Protein AF-A0A7C0XRC0-F1 (afdb_monomer_lite)

pLDDT: mean 81.04, std 19.35, range [22.91, 98.19]

Sequence (603 aa):
MILRETPHDRYFGSDFFELKPLEIKERTLAEICSSLLKEFNLDFQSIKKIREGEYKITAKNKLGEKIECLIWAKSGVQISEEDVEDFYENMLQERAMVGIFITSSHFTKEARKFAKALPIRLVDGIELGQLITKPEKLEISRVFLTDKTDRDAIVFFKKRRRGKFLGLIGNEEKIEYIDRRYEPIAAFSIIRKVNESEERRRIFISLSTGEILRLERRTILRNPKLRKILDLPEETRQSFLDLLAHGGEMETSAFKRKDLDILEKEKLVKVHRSKKSGERSFMDLLMDEIHSTATVISHTTANVINPKESESTITTRRRTGRSIVVEEEGSVKVSFSPPRIDASYDIERFIETGSEINENFDEDEMKYNYADIKTVLENLYRANVRFDGVYHLPYYLCKYRSLHRTRYLKLVSPKFNLKFIPKKTAEYGIYSFIDTYPAIPYLGLAIGYVLLKWPDLSHLAHMFSSIFFFFWISIIVGLFLKWIFKTERKVPRYAGSVVKYGFPSIHSMMAVGAVFFISFVDPILTIILIPLGLLYVYSRIVIGVHSVTDVVGGAIIGAIIAIFCGFFIYNGVYLPFEIEAILSILFFISPIIVMFYELSKRY

Foldseek 3Di:
DDDDDDDDDDDDDDDQDDWAADPDDPVLVQQLVCVVCVVVQWHWDDWDDPDRQKIWTWTAHPVRDTFIEIEGRTEHQEAELVNLVVQVVVCVVVVHQAYEYHYLAYYDPNNVVVCVVGNYHYHYNVNVVVSSPPPDPWPDEWAFAFPDDPVRVVVVVVVVFDDADVNPDDFGKDWPDKAKAWFKKWKKWFWDDDPNDIDIFIWIATLQQRWTWFDALQDTDTHCLRVLLQVDDPLLSVLLLVCLVVVQKDWPVSDDPVSVVSCVVSLFKDKFFDDPDDDDDPVNVVVVVVVVVVVVCVVVLVDDDDDDDDDDDDDDDDDDDDDDPPDRGIMMGGRDDDDDGDPRRPCCVWFPMGRDDDPRHHYRDRPHDVVVVQSSVCSNVVGHMDTPTIYIFIWMWIWIDTPPDIDIDIGGGTHTDCVQRPDQDPCLVVLVCCVLQVCVVVLVVLVVVCVVCVVCLLLNLLLLLLLLVLLVVLVVVQVVVCSVPVAAWSGFHDQLDPGRGAAADSQLLSLLLVLLLCVLPDPVVSVVSVVVSVSSLVSCVNSSRHDNCNNVRSNVNSNVSSVVSSVCPSVNDDDPSVVSNVSSVCSSVVSVVSSVSSVVRND

Structure (mmCIF, N/CA/C/O backbone):
data_AF-A0A7C0XRC0-F1
#
_entry.id   AF-A0A7C0XRC0-F1
#
loop_
_atom_site.group_PDB
_atom_site.id
_atom_site.type_symbol
_atom_site.label_atom_id
_atom_site.label_alt_id
_atom_site.label_comp_id
_atom_site.label_asym_id
_atom_site.label_entity_id
_atom_site.label_seq_id
_atom_site.pdbx_PDB_ins_code
_atom_site.Cartn_x
_atom_site.Cartn_y
_atom_site.Cartn_z
_atom_site.occupancy
_atom_site.B_iso_or_equiv
_atom_site.auth_seq_id
_atom_site.auth_comp_id
_atom_site.auth_asym_id
_atom_site.auth_atom_id
_atom_site.pdbx_PDB_model_num
ATOM 1 N N . MET A 1 1 ? -33.540 6.434 16.784 1.00 31.55 1 MET A N 1
ATOM 2 C CA . MET A 1 1 ? -34.952 6.266 17.189 1.00 31.55 1 MET A CA 1
ATOM 3 C C . MET A 1 1 ? -35.311 7.503 17.995 1.00 31.55 1 MET A C 1
ATOM 5 O O . MET A 1 1 ? -34.656 7.753 18.994 1.00 31.55 1 MET A O 1
ATOM 9 N N . ILE A 1 2 ? -36.187 8.356 17.465 1.00 29.06 2 ILE A N 1
ATOM 10 C CA . ILE A 1 2 ? -36.507 9.679 18.021 1.00 29.06 2 ILE A CA 1
ATOM 11 C C . ILE A 1 2 ? -37.583 9.475 19.091 1.00 29.06 2 ILE A C 1
ATOM 13 O O . ILE A 1 2 ? -38.676 9.026 18.755 1.00 29.06 2 ILE A O 1
ATOM 17 N N . LEU A 1 3 ? -37.262 9.766 20.353 1.00 28.95 3 LEU A N 1
ATOM 18 C CA . LEU A 1 3 ? -38.247 9.877 21.430 1.00 28.95 3 LEU A CA 1
ATOM 19 C C . LEU A 1 3 ? -39.152 11.073 21.104 1.00 28.95 3 LEU A C 1
ATOM 21 O O . LEU A 1 3 ? -38.665 12.192 20.949 1.00 28.95 3 LEU A O 1
ATOM 25 N N . ARG A 1 4 ? -40.449 10.827 20.915 1.00 30.09 4 ARG A N 1
ATOM 26 C CA . ARG A 1 4 ? -41.460 11.878 20.765 1.00 30.09 4 ARG A CA 1
ATOM 27 C C . ARG A 1 4 ? -42.259 11.958 22.055 1.00 30.09 4 ARG A C 1
ATOM 29 O O . ARG A 1 4 ? -42.918 10.992 22.413 1.00 30.09 4 ARG A O 1
ATOM 36 N N . GLU A 1 5 ? -42.247 13.124 22.683 1.00 31.72 5 GLU A N 1
ATOM 37 C CA . GLU A 1 5 ? -43.293 13.528 23.619 1.00 31.72 5 GLU A CA 1
ATOM 38 C C . GLU A 1 5 ? -44.477 14.083 22.813 1.00 31.72 5 GLU A C 1
ATOM 40 O O . GLU A 1 5 ? -44.294 14.896 21.902 1.00 31.72 5 GLU A O 1
ATOM 45 N N . THR A 1 6 ? -45.693 13.631 23.112 1.00 29.95 6 THR A N 1
ATOM 46 C CA . THR A 1 6 ? -46.937 14.225 22.595 1.00 29.95 6 THR A CA 1
ATOM 47 C C . THR A 1 6 ? -47.570 15.146 23.646 1.00 29.95 6 THR A C 1
ATOM 49 O O . THR A 1 6 ? -47.554 14.793 24.824 1.00 29.95 6 THR A O 1
ATOM 52 N N . PRO A 1 7 ? -48.138 16.304 23.249 1.00 42.69 7 PRO A N 1
ATOM 53 C CA . PRO A 1 7 ? -48.755 17.271 24.158 1.00 42.69 7 PRO A CA 1
ATOM 54 C C . PRO A 1 7 ? -50.257 16.992 24.373 1.00 42.69 7 PRO A C 1
ATOM 56 O O . PRO A 1 7 ? -50.860 16.343 23.522 1.00 42.69 7 PRO A O 1
ATOM 59 N N . HIS A 1 8 ? -50.813 17.566 25.455 1.00 30.12 8 HIS A N 1
ATOM 60 C CA . HIS A 1 8 ? -52.203 17.569 25.991 1.00 30.12 8 HIS A CA 1
ATOM 61 C C . HIS A 1 8 ? -52.268 16.853 27.357 1.00 30.12 8 HIS A C 1
ATOM 63 O O . HIS A 1 8 ? -51.804 15.729 27.466 1.00 30.12 8 HIS A O 1
ATOM 69 N N . ASP A 1 9 ? -52.745 17.410 28.474 1.00 29.73 9 ASP A N 1
ATOM 70 C CA . ASP A 1 9 ? -53.516 18.623 28.767 1.00 29.73 9 ASP A CA 1
ATOM 71 C C . ASP A 1 9 ? -53.111 19.200 30.138 1.00 29.73 9 ASP A C 1
ATOM 73 O O . ASP A 1 9 ? -52.638 18.490 31.024 1.00 29.73 9 ASP A O 1
ATOM 77 N N . ARG A 1 10 ? -53.318 20.511 30.329 1.00 35.28 10 ARG A N 1
ATOM 78 C CA . ARG A 1 10 ? -53.198 21.162 31.642 1.00 35.28 10 ARG A CA 1
ATOM 79 C C . ARG A 1 10 ? -54.419 20.829 32.496 1.00 35.28 10 ARG A C 1
ATOM 81 O O . ARG A 1 10 ? -55.482 21.383 32.238 1.00 35.28 10 ARG A O 1
ATOM 88 N N . TYR A 1 11 ? -54.223 20.082 33.575 1.00 31.00 11 TYR A N 1
ATOM 89 C CA . TYR A 1 11 ? -55.036 20.196 34.785 1.00 31.00 11 TYR A CA 1
ATOM 90 C C . TYR A 1 11 ? -54.122 20.157 36.015 1.00 31.00 11 TYR A C 1
ATOM 92 O O . TYR A 1 11 ? -53.205 19.350 36.110 1.00 31.00 11 TYR A O 1
ATOM 100 N N . PHE A 1 12 ? -54.333 21.118 36.913 1.00 36.03 12 PHE A N 1
ATOM 101 C CA . PHE A 1 12 ? -53.643 21.260 38.192 1.00 36.03 12 PHE A CA 1
ATOM 102 C C . PHE A 1 12 ? -54.003 20.092 39.125 1.00 36.03 12 PHE A C 1
ATOM 104 O O . PHE A 1 12 ? -55.178 19.915 39.436 1.00 36.03 12 PHE A O 1
ATOM 111 N N . GLY A 1 13 ? -52.998 19.365 39.622 1.00 28.47 13 GLY A N 1
ATOM 112 C CA . GLY A 1 13 ? -53.138 18.383 40.703 1.00 28.47 13 GLY A CA 1
ATOM 113 C C . GLY A 1 13 ? -51.864 17.549 40.894 1.00 28.47 13 GLY A C 1
ATOM 114 O O . GLY A 1 13 ? -51.397 16.945 39.946 1.00 28.47 13 GLY A O 1
ATOM 115 N N . SER A 1 14 ? -51.269 17.609 42.090 1.00 31.62 14 SER A N 1
ATOM 116 C CA . SER A 1 14 ? -50.494 16.562 42.802 1.00 31.62 14 SER A CA 1
ATOM 117 C C . SER A 1 14 ? -49.476 15.600 42.132 1.00 31.62 14 SER A C 1
ATOM 119 O O . SER A 1 14 ? -48.955 14.762 42.855 1.00 31.62 14 SER A O 1
ATOM 121 N N . ASP A 1 15 ? -49.087 15.707 40.861 1.00 31.56 15 ASP A N 1
ATOM 122 C CA . ASP A 1 15 ? -48.346 14.614 40.178 1.00 31.56 15 ASP A CA 1
ATOM 123 C C . ASP A 1 15 ? -46.804 14.758 40.132 1.00 31.56 15 ASP A C 1
ATOM 125 O O . ASP A 1 15 ? -46.143 14.268 39.214 1.00 31.56 15 ASP A O 1
ATOM 129 N N . PHE A 1 16 ? -46.176 15.454 41.087 1.00 39.25 16 PHE A N 1
ATOM 130 C CA . PHE A 1 16 ? -44.736 15.775 41.000 1.00 39.25 16 PHE A CA 1
ATOM 131 C C . PHE A 1 16 ? -43.760 14.674 41.465 1.00 39.25 16 PHE A C 1
ATOM 133 O O . PHE A 1 16 ? -42.552 14.878 41.346 1.00 39.25 16 PHE A O 1
ATOM 140 N N . PHE A 1 17 ? -44.243 13.518 41.938 1.00 47.47 17 PHE A N 1
ATOM 141 C CA . PHE A 1 17 ? -43.389 12.450 42.491 1.00 47.47 17 PHE A CA 1
ATOM 142 C C . PHE A 1 17 ? -43.607 11.046 41.897 1.00 47.47 17 PHE A C 1
ATOM 144 O O . PHE A 1 17 ? -42.964 10.102 42.338 1.00 47.47 17 PHE A O 1
ATOM 151 N N . GLU A 1 18 ? -44.448 10.868 40.873 1.00 62.56 18 GLU A N 1
ATOM 152 C CA . GLU A 1 18 ? -44.647 9.530 40.295 1.00 62.56 18 GLU A CA 1
ATOM 153 C C . GLU A 1 18 ? -43.566 9.156 39.266 1.00 62.56 18 GLU A C 1
ATOM 155 O O . GLU A 1 18 ? -43.357 9.825 38.248 1.00 62.56 18 GLU A O 1
ATOM 160 N N . LEU A 1 19 ? -42.895 8.029 39.518 1.00 79.81 19 LEU A N 1
ATOM 161 C CA . LEU A 1 19 ? -41.968 7.398 38.583 1.00 79.81 19 LEU A CA 1
ATOM 162 C C . LEU A 1 19 ? -42.708 6.912 37.327 1.00 79.81 19 LEU A C 1
ATOM 164 O O . LEU A 1 19 ? -43.529 5.995 37.388 1.00 79.81 19 LEU A O 1
ATOM 168 N N . LYS A 1 20 ? -42.360 7.459 36.159 1.00 86.00 20 LYS A N 1
ATOM 169 C CA . LYS A 1 20 ? -42.952 7.056 34.874 1.00 86.00 20 LYS A CA 1
ATOM 170 C C . LYS A 1 20 ? -42.260 5.808 34.318 1.00 86.00 20 LYS A C 1
ATOM 172 O O . LYS A 1 20 ? -41.035 5.720 34.392 1.00 86.00 20 LYS A O 1
ATOM 177 N N . PRO A 1 21 ? -42.981 4.841 33.730 1.00 84.31 21 PRO A N 1
ATOM 178 C CA . PRO A 1 21 ? -42.353 3.667 33.131 1.00 84.31 21 PRO A CA 1
ATOM 179 C C . PRO A 1 21 ? -41.473 4.057 31.935 1.00 84.31 21 PRO A C 1
ATOM 181 O O . PRO A 1 21 ? -41.816 4.937 31.148 1.00 84.31 21 PRO A O 1
ATOM 184 N N . LEU A 1 22 ? -40.333 3.385 31.784 1.00 84.25 22 LEU A N 1
ATOM 185 C CA . LEU A 1 22 ? -39.465 3.538 30.619 1.00 84.25 22 LEU A CA 1
ATOM 186 C C . LEU A 1 22 ? -39.959 2.674 29.456 1.00 84.25 22 LEU A C 1
ATOM 188 O O . LEU A 1 22 ? -40.116 1.457 29.589 1.00 84.25 22 LEU A O 1
ATOM 192 N N . GLU A 1 23 ? -40.111 3.284 28.283 1.00 80.19 23 GLU A N 1
ATOM 193 C CA . GLU A 1 23 ? -40.398 2.570 27.038 1.00 80.19 23 GLU A CA 1
ATOM 194 C C . GLU A 1 23 ? -39.128 1.915 26.471 1.00 80.19 23 GLU A C 1
ATOM 196 O O . GLU A 1 23 ? -38.456 2.437 25.580 1.00 80.19 23 GLU A O 1
ATOM 201 N N . ILE A 1 24 ? -38.785 0.736 26.991 1.00 80.44 24 ILE A N 1
ATOM 202 C CA . ILE A 1 24 ? -37.705 -0.109 26.466 1.00 80.44 24 ILE A CA 1
ATOM 203 C C . ILE A 1 24 ? -38.328 -1.366 25.858 1.00 80.44 24 ILE A C 1
ATOM 205 O O . ILE A 1 24 ? -39.133 -2.044 26.495 1.00 80.44 24 ILE A O 1
ATOM 209 N N . LYS A 1 25 ? -37.945 -1.709 24.619 1.00 82.81 25 LYS A N 1
ATOM 210 C CA . LYS A 1 25 ? -38.387 -2.960 23.980 1.00 82.81 25 LYS A CA 1
ATOM 211 C C . LYS A 1 25 ? -37.954 -4.153 24.836 1.00 82.81 25 LYS A C 1
ATOM 213 O O . LYS A 1 25 ? -36.781 -4.260 25.184 1.00 82.81 25 LYS A O 1
ATOM 218 N N . GLU A 1 26 ? -38.867 -5.089 25.086 1.00 79.38 26 GLU A N 1
ATOM 219 C CA . GLU A 1 26 ? -38.636 -6.251 25.961 1.00 79.38 26 GLU A CA 1
ATOM 220 C C . GLU A 1 26 ? -37.392 -7.068 25.569 1.00 79.38 26 GLU A C 1
ATOM 222 O O . GLU A 1 26 ? -36.630 -7.499 26.429 1.00 79.38 26 GLU A O 1
ATOM 227 N N . ARG A 1 27 ? -37.115 -7.196 24.263 1.00 78.00 27 ARG A N 1
ATOM 228 C CA . ARG A 1 27 ? -35.898 -7.846 23.753 1.00 78.00 27 ARG A CA 1
ATOM 229 C C . ARG A 1 27 ? -34.614 -7.127 24.181 1.00 78.00 27 ARG A C 1
ATOM 231 O O . ARG A 1 27 ? -33.679 -7.771 24.640 1.00 78.00 27 ARG A O 1
ATOM 238 N N . THR A 1 28 ? -34.577 -5.804 24.042 1.00 81.88 28 THR A N 1
ATOM 239 C CA . THR A 1 28 ? -33.428 -4.978 24.443 1.00 81.88 28 THR A CA 1
ATOM 240 C C . THR A 1 28 ? -33.243 -5.023 25.958 1.00 81.88 28 THR A C 1
ATOM 242 O O . THR A 1 28 ? -32.124 -5.165 26.441 1.00 81.88 28 THR A O 1
ATOM 245 N N . LEU A 1 29 ? -34.345 -4.983 26.712 1.00 86.44 29 LEU A N 1
ATOM 246 C CA . LEU A 1 29 ? -34.320 -5.119 28.165 1.00 86.44 29 LEU A CA 1
ATOM 247 C C . LEU A 1 29 ? -33.754 -6.482 28.597 1.00 86.44 29 LEU A C 1
ATOM 249 O O . LEU A 1 29 ? -32.883 -6.534 29.460 1.00 86.44 29 LEU A O 1
ATOM 253 N N . ALA A 1 30 ? -34.171 -7.577 27.954 1.00 85.88 30 ALA A N 1
ATOM 254 C CA . ALA A 1 30 ? -33.648 -8.914 28.229 1.00 85.88 30 ALA A CA 1
ATOM 255 C C . ALA A 1 30 ? -32.130 -9.021 27.981 1.00 85.88 30 ALA A C 1
ATOM 257 O O . ALA A 1 30 ? -31.417 -9.625 28.781 1.00 85.88 30 ALA A O 1
ATOM 258 N N . GLU A 1 31 ? -31.615 -8.405 26.911 1.00 85.38 31 GLU A N 1
ATOM 259 C CA . GLU A 1 31 ? -30.178 -8.381 26.594 1.00 85.38 31 GLU A CA 1
ATOM 260 C C . GLU A 1 31 ? -29.363 -7.586 27.628 1.00 85.38 31 GLU A C 1
ATOM 262 O O . GLU A 1 31 ? -28.291 -8.030 28.058 1.00 85.38 31 GLU A O 1
ATOM 267 N N . ILE A 1 32 ? -29.885 -6.435 28.064 1.00 88.31 32 ILE A N 1
ATOM 268 C CA . ILE A 1 32 ? -29.287 -5.621 29.128 1.00 88.31 32 ILE A CA 1
ATOM 269 C C . ILE A 1 32 ? -29.237 -6.429 30.428 1.00 88.31 32 ILE A C 1
ATOM 271 O O . ILE A 1 32 ? -28.165 -6.611 31.009 1.00 88.31 32 ILE A O 1
ATOM 275 N N . CYS A 1 33 ? -30.372 -6.989 30.850 1.00 88.62 33 CYS A N 1
ATOM 276 C CA . CYS A 1 33 ? -30.471 -7.753 32.088 1.00 88.62 33 CYS A CA 1
ATOM 277 C C . CYS A 1 33 ? -29.627 -9.031 32.053 1.00 88.62 33 CYS A C 1
ATOM 279 O O . CYS A 1 33 ? -28.979 -9.350 33.044 1.00 88.62 33 CYS A O 1
ATOM 281 N N . SER A 1 34 ? -29.536 -9.723 30.914 1.00 87.94 34 SER A N 1
ATOM 282 C CA . SER A 1 34 ? -28.637 -10.874 30.757 1.00 87.94 34 SER A CA 1
ATOM 283 C C . SER A 1 34 ? -27.166 -10.505 30.971 1.00 87.94 34 SER A C 1
ATOM 285 O O . SER A 1 34 ? -26.394 -11.343 31.435 1.00 87.94 34 SER A O 1
ATOM 287 N N . SER A 1 35 ? -26.765 -9.273 30.646 1.00 87.19 35 SER A N 1
ATOM 288 C CA . SER A 1 35 ? -25.415 -8.774 30.912 1.00 87.19 35 SER A CA 1
ATOM 289 C C . SER A 1 35 ? -25.207 -8.473 32.394 1.00 87.19 35 SER A C 1
ATOM 291 O O . SER A 1 35 ? -24.199 -8.889 32.957 1.00 87.19 35 SER A O 1
ATOM 293 N N . LEU A 1 36 ? -26.160 -7.775 33.016 1.00 90.31 36 LEU A N 1
ATOM 294 C CA . LEU A 1 36 ? -26.078 -7.336 34.412 1.00 90.31 36 LEU A CA 1
ATOM 295 C C . LEU A 1 36 ? -26.167 -8.509 35.398 1.00 90.31 36 LEU A C 1
ATOM 297 O O . LEU A 1 36 ? -25.463 -8.529 36.400 1.00 90.31 36 LEU A O 1
ATOM 301 N N . LEU A 1 37 ? -26.965 -9.537 35.096 1.00 90.50 37 LEU A N 1
ATOM 302 C CA . LEU A 1 37 ? -27.103 -10.729 35.943 1.00 90.50 37 LEU A CA 1
ATOM 303 C C . LEU A 1 37 ? -25.795 -11.521 36.094 1.00 90.50 37 LEU A C 1
ATOM 305 O O . LEU A 1 37 ? -25.595 -12.190 37.110 1.00 90.50 37 LEU A O 1
ATOM 309 N N . LYS A 1 38 ? -24.856 -11.386 35.148 1.00 88.25 38 LYS A N 1
ATOM 310 C CA . LYS A 1 38 ? -23.523 -11.993 35.270 1.00 88.25 38 LYS A CA 1
ATOM 311 C C . LYS A 1 38 ? -22.730 -11.424 36.446 1.00 88.25 38 LYS A C 1
ATOM 313 O O . LYS A 1 38 ? -21.948 -12.170 37.032 1.00 88.25 38 LYS A O 1
ATOM 318 N N . GLU A 1 39 ? -22.960 -10.164 36.831 1.00 89.44 39 GLU A N 1
ATOM 319 C CA . GLU A 1 39 ? -22.352 -9.552 38.028 1.00 89.44 39 GLU A CA 1
ATOM 320 C C . GLU A 1 39 ? -22.742 -10.320 39.305 1.00 89.44 39 GLU A C 1
ATOM 322 O O . GLU A 1 39 ? -21.957 -10.408 40.247 1.00 89.44 39 GLU A O 1
ATOM 327 N N . PHE A 1 40 ? -23.911 -10.968 39.295 1.00 87.69 40 PHE A N 1
ATOM 328 C CA . PHE A 1 40 ? -24.444 -11.777 40.392 1.00 87.69 40 PHE A CA 1
ATOM 329 C C . PHE A 1 40 ? -24.191 -13.287 40.227 1.00 87.69 40 PHE A C 1
ATOM 331 O O . PHE A 1 40 ? -24.717 -14.082 41.001 1.00 87.69 40 PHE A O 1
ATOM 338 N N . ASN A 1 41 ? -23.380 -13.712 39.247 1.00 87.69 41 ASN A N 1
ATOM 339 C CA . ASN A 1 41 ? -23.192 -15.124 38.872 1.00 87.69 41 ASN A CA 1
ATOM 340 C C . ASN A 1 41 ? -24.503 -15.847 38.488 1.00 87.69 41 ASN A C 1
ATOM 342 O O . ASN A 1 41 ? -24.673 -17.030 38.801 1.00 87.69 41 ASN A O 1
ATOM 346 N N . LEU A 1 42 ? -25.412 -15.137 37.813 1.00 90.00 42 LEU A N 1
ATOM 347 C CA . LEU A 1 42 ? -26.704 -15.651 37.365 1.00 90.00 42 LEU A CA 1
ATOM 348 C C . LEU A 1 42 ? -26.807 -15.713 35.838 1.00 90.00 42 LEU A C 1
ATOM 350 O O . LEU A 1 42 ? -26.472 -14.758 35.137 1.00 90.00 42 LEU A O 1
ATOM 354 N N . ASP A 1 43 ? -27.352 -16.821 35.342 1.00 88.44 43 ASP A N 1
ATOM 355 C CA . ASP A 1 43 ? -27.649 -17.057 33.934 1.00 88.44 43 ASP A CA 1
ATOM 356 C C . ASP A 1 43 ? -29.138 -16.825 33.652 1.00 88.44 43 ASP A C 1
ATOM 358 O O . ASP A 1 43 ? -30.015 -17.483 34.217 1.00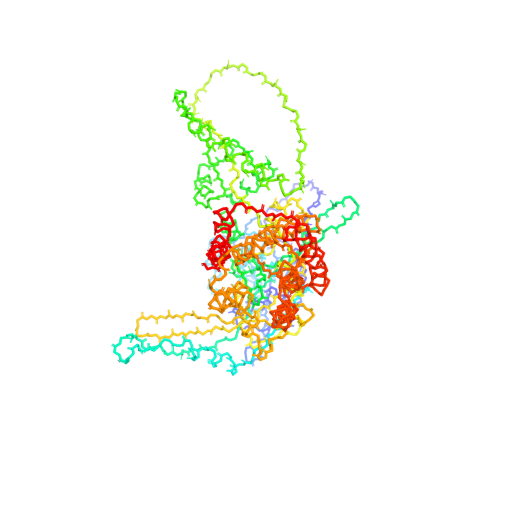 88.44 43 ASP A O 1
ATOM 362 N N . PHE A 1 44 ? -29.435 -15.891 32.750 1.00 90.31 44 PHE A N 1
ATOM 363 C CA . PHE A 1 44 ? -30.798 -15.542 32.339 1.00 90.31 44 PHE A CA 1
ATOM 364 C C . PHE A 1 44 ? -31.558 -16.752 31.755 1.00 90.31 44 PHE A C 1
ATOM 366 O O . PHE A 1 44 ? -30.989 -17.527 30.985 1.00 90.31 44 PHE A O 1
ATOM 373 N N . GLN A 1 45 ? -32.847 -16.910 32.084 1.00 91.00 45 GLN A N 1
ATOM 374 C CA . GLN A 1 45 ? -33.732 -17.907 31.454 1.00 91.00 45 GLN A CA 1
ATOM 375 C C . GLN A 1 45 ? -34.907 -17.247 30.732 1.00 91.00 45 GLN A C 1
ATOM 377 O O . GLN A 1 45 ? -35.108 -17.474 29.541 1.00 91.00 45 GLN A O 1
ATOM 382 N N . SER A 1 46 ? -35.691 -16.439 31.445 1.00 91.06 46 SER A N 1
ATOM 383 C CA . SER A 1 46 ? -36.896 -15.809 30.902 1.00 91.06 46 SER A CA 1
ATOM 384 C C . SER A 1 46 ? -37.227 -14.517 31.632 1.00 91.06 46 SER A C 1
ATOM 386 O O . SER A 1 46 ? -36.946 -14.391 32.822 1.00 91.06 46 SER A O 1
ATOM 388 N N . ILE A 1 47 ? -37.887 -13.598 30.929 1.00 91.50 47 ILE A N 1
ATOM 389 C CA . ILE A 1 47 ? -38.446 -12.358 31.471 1.00 91.50 47 ILE A CA 1
ATOM 390 C C . ILE A 1 47 ? -39.970 -12.380 31.317 1.00 91.50 47 ILE A C 1
ATOM 392 O O . ILE A 1 47 ? -40.489 -12.927 30.345 1.00 91.50 47 ILE A O 1
ATOM 396 N N . LYS A 1 48 ? -40.686 -11.817 32.289 1.00 90.50 48 LYS A N 1
ATOM 397 C CA . LYS A 1 48 ? -42.139 -11.653 32.273 1.00 90.50 48 LYS A CA 1
ATOM 398 C C . LYS A 1 48 ? -42.491 -10.255 32.771 1.00 90.50 48 LYS A C 1
ATOM 400 O O . LYS A 1 48 ? -42.120 -9.888 33.884 1.00 90.50 48 LYS A O 1
ATOM 405 N N . LYS A 1 49 ? -43.239 -9.486 31.979 1.00 89.88 49 LYS A N 1
ATOM 406 C CA . LYS A 1 49 ? -43.795 -8.194 32.409 1.00 89.88 49 LYS A CA 1
ATOM 407 C C . LYS A 1 49 ? -44.864 -8.423 33.488 1.00 89.88 49 LYS A C 1
ATOM 409 O O . LYS A 1 49 ? -45.785 -9.212 33.273 1.00 89.88 49 LYS A O 1
ATOM 414 N N . ILE A 1 50 ? -44.728 -7.760 34.638 1.00 86.00 50 ILE A N 1
ATOM 415 C CA . ILE A 1 50 ? -45.748 -7.752 35.702 1.00 86.00 50 ILE A CA 1
ATOM 416 C C . ILE A 1 50 ? -46.668 -6.547 35.484 1.00 86.00 50 ILE A C 1
ATOM 418 O O . ILE A 1 50 ? -47.882 -6.703 35.365 1.00 86.00 50 ILE A O 1
ATOM 422 N N . ARG A 1 51 ? -46.073 -5.351 35.394 1.00 85.94 51 ARG A N 1
ATOM 423 C CA . ARG A 1 51 ? -46.738 -4.057 35.173 1.00 85.94 51 ARG A CA 1
ATOM 424 C C . ARG A 1 51 ? -45.902 -3.204 34.223 1.00 85.94 51 ARG A C 1
ATOM 426 O O . ARG A 1 51 ? -44.825 -3.605 33.782 1.00 85.94 51 ARG A O 1
ATOM 433 N N . GLU A 1 52 ? -46.397 -2.033 33.846 1.00 81.19 52 GLU A N 1
ATOM 434 C CA . GLU A 1 52 ? -45.598 -1.097 33.054 1.00 81.19 52 GLU A CA 1
ATOM 435 C C . GLU A 1 52 ? -44.367 -0.638 33.837 1.00 81.19 52 GLU A C 1
ATOM 437 O O . GLU A 1 52 ? -44.479 -0.155 34.958 1.00 81.19 52 GLU A O 1
ATOM 442 N N . GLY A 1 53 ? -43.180 -0.847 33.258 1.00 83.75 53 GLY A N 1
ATOM 443 C CA . GLY A 1 53 ? -41.912 -0.572 33.930 1.00 83.75 53 GLY A CA 1
ATOM 444 C C . GLY A 1 53 ? -41.506 -1.596 34.998 1.00 83.75 53 GLY A C 1
ATOM 445 O O . GLY A 1 53 ? -40.469 -1.400 35.616 1.00 83.75 53 GLY A O 1
ATOM 446 N N . GLU A 1 54 ? -42.249 -2.690 35.212 1.00 91.19 54 GLU A N 1
ATOM 447 C CA . GLU A 1 54 ? -41.922 -3.717 36.217 1.00 91.19 54 GLU A CA 1
ATOM 448 C C . GLU A 1 54 ? -41.887 -5.119 35.606 1.00 91.19 54 GLU A C 1
ATOM 450 O O . GLU A 1 54 ? -42.866 -5.594 35.018 1.00 91.19 54 GLU A O 1
ATOM 455 N N . TYR A 1 55 ? -40.762 -5.811 35.773 1.00 91.88 55 TYR A N 1
ATOM 456 C CA . TYR A 1 55 ? -40.518 -7.108 35.149 1.00 91.88 55 TYR A CA 1
ATOM 457 C C . TYR A 1 55 ? -39.954 -8.104 36.155 1.00 91.88 55 TYR A C 1
ATOM 459 O O . TYR A 1 55 ? -39.152 -7.755 37.018 1.00 91.88 55 TYR A O 1
ATOM 467 N N . LYS A 1 56 ? -40.336 -9.369 35.997 1.00 93.38 56 LYS A N 1
ATOM 468 C CA . LYS A 1 56 ? -39.779 -10.501 36.733 1.00 93.38 56 LYS A CA 1
ATOM 469 C C . LYS A 1 56 ? -38.878 -11.308 35.815 1.00 93.38 56 LYS A C 1
ATOM 471 O O . LYS A 1 56 ? -39.279 -11.630 34.696 1.00 93.38 56 LYS A O 1
ATOM 476 N N . ILE A 1 57 ? -37.678 -11.639 36.274 1.00 92.44 57 ILE A N 1
ATOM 477 C CA . ILE A 1 57 ? -36.779 -12.561 35.584 1.00 92.44 57 ILE A CA 1
ATOM 478 C C . ILE A 1 57 ? -36.627 -13.828 36.403 1.00 92.44 57 ILE A C 1
ATOM 480 O O . ILE A 1 57 ? -36.331 -13.774 37.591 1.00 92.44 57 ILE A O 1
ATOM 484 N N . THR A 1 58 ? -36.706 -14.963 35.722 1.00 91.88 58 THR A N 1
ATOM 485 C CA . THR A 1 58 ? -36.190 -16.223 36.247 1.00 91.88 58 THR A CA 1
ATOM 486 C C . THR A 1 58 ? -34.774 -16.419 35.706 1.00 91.88 58 THR A C 1
ATOM 488 O O . THR A 1 58 ? -34.547 -16.388 34.492 1.00 91.88 58 THR A O 1
ATOM 491 N N . ALA A 1 59 ? -33.814 -16.625 36.601 1.00 91.94 59 ALA A N 1
ATOM 492 C CA . ALA A 1 59 ? -32.418 -16.919 36.299 1.00 91.94 59 ALA A CA 1
ATOM 493 C C . ALA A 1 59 ? -31.985 -18.238 36.961 1.00 91.94 59 ALA A C 1
ATOM 495 O O . ALA A 1 59 ? -32.705 -18.798 37.789 1.00 91.94 59 ALA A O 1
ATOM 496 N N . LYS A 1 60 ? -30.817 -18.760 36.587 1.00 92.06 60 LYS A N 1
ATOM 497 C CA . LYS A 1 60 ? -30.182 -19.907 37.244 1.00 92.06 60 LYS A CA 1
ATOM 498 C C . LYS A 1 60 ? -28.838 -19.516 37.830 1.00 92.06 60 LYS A C 1
ATOM 500 O O . LYS A 1 60 ? -28.084 -18.791 37.191 1.00 92.06 60 LYS A O 1
ATOM 505 N N . ASN A 1 61 ? -28.521 -20.015 39.017 1.00 89.25 61 ASN A N 1
ATOM 506 C CA . ASN A 1 61 ? -27.159 -19.923 39.539 1.00 89.25 61 ASN A CA 1
ATOM 507 C C . ASN A 1 61 ? -26.270 -21.044 38.965 1.00 89.25 61 ASN A C 1
ATOM 509 O O . ASN A 1 61 ? -26.744 -21.960 38.288 1.00 89.25 61 ASN A O 1
ATOM 513 N N . LYS A 1 62 ? -24.970 -21.008 39.277 1.00 84.88 62 LYS A N 1
ATOM 514 C CA . LYS A 1 62 ? -23.993 -22.024 38.833 1.00 84.88 62 LYS A CA 1
ATOM 515 C C . LYS A 1 62 ? -24.285 -23.450 39.323 1.00 84.88 62 LYS A C 1
ATOM 517 O O . LYS A 1 62 ? -23.734 -24.395 38.769 1.00 84.88 62 LYS A O 1
ATOM 522 N N . LEU A 1 63 ? -25.129 -23.610 40.343 1.00 81.38 63 LEU A N 1
ATOM 523 C CA . LEU A 1 63 ? -25.575 -24.906 40.866 1.00 81.38 63 LEU A CA 1
ATOM 524 C C . LEU A 1 63 ? -26.867 -25.399 40.186 1.00 81.38 63 LEU A C 1
ATOM 526 O O . LEU A 1 63 ? -27.342 -26.491 40.482 1.00 81.38 63 LEU A O 1
ATOM 530 N N . GLY A 1 64 ? -27.424 -24.622 39.251 1.00 81.12 64 GLY A N 1
ATOM 531 C CA . GLY A 1 64 ? -28.641 -24.951 38.512 1.00 81.12 64 GLY A CA 1
ATOM 532 C C . GLY A 1 64 ? -29.944 -24.601 39.237 1.00 81.12 64 GLY A C 1
ATOM 533 O O . GLY A 1 64 ? -31.019 -24.888 38.703 1.00 81.12 64 GLY A O 1
ATOM 534 N N . GLU A 1 65 ? -29.876 -23.969 40.410 1.00 87.19 65 GLU A N 1
ATOM 535 C CA . GLU A 1 65 ? -31.051 -23.544 41.173 1.00 87.19 65 GLU A CA 1
ATOM 536 C C . GLU A 1 65 ? -31.709 -22.331 40.517 1.00 87.19 65 GLU A C 1
ATOM 538 O O . GLU A 1 65 ? -31.030 -21.430 40.017 1.00 87.19 65 GLU A O 1
ATOM 543 N N . LYS A 1 66 ? -33.045 -22.306 40.524 1.00 89.75 66 LYS A N 1
ATOM 544 C CA . LYS A 1 66 ? -33.821 -21.189 39.979 1.00 89.75 66 LYS A CA 1
ATOM 545 C C . LYS A 1 66 ? -33.851 -20.035 40.972 1.00 89.75 66 LYS A C 1
ATOM 547 O O . LYS A 1 66 ? -34.228 -20.225 42.125 1.00 89.75 66 LYS A O 1
ATOM 552 N N . ILE A 1 67 ? -33.505 -18.850 40.490 1.00 92.00 67 ILE A N 1
ATOM 553 C CA . ILE A 1 67 ? -33.490 -17.606 41.251 1.00 92.00 67 ILE A CA 1
ATOM 554 C C . ILE A 1 67 ? -34.421 -16.609 40.564 1.00 92.00 67 ILE A C 1
ATOM 556 O O . ILE A 1 67 ? -34.319 -16.389 39.359 1.00 92.00 67 ILE A O 1
ATOM 560 N N . GLU A 1 68 ? -35.331 -16.016 41.332 1.00 94.06 68 GLU A N 1
ATOM 561 C CA . GLU A 1 68 ? -36.218 -14.956 40.854 1.00 94.06 68 GLU A CA 1
ATOM 562 C C . GLU A 1 68 ? -35.556 -13.589 41.067 1.00 94.06 68 GLU A C 1
ATOM 564 O O . GLU A 1 68 ? -34.954 -13.326 42.113 1.00 94.06 68 GLU A O 1
ATOM 569 N N . CYS A 1 69 ? -35.659 -12.716 40.072 1.00 93.81 69 CYS A N 1
ATOM 570 C CA . CYS A 1 69 ? -35.108 -11.367 40.083 1.00 93.81 69 CYS A CA 1
ATOM 571 C C . CYS A 1 69 ? -36.197 -10.355 39.715 1.00 93.81 69 CYS A C 1
ATOM 573 O O . CYS A 1 69 ? -37.038 -10.632 38.856 1.00 93.81 69 CYS A O 1
ATOM 575 N N . LEU A 1 70 ? -36.162 -9.175 40.332 1.00 95.12 70 LEU A N 1
ATOM 576 C CA . LEU A 1 70 ? -37.097 -8.085 40.059 1.00 95.12 70 LEU A CA 1
ATOM 577 C C . LEU A 1 70 ? -36.393 -6.964 39.295 1.00 95.12 70 LEU A C 1
ATOM 579 O O . LEU A 1 70 ? -35.253 -6.616 39.600 1.00 95.12 70 LEU A O 1
ATOM 583 N N . ILE A 1 71 ? -37.077 -6.383 38.313 1.00 94.94 71 ILE A N 1
ATOM 584 C CA . ILE A 1 71 ? -36.594 -5.222 37.569 1.00 94.94 71 ILE A CA 1
ATOM 585 C C . ILE A 1 71 ? -37.605 -4.097 37.637 1.00 94.94 71 ILE A C 1
ATOM 587 O O . ILE A 1 71 ? -38.764 -4.290 37.261 1.00 94.94 71 ILE A O 1
ATOM 591 N N . TRP A 1 72 ? -37.126 -2.909 37.985 1.00 93.75 72 TRP A N 1
ATOM 592 C CA . TRP A 1 72 ? -37.811 -1.654 37.707 1.00 93.75 72 TRP A CA 1
ATOM 593 C C . TRP A 1 72 ? -37.097 -0.915 36.580 1.00 93.75 72 TRP A C 1
ATOM 595 O O . TRP A 1 72 ? -35.918 -0.605 36.675 1.00 93.75 72 TRP A O 1
ATOM 605 N N . ALA A 1 73 ? -37.818 -0.637 35.502 1.00 91.56 73 ALA A N 1
ATOM 606 C CA . ALA A 1 73 ? -37.420 0.256 34.426 1.00 91.56 73 ALA A CA 1
ATOM 607 C C . ALA A 1 73 ? -38.359 1.464 34.466 1.00 91.56 73 ALA A C 1
ATOM 609 O O . ALA A 1 73 ? -39.363 1.516 33.751 1.00 91.56 73 ALA A O 1
ATOM 610 N N . LYS A 1 74 ? -38.050 2.411 35.352 1.00 91.25 74 LYS A N 1
ATOM 611 C CA . LYS A 1 74 ? -38.843 3.620 35.579 1.00 91.25 74 LYS A CA 1
ATOM 612 C C . LYS A 1 74 ? -37.933 4.843 35.633 1.00 91.25 74 LYS A C 1
ATOM 614 O O . LYS A 1 74 ? -36.770 4.742 36.005 1.00 91.25 74 LYS A O 1
ATOM 619 N N . SER A 1 75 ? -38.460 5.998 35.258 1.00 87.88 75 SER A N 1
ATOM 620 C CA . SER A 1 75 ? -37.730 7.254 35.199 1.00 87.88 75 SER A CA 1
ATOM 621 C C . SER A 1 75 ? -38.515 8.374 35.869 1.00 87.88 75 SER A C 1
ATOM 623 O O . SER A 1 75 ? -39.695 8.580 35.598 1.00 87.88 75 SER A O 1
ATOM 625 N N . GLY A 1 76 ? -37.813 9.137 36.697 1.00 83.00 76 GLY A N 1
ATOM 626 C CA . GLY A 1 76 ? -38.242 10.425 37.243 1.00 83.00 76 GLY A CA 1
ATOM 627 C C . GLY A 1 76 ? -37.173 11.489 36.987 1.00 83.00 76 GLY A C 1
ATOM 628 O O . GLY A 1 76 ? -36.148 11.198 36.364 1.00 83.00 76 GLY A O 1
ATOM 629 N N . VAL A 1 77 ? -37.377 12.713 37.481 1.00 77.56 77 VAL A N 1
ATOM 630 C CA . VAL A 1 77 ? -36.389 13.810 37.368 1.00 77.56 77 VAL A CA 1
ATOM 631 C C . VAL A 1 77 ? -35.063 13.425 38.039 1.00 77.56 77 VAL A C 1
ATOM 633 O O . VAL A 1 77 ? -33.984 13.621 37.479 1.00 77.56 77 VAL A O 1
ATOM 636 N N . GLN A 1 78 ? -35.158 12.815 39.217 1.00 84.44 78 GLN A N 1
ATOM 637 C CA . GLN A 1 78 ? -34.057 12.280 40.004 1.00 84.44 78 GLN A CA 1
ATOM 638 C C . GLN A 1 78 ? -34.604 11.126 40.847 1.00 84.44 78 GLN A C 1
ATOM 640 O O . GLN A 1 78 ? -35.748 11.201 41.280 1.00 84.44 78 GLN A O 1
ATOM 645 N N . ILE A 1 79 ? -33.810 10.074 41.051 1.00 89.75 79 ILE A N 1
ATOM 646 C CA . ILE A 1 79 ? -34.212 8.923 41.868 1.00 89.75 79 ILE A CA 1
ATOM 647 C C . ILE A 1 79 ? -33.592 9.062 43.260 1.00 89.75 79 ILE A C 1
ATOM 649 O O . ILE A 1 79 ? -32.362 9.110 43.391 1.00 89.75 79 ILE A O 1
ATOM 653 N N . SER A 1 80 ? -34.447 9.182 44.269 1.00 91.19 80 SER A N 1
ATOM 654 C CA . SER A 1 80 ? -34.114 9.401 45.677 1.00 91.19 80 SER A CA 1
ATOM 655 C C . SER A 1 80 ? -33.856 8.089 46.433 1.00 91.19 80 SER A C 1
ATOM 657 O O . SER A 1 80 ? -33.893 7.007 45.851 1.00 91.19 80 SER A O 1
ATOM 659 N N . GLU A 1 81 ? -33.505 8.181 47.721 1.00 91.19 81 GLU A N 1
ATOM 660 C CA . GLU A 1 81 ? -33.345 7.000 48.586 1.00 91.19 81 GLU A CA 1
ATOM 661 C C . GLU A 1 81 ? -34.689 6.295 48.817 1.00 91.19 81 GLU A C 1
ATOM 663 O O . GLU A 1 81 ? -34.742 5.080 48.663 1.00 91.19 81 GLU A O 1
ATOM 668 N N . GLU A 1 82 ? -35.764 7.061 49.041 1.00 88.88 82 GLU A N 1
ATOM 669 C CA . GLU A 1 82 ? -37.144 6.574 49.211 1.00 88.88 82 GLU A CA 1
ATOM 670 C C . GLU A 1 82 ? -37.594 5.722 48.010 1.00 88.88 82 GLU A C 1
ATOM 672 O O . GLU A 1 82 ? -38.080 4.610 48.175 1.00 88.88 82 GLU A O 1
ATOM 677 N N . ASP A 1 83 ? -37.283 6.153 46.781 1.00 90.31 83 ASP A N 1
ATOM 678 C CA . ASP A 1 83 ? -37.594 5.379 45.568 1.00 90.31 83 ASP A CA 1
ATOM 679 C C . ASP A 1 83 ? -36.874 4.013 45.512 1.00 90.31 83 ASP A C 1
ATOM 681 O O . ASP A 1 83 ? -37.366 3.049 44.915 1.00 90.31 83 ASP A O 1
ATOM 685 N N . VAL A 1 84 ? -35.659 3.926 46.068 1.00 90.62 84 VAL A N 1
ATOM 686 C CA . VAL A 1 84 ? -34.878 2.677 46.113 1.00 90.62 84 VAL A CA 1
ATOM 687 C C . VAL A 1 84 ? -35.311 1.803 47.292 1.00 90.62 84 VAL A C 1
ATOM 689 O O . VAL A 1 84 ? -35.255 0.576 47.177 1.00 90.62 84 VAL A O 1
ATOM 692 N N . GLU A 1 85 ? -35.768 2.405 48.390 1.00 91.44 85 GLU A N 1
ATOM 693 C CA . GLU A 1 85 ? -36.431 1.709 49.495 1.00 91.44 85 GLU A CA 1
ATOM 694 C C . GLU A 1 85 ? -37.717 1.034 49.008 1.00 91.44 85 GLU A C 1
ATOM 696 O O . GLU A 1 85 ? -37.838 -0.184 49.144 1.00 91.44 85 GLU A O 1
ATOM 701 N N . ASP A 1 86 ? -38.590 1.763 48.308 1.00 91.50 86 ASP A N 1
ATOM 702 C CA . ASP A 1 86 ? -39.816 1.226 47.703 1.00 91.50 86 ASP A CA 1
ATOM 703 C C . ASP A 1 86 ? -39.526 0.060 46.746 1.00 91.50 86 ASP A C 1
ATOM 705 O O . ASP A 1 86 ? -40.216 -0.969 46.731 1.00 91.50 86 ASP A O 1
ATOM 709 N N . PHE A 1 87 ? -38.465 0.191 45.943 1.00 92.88 87 PHE A N 1
ATOM 710 C CA . PHE A 1 87 ? -38.019 -0.885 45.063 1.00 92.88 87 PHE A CA 1
ATOM 711 C C . PHE A 1 87 ? -37.595 -2.130 45.848 1.00 92.88 87 PHE A C 1
ATOM 713 O O . PHE A 1 87 ? -37.930 -3.259 45.470 1.00 92.88 87 PHE A O 1
ATOM 720 N N . TYR A 1 88 ? -36.852 -1.940 46.937 1.00 92.44 88 TYR A N 1
ATOM 721 C CA . TYR A 1 88 ? -36.395 -3.030 47.786 1.00 92.44 88 TYR A CA 1
ATOM 722 C C . TYR A 1 88 ? -37.555 -3.706 48.529 1.00 92.44 88 TYR A C 1
ATOM 724 O O . TYR A 1 88 ? -37.600 -4.935 48.602 1.00 92.44 88 TYR A O 1
ATOM 732 N N . GLU A 1 89 ? -38.536 -2.945 49.011 1.00 91.06 89 GLU A N 1
ATOM 733 C CA . GLU A 1 89 ? -39.750 -3.506 49.608 1.00 91.06 89 GLU A CA 1
ATOM 734 C C . GLU A 1 89 ? -40.514 -4.382 48.609 1.00 91.06 89 GLU A C 1
ATOM 736 O O . GLU A 1 89 ? -40.895 -5.511 48.932 1.00 91.06 89 GLU A O 1
ATOM 741 N N . ASN A 1 90 ? -40.667 -3.916 47.367 1.00 90.69 90 ASN A N 1
ATOM 742 C CA . ASN A 1 90 ? -41.295 -4.696 46.300 1.00 90.69 90 ASN A CA 1
ATOM 743 C C . ASN A 1 90 ? -40.497 -5.978 45.994 1.00 90.69 90 ASN A C 1
ATOM 745 O O . ASN A 1 90 ? -41.066 -7.065 45.882 1.00 90.69 90 ASN A O 1
ATOM 749 N N . MET A 1 91 ? -39.166 -5.886 45.955 1.00 93.25 91 MET A N 1
ATOM 750 C CA . MET A 1 91 ? -38.282 -7.040 45.781 1.00 93.25 91 MET A CA 1
ATOM 751 C C . MET A 1 91 ? -38.516 -8.115 46.857 1.00 93.25 91 MET A C 1
ATOM 753 O O . MET A 1 91 ? -38.590 -9.305 46.529 1.00 93.25 91 MET A O 1
ATOM 757 N N . LEU A 1 92 ? -38.693 -7.711 48.118 1.00 90.31 92 LEU A N 1
ATOM 758 C CA . LEU A 1 92 ? -39.012 -8.621 49.222 1.00 90.31 92 LEU A CA 1
ATOM 759 C C . LEU A 1 92 ? -40.416 -9.228 49.086 1.00 90.31 92 LEU A C 1
ATOM 761 O O . LEU A 1 92 ? -40.579 -10.437 49.275 1.00 90.31 92 LEU A O 1
ATOM 765 N N . GLN A 1 93 ? -41.417 -8.423 48.718 1.00 89.81 93 GLN A N 1
ATOM 766 C CA . GLN A 1 93 ? -42.793 -8.888 48.496 1.00 89.81 93 GLN A CA 1
ATOM 767 C C . GLN A 1 93 ? -42.868 -9.935 47.376 1.00 89.81 93 GLN A C 1
ATOM 769 O O . GLN A 1 93 ? -43.519 -10.972 47.525 1.00 89.81 93 GLN A O 1
ATOM 774 N N . GLU A 1 94 ? -42.136 -9.715 46.285 1.00 87.06 94 GLU A N 1
ATOM 775 C CA . GLU A 1 94 ? -42.077 -10.607 45.125 1.00 87.06 94 GLU A CA 1
ATOM 776 C C . GLU A 1 94 ? -41.161 -11.827 45.318 1.00 87.06 94 GLU A C 1
ATOM 778 O O . GLU A 1 94 ? -41.057 -12.671 44.414 1.00 87.06 94 GLU A O 1
ATOM 783 N N . ARG A 1 95 ? -40.521 -11.946 46.494 1.00 88.75 95 ARG A N 1
ATOM 784 C CA . ARG A 1 95 ? -39.523 -12.975 46.840 1.00 88.75 95 ARG A CA 1
ATOM 785 C C . ARG A 1 95 ? -38.376 -13.046 45.828 1.00 88.75 95 ARG A C 1
ATOM 787 O O . ARG A 1 95 ? -37.872 -14.128 45.524 1.00 88.75 95 ARG A O 1
ATOM 794 N N . ALA A 1 96 ? -37.989 -11.898 45.280 1.00 90.50 96 ALA A N 1
ATOM 795 C CA . ALA A 1 96 ? -36.852 -11.792 44.385 1.00 90.50 96 ALA A CA 1
ATOM 796 C C . ALA A 1 96 ? -35.554 -11.700 45.198 1.00 90.50 96 ALA A C 1
ATOM 798 O O . ALA A 1 96 ? -35.475 -10.994 46.197 1.00 90.50 96 ALA A O 1
ATOM 799 N N . MET A 1 97 ? -34.522 -12.419 44.759 1.00 88.62 97 MET A N 1
ATOM 800 C CA . MET A 1 97 ? -33.211 -12.470 45.421 1.00 88.62 97 MET A CA 1
ATOM 801 C C . MET A 1 97 ? -32.233 -11.423 44.883 1.00 88.62 97 MET A C 1
ATOM 803 O O . MET A 1 97 ? -31.264 -11.092 45.560 1.00 88.62 97 MET A O 1
ATOM 807 N N . VAL A 1 98 ? -32.476 -10.911 43.671 1.00 93.44 98 VAL A N 1
ATOM 808 C CA . VAL A 1 98 ? -31.697 -9.834 43.042 1.00 93.44 98 VAL A CA 1
ATOM 809 C C . VAL A 1 98 ? -32.644 -8.795 42.447 1.00 93.44 98 VAL A C 1
ATOM 811 O O . VAL A 1 98 ? -33.619 -9.155 41.784 1.00 93.44 98 VAL A O 1
ATOM 814 N N . GLY A 1 99 ? -32.340 -7.517 42.662 1.00 94.00 99 GLY A N 1
ATOM 815 C CA . GLY A 1 99 ? -33.060 -6.383 42.090 1.00 94.00 99 GLY A CA 1
ATOM 816 C C . GLY A 1 99 ? -32.212 -5.629 41.064 1.00 94.00 99 GLY A C 1
ATOM 817 O O . GLY A 1 99 ? -31.024 -5.409 41.282 1.00 94.00 99 GLY A O 1
ATOM 818 N N . ILE A 1 100 ? -32.801 -5.195 39.951 1.00 95.81 100 ILE A N 1
ATOM 819 C CA . ILE A 1 100 ? -32.171 -4.265 39.005 1.00 95.81 100 ILE A CA 1
ATOM 820 C C . ILE A 1 100 ? -33.087 -3.053 38.814 1.00 95.81 100 ILE A C 1
ATOM 822 O O . ILE A 1 100 ? -34.203 -3.196 38.324 1.00 95.81 100 ILE A O 1
ATOM 826 N N . PHE A 1 101 ? -32.612 -1.857 39.152 1.00 95.19 101 PHE A N 1
ATOM 827 C CA . PHE A 1 101 ? -33.348 -0.612 38.938 1.00 95.19 101 PHE A CA 1
ATOM 828 C C . PHE A 1 101 ? -32.659 0.213 37.847 1.00 95.19 101 PHE A C 1
ATOM 830 O O . PHE A 1 101 ? -31.542 0.697 38.017 1.00 95.19 101 PHE A O 1
ATOM 837 N N . ILE A 1 102 ? -33.336 0.349 36.711 1.00 94.38 102 ILE A N 1
ATOM 838 C CA . ILE A 1 102 ? -32.930 1.088 35.521 1.00 94.38 102 ILE A CA 1
ATOM 839 C C . ILE A 1 102 ? -33.723 2.395 35.440 1.00 94.38 102 ILE A C 1
ATOM 841 O O . ILE A 1 102 ? -34.954 2.373 35.448 1.00 94.38 102 ILE A O 1
ATOM 845 N N . THR A 1 103 ? -33.017 3.515 35.286 1.00 92.25 103 THR A N 1
ATOM 846 C CA . THR A 1 103 ? -33.597 4.845 35.041 1.00 92.25 103 THR A CA 1
ATOM 847 C C . THR A 1 103 ? -32.915 5.535 33.856 1.00 92.25 103 THR A C 1
ATOM 849 O O . THR A 1 103 ? -31.763 5.240 33.542 1.00 92.25 103 THR A O 1
ATOM 852 N N . SER A 1 104 ? -33.603 6.476 33.195 1.00 87.81 104 SER A N 1
ATOM 853 C CA . SER A 1 104 ? -32.969 7.364 32.203 1.00 87.81 104 SER A CA 1
ATOM 854 C C . SER A 1 104 ? -32.367 8.630 32.823 1.00 87.81 104 SER A C 1
ATOM 856 O O . SER A 1 104 ? -31.660 9.372 32.144 1.00 87.81 104 SER A O 1
ATOM 858 N N . SER A 1 105 ? -32.616 8.863 34.115 1.00 88.81 105 SER A N 1
ATOM 859 C CA . SER A 1 105 ? -32.049 9.964 34.893 1.00 88.81 105 SER A CA 1
ATOM 860 C C . SER A 1 105 ? -30.888 9.483 35.772 1.00 88.81 105 SER A C 1
ATOM 862 O O . SER A 1 105 ? -30.085 8.653 35.349 1.00 88.81 105 SER A O 1
ATOM 864 N N . HIS A 1 106 ? -30.740 10.024 36.980 1.00 88.88 106 HIS A N 1
ATOM 865 C CA . HIS A 1 106 ? -29.629 9.726 37.877 1.00 88.88 106 HIS A CA 1
ATOM 866 C C . HIS A 1 106 ? -30.126 9.437 39.298 1.00 88.88 106 HIS A C 1
ATOM 868 O O . HIS A 1 106 ? -31.121 10.003 39.747 1.00 88.88 106 HIS A O 1
ATOM 874 N N . PHE A 1 107 ? -29.395 8.578 40.011 1.00 91.88 107 PHE A N 1
ATOM 875 C CA . PHE A 1 107 ? -29.620 8.290 41.432 1.00 91.88 107 PHE A CA 1
ATOM 876 C C . PHE A 1 107 ? -28.875 9.288 42.325 1.00 91.88 107 PHE A C 1
ATOM 878 O O . PHE A 1 107 ? -27.716 9.624 42.034 1.00 91.88 107 PHE A O 1
ATOM 885 N N . THR A 1 108 ? -29.503 9.711 43.428 1.00 90.56 108 THR A N 1
ATOM 886 C CA . THR A 1 108 ? -28.867 10.511 44.490 1.00 90.56 108 THR A CA 1
ATOM 887 C C . THR A 1 108 ? -27.694 9.762 45.137 1.00 90.56 108 THR A C 1
ATOM 889 O O . THR A 1 108 ? -27.497 8.554 44.955 1.00 90.56 108 THR A O 1
ATOM 892 N N . LYS A 1 109 ? -26.855 10.479 45.897 1.00 89.44 109 LYS A N 1
ATOM 893 C CA . LYS A 1 109 ? -25.722 9.855 46.603 1.00 89.44 109 LYS A CA 1
ATOM 894 C C . LYS A 1 109 ? -26.213 8.927 47.712 1.00 89.44 109 LYS A C 1
ATOM 896 O O . LYS A 1 109 ? -25.605 7.885 47.946 1.00 89.44 109 LYS A O 1
ATOM 901 N N . GLU A 1 110 ? -27.303 9.320 48.348 1.00 89.25 110 GLU A N 1
ATOM 902 C CA . GLU A 1 110 ? -28.016 8.632 49.413 1.00 89.25 110 GLU A CA 1
ATOM 903 C C . GLU A 1 110 ? -28.575 7.300 48.890 1.00 89.25 110 GLU A C 1
ATOM 905 O O . GLU A 1 110 ? -28.165 6.245 49.373 1.00 89.25 110 GLU A O 1
ATOM 910 N N . ALA A 1 111 ? -29.311 7.320 47.772 1.00 90.19 111 ALA A N 1
ATOM 911 C CA . ALA A 1 111 ? -29.817 6.125 47.088 1.00 90.19 111 ALA A CA 1
ATOM 912 C C . ALA A 1 111 ? -28.708 5.118 46.732 1.00 90.19 111 ALA A C 1
ATOM 914 O O . ALA A 1 111 ? -28.817 3.914 46.970 1.00 90.19 111 ALA A O 1
ATOM 915 N N . ARG A 1 112 ? -27.579 5.608 46.195 1.00 91.62 112 ARG A N 1
ATOM 916 C CA . ARG A 1 112 ? -26.420 4.752 45.885 1.00 91.62 112 ARG A CA 1
ATOM 917 C C . ARG A 1 112 ? -25.767 4.180 47.139 1.00 91.62 112 ARG A C 1
ATOM 919 O O . ARG A 1 112 ? -25.211 3.085 47.083 1.00 91.62 112 ARG A O 1
ATOM 926 N N . LYS A 1 113 ? -25.759 4.924 48.246 1.00 90.50 113 LYS A N 1
ATOM 927 C CA . LYS A 1 113 ? -25.198 4.466 49.520 1.00 90.50 113 LYS A CA 1
ATOM 928 C C . LYS A 1 113 ? -26.077 3.376 50.130 1.00 90.50 113 LYS A C 1
ATOM 930 O O . LYS A 1 113 ? -25.519 2.382 50.587 1.00 90.50 113 LYS A O 1
ATOM 935 N N . PHE A 1 114 ? -27.396 3.538 50.068 1.00 90.06 114 PHE A N 1
ATOM 936 C CA . PHE A 1 114 ? -28.377 2.551 50.508 1.00 90.06 114 PHE A CA 1
ATOM 937 C C . PHE A 1 114 ? -28.250 1.236 49.720 1.00 90.06 114 PHE A C 1
ATOM 939 O O . PHE A 1 114 ? -28.021 0.175 50.301 1.00 90.06 114 PHE A O 1
ATOM 946 N N . ALA A 1 115 ? -28.237 1.310 48.384 1.00 91.38 115 ALA A N 1
ATOM 947 C CA . ALA A 1 115 ? -28.157 0.122 47.529 1.00 91.38 115 ALA A CA 1
ATOM 948 C C . ALA A 1 115 ? -26.862 -0.699 47.691 1.00 91.38 115 ALA A C 1
ATOM 950 O O . ALA A 1 115 ? -26.872 -1.900 47.440 1.00 91.38 115 ALA A O 1
ATOM 951 N N . LYS A 1 116 ? -25.742 -0.102 48.135 1.00 88.00 116 LYS A N 1
ATOM 952 C CA . LYS A 1 116 ? -24.450 -0.810 48.289 1.00 88.00 116 LYS A CA 1
ATOM 953 C C . LYS A 1 116 ? -24.491 -1.998 49.249 1.00 88.00 116 LYS A C 1
ATOM 955 O O . LYS A 1 116 ? -23.655 -2.889 49.120 1.00 88.00 116 LYS A O 1
ATOM 960 N N . ALA A 1 117 ? -25.388 -1.980 50.232 1.00 84.31 117 ALA A N 1
ATOM 961 C CA . ALA A 1 117 ? -25.526 -3.052 51.216 1.00 84.31 117 ALA A CA 1
ATOM 962 C C . ALA A 1 117 ? -26.562 -4.114 50.806 1.00 84.31 117 ALA A C 1
ATOM 964 O O . ALA A 1 117 ? -26.754 -5.087 51.532 1.00 84.31 117 ALA A O 1
ATOM 965 N N . LEU A 1 118 ? -27.223 -3.934 49.660 1.00 91.62 118 LEU A N 1
ATOM 966 C CA . LEU A 1 118 ? -28.351 -4.741 49.212 1.00 91.62 118 LEU A CA 1
ATOM 967 C C . LEU A 1 118 ? -28.014 -5.470 47.903 1.00 91.62 118 LEU A C 1
ATOM 969 O O . LEU A 1 118 ? -27.163 -5.014 47.138 1.00 91.62 118 LEU A O 1
ATOM 973 N N . PRO A 1 119 ? -28.688 -6.591 47.592 1.00 90.38 119 PRO A N 1
ATOM 974 C CA . PRO A 1 119 ? -28.563 -7.286 46.308 1.00 90.38 119 PRO A CA 1
ATOM 975 C C . PRO A 1 119 ? -29.283 -6.533 45.167 1.00 90.38 119 PRO A C 1
ATOM 977 O O . PRO A 1 119 ? -30.046 -7.120 44.399 1.00 90.38 119 PRO A O 1
ATOM 980 N N . ILE A 1 120 ? -29.054 -5.220 45.067 1.00 93.88 120 ILE A N 1
ATOM 981 C CA . ILE A 1 120 ? -29.665 -4.321 44.088 1.00 93.88 120 ILE A CA 1
ATOM 982 C C . ILE A 1 120 ? -28.591 -3.714 43.186 1.00 93.88 120 ILE A C 1
ATOM 984 O O . ILE A 1 120 ? -27.603 -3.145 43.652 1.00 93.88 120 ILE A O 1
ATOM 988 N N . ARG A 1 121 ? -28.828 -3.760 41.873 1.00 94.56 121 ARG A N 1
ATOM 989 C CA . ARG A 1 121 ? -28.038 -3.048 40.870 1.00 94.56 121 ARG A CA 1
ATOM 990 C C . ARG A 1 121 ? -28.782 -1.826 40.348 1.00 94.56 121 ARG A C 1
ATOM 992 O O . ARG A 1 121 ? -29.830 -1.959 39.727 1.00 94.56 121 ARG A O 1
ATOM 999 N N . LEU A 1 122 ? -28.201 -0.647 40.553 1.00 94.62 122 LEU A N 1
ATOM 1000 C CA . LEU A 1 122 ? -28.712 0.622 40.024 1.00 94.62 122 LEU A CA 1
ATOM 1001 C C . LEU A 1 122 ? -28.043 0.949 38.685 1.00 94.62 122 LEU A C 1
ATOM 1003 O O . LEU A 1 122 ? -26.817 0.940 38.636 1.00 94.62 122 LEU A O 1
ATOM 1007 N N . VAL A 1 123 ? -28.812 1.261 37.642 1.00 92.69 123 VAL A N 1
ATOM 1008 C CA . VAL A 1 123 ? -28.333 1.621 36.293 1.00 92.69 123 VAL A CA 1
ATOM 1009 C C . VAL A 1 123 ? -28.901 2.986 35.912 1.00 92.69 123 VAL A C 1
ATOM 1011 O O . VAL A 1 123 ? -30.114 3.136 35.764 1.00 92.69 123 VAL A O 1
ATOM 1014 N N . ASP A 1 124 ? -28.033 3.990 35.805 1.00 92.06 124 ASP A N 1
ATOM 1015 C CA . ASP A 1 124 ? -28.426 5.364 35.464 1.00 92.06 124 ASP A CA 1
ATOM 1016 C C . ASP A 1 124 ? -28.471 5.607 33.947 1.00 92.06 124 ASP A C 1
ATOM 1018 O O . ASP A 1 124 ? -28.103 4.742 33.157 1.00 92.06 124 ASP A O 1
ATOM 1022 N N . GLY A 1 125 ? -28.916 6.794 33.525 1.00 85.12 125 GLY A N 1
ATOM 1023 C CA . GLY A 1 125 ? -29.088 7.129 32.111 1.00 85.12 125 GLY A CA 1
ATOM 1024 C C . GLY A 1 125 ? -27.799 7.094 31.284 1.00 85.12 125 GLY A C 1
ATOM 1025 O O . GLY A 1 125 ? -27.844 6.770 30.097 1.00 85.12 125 GLY A O 1
ATOM 1026 N N . ILE A 1 126 ? -26.645 7.383 31.897 1.00 82.00 126 ILE A N 1
ATOM 1027 C CA . ILE A 1 126 ? -25.345 7.335 31.212 1.00 82.00 126 ILE A CA 1
ATOM 1028 C C . ILE A 1 126 ? -24.975 5.875 30.950 1.00 82.00 126 ILE A C 1
ATOM 1030 O O . ILE A 1 126 ? -24.653 5.506 29.819 1.00 82.00 126 ILE A O 1
ATOM 1034 N N . GLU A 1 127 ? -25.064 5.038 31.982 1.00 87.44 127 GLU A N 1
ATOM 1035 C CA . GLU A 1 127 ? -24.784 3.610 31.875 1.00 87.44 127 GLU A CA 1
ATOM 1036 C C . GLU A 1 127 ? -25.793 2.898 30.960 1.00 87.44 127 GLU A C 1
ATOM 1038 O O . GLU A 1 127 ? -25.411 2.092 30.111 1.00 87.44 127 GLU A O 1
ATOM 1043 N N . LEU A 1 128 ? -27.077 3.246 31.056 1.00 86.94 128 LEU A N 1
ATOM 1044 C CA . LEU A 1 128 ? -28.130 2.745 30.177 1.00 86.94 128 LEU A CA 1
ATOM 1045 C C . LEU A 1 128 ? -27.833 3.082 28.712 1.00 86.94 128 LEU A C 1
ATOM 1047 O O . LEU A 1 128 ? -27.957 2.215 27.846 1.00 86.94 128 LEU A O 1
ATOM 1051 N N . GLY A 1 129 ? -27.388 4.312 28.434 1.00 78.25 129 GLY A N 1
ATOM 1052 C CA . GLY A 1 129 ? -26.957 4.729 27.103 1.00 78.25 129 GLY A CA 1
ATOM 1053 C C . GLY A 1 129 ? -25.852 3.831 26.549 1.00 78.25 129 GLY A C 1
ATOM 1054 O O . GLY A 1 129 ? -25.967 3.365 25.415 1.00 78.25 129 GLY A O 1
ATOM 1055 N N . GLN A 1 130 ? -24.837 3.515 27.358 1.00 80.38 130 GLN A N 1
ATOM 1056 C CA . GLN A 1 130 ? -23.732 2.614 26.994 1.00 80.38 130 GLN A CA 1
ATOM 1057 C C . GLN A 1 130 ? -24.197 1.168 26.770 1.00 80.38 130 GLN A C 1
ATOM 1059 O O . GLN A 1 130 ? -23.762 0.510 25.826 1.00 80.38 130 GLN A O 1
ATOM 1064 N N . LEU A 1 131 ? -25.105 0.669 27.612 1.00 80.50 131 LEU A N 1
ATOM 1065 C CA . LEU A 1 131 ? -25.632 -0.694 27.516 1.00 80.50 131 LEU A CA 1
ATOM 1066 C C . LEU A 1 131 ? -26.543 -0.885 26.295 1.00 80.50 131 LEU A C 1
ATOM 1068 O O . LEU A 1 131 ? -26.509 -1.951 25.679 1.00 80.50 131 LEU A O 1
ATOM 1072 N N . ILE A 1 132 ? -27.312 0.142 25.915 1.00 76.44 132 ILE A N 1
ATOM 1073 C CA . ILE A 1 132 ? -28.132 0.159 24.693 1.00 76.44 132 ILE A CA 1
ATOM 1074 C C . ILE A 1 132 ? -27.258 0.323 23.444 1.00 76.44 132 ILE A C 1
ATOM 1076 O O . ILE A 1 132 ? -27.552 -0.271 22.411 1.00 76.44 132 ILE A O 1
ATOM 1080 N N . THR A 1 133 ? -26.164 1.086 23.533 1.00 61.66 133 THR A N 1
ATOM 1081 C CA . THR A 1 133 ? -25.165 1.216 22.455 1.00 61.66 133 THR A CA 1
ATOM 1082 C C . THR A 1 133 ? -24.142 0.081 22.431 1.00 61.66 133 THR A C 1
ATOM 1084 O O . THR A 1 133 ? -23.093 0.219 21.798 1.00 61.66 133 THR A O 1
ATOM 1087 N N . LYS A 1 134 ? -24.453 -1.091 23.015 1.00 48.03 134 LYS A N 1
ATOM 1088 C CA . LYS A 1 134 ? -23.806 -2.328 22.559 1.00 48.03 134 LYS A CA 1
ATOM 1089 C C . LYS A 1 134 ? -23.977 -2.375 21.041 1.00 48.03 134 LYS A C 1
ATOM 1091 O O . LYS A 1 134 ? -25.119 -2.310 20.582 1.00 48.03 134 LYS A O 1
ATOM 1096 N N . PRO A 1 135 ? -22.879 -2.417 20.265 1.00 44.56 135 PRO A N 1
ATOM 1097 C CA . PRO A 1 135 ? -22.974 -2.322 18.823 1.00 44.56 135 PRO A CA 1
ATOM 1098 C C . PRO A 1 135 ? -23.920 -3.418 18.351 1.00 44.56 135 PRO A C 1
ATOM 1100 O O . PRO A 1 135 ? -23.738 -4.587 18.710 1.00 44.56 135 PRO A O 1
ATOM 1103 N N . GLU A 1 136 ? -24.945 -3.019 17.591 1.00 40.03 136 GLU A N 1
ATOM 1104 C CA . GLU A 1 136 ? -25.693 -3.921 16.723 1.00 40.03 136 GLU A CA 1
ATOM 1105 C C . GLU A 1 136 ? -24.704 -4.943 16.183 1.00 40.03 136 GLU A C 1
ATOM 1107 O O . GLU A 1 136 ? -23.665 -4.568 15.631 1.00 40.03 136 GLU A O 1
ATOM 1112 N N . LYS A 1 137 ? -24.987 -6.223 16.436 1.00 42.72 137 LYS A N 1
ATOM 1113 C CA . LYS A 1 137 ? -24.221 -7.355 15.922 1.00 42.72 137 LYS A CA 1
ATOM 1114 C C . LYS A 1 137 ? -23.903 -7.038 14.459 1.00 42.72 137 LYS A C 1
ATOM 1116 O O . LYS A 1 137 ? -24.824 -7.012 13.650 1.00 42.72 137 LYS A O 1
ATOM 1121 N N . LEU A 1 138 ? -22.641 -6.687 14.188 1.00 50.28 138 LEU A N 1
ATOM 1122 C CA . LEU A 1 138 ? -22.180 -6.065 12.945 1.00 50.28 138 LEU A CA 1
ATOM 1123 C C . LEU A 1 138 ? -22.853 -6.743 11.749 1.00 50.28 138 LEU A C 1
ATOM 1125 O O . LEU A 1 138 ? -22.534 -7.895 11.463 1.00 50.28 138 LEU A O 1
ATOM 1129 N N . GLU A 1 139 ? -23.793 -6.061 11.077 1.00 50.00 139 GLU A N 1
ATOM 1130 C CA . GLU A 1 139 ? -24.637 -6.691 10.041 1.00 50.00 139 GLU A CA 1
ATOM 1131 C C . GLU A 1 139 ? -23.806 -7.311 8.904 1.00 50.00 139 GLU A C 1
ATOM 1133 O O . GLU A 1 139 ? -24.268 -8.207 8.198 1.00 50.00 139 GLU A O 1
ATOM 1138 N N . ILE A 1 140 ? -22.547 -6.881 8.750 1.00 60.47 140 ILE A N 1
ATOM 1139 C CA . ILE A 1 140 ? -21.563 -7.490 7.860 1.00 60.47 140 ILE A CA 1
ATOM 1140 C C . ILE A 1 140 ? -20.220 -7.564 8.596 1.00 60.47 140 ILE A C 1
ATOM 1142 O O . ILE A 1 140 ? -19.474 -6.581 8.650 1.00 60.47 140 ILE A O 1
ATOM 1146 N N . SER A 1 141 ? -19.907 -8.743 9.136 1.00 79.38 141 SER A N 1
ATOM 1147 C CA . SER A 1 141 ? -18.551 -9.095 9.558 1.00 79.38 141 SER A CA 1
ATOM 1148 C C . SER A 1 141 ? -17.905 -10.050 8.550 1.00 79.38 141 SER A C 1
ATOM 1150 O O . SER A 1 141 ? -18.520 -11.023 8.109 1.00 79.38 141 SER A O 1
ATOM 1152 N N . ARG A 1 142 ? -16.673 -9.747 8.138 1.00 90.50 142 ARG A N 1
ATOM 1153 C CA . ARG A 1 142 ? -15.862 -10.572 7.227 1.00 90.50 142 ARG A CA 1
ATOM 1154 C C . ARG A 1 142 ? -14.481 -10.804 7.814 1.00 90.50 142 ARG A C 1
ATOM 1156 O O . ARG A 1 142 ? -14.040 -10.083 8.699 1.00 90.50 142 ARG A O 1
ATOM 1163 N N . VAL A 1 143 ? -13.751 -11.771 7.277 1.00 92.69 143 VAL A N 1
ATOM 1164 C CA . VAL A 1 143 ? -12.361 -12.030 7.662 1.00 92.69 143 VAL A CA 1
ATOM 1165 C C . VAL A 1 143 ? -11.447 -11.903 6.451 1.00 92.69 143 VAL A C 1
ATOM 1167 O O . VAL A 1 143 ? -11.775 -12.379 5.366 1.00 92.69 143 VAL A O 1
ATOM 1170 N N . PHE A 1 144 ? -10.285 -11.274 6.612 1.00 94.69 144 PHE A N 1
ATOM 1171 C CA . PHE A 1 144 ? -9.213 -11.407 5.627 1.00 94.69 144 PHE A CA 1
ATOM 1172 C C . PHE A 1 144 ? -8.535 -12.762 5.816 1.00 94.69 144 PHE A C 1
ATOM 1174 O O . PHE A 1 144 ? -8.164 -13.127 6.926 1.00 94.69 144 PHE A O 1
ATOM 1181 N N . LEU A 1 145 ? -8.340 -13.521 4.744 1.00 93.31 145 LEU A N 1
ATOM 1182 C CA . LEU A 1 145 ? -7.695 -14.828 4.839 1.00 93.31 145 LEU A CA 1
ATOM 1183 C C . LEU A 1 145 ? -6.182 -14.677 5.029 1.00 93.31 145 LEU A C 1
ATOM 1185 O O . LEU A 1 145 ? -5.582 -13.692 4.597 1.00 93.31 145 LEU A O 1
ATOM 1189 N N . THR A 1 146 ? -5.546 -15.677 5.643 1.00 90.75 146 THR A N 1
ATOM 1190 C CA . THR A 1 146 ? -4.084 -15.761 5.789 1.00 90.75 146 THR A CA 1
ATOM 1191 C C . THR A 1 146 ? -3.508 -16.913 4.967 1.00 90.75 146 THR A C 1
ATOM 1193 O O . THR A 1 146 ? -4.155 -17.940 4.778 1.00 90.75 146 THR A O 1
ATOM 1196 N N . ASP A 1 147 ? -2.292 -16.733 4.445 1.00 88.06 147 ASP A N 1
ATOM 1197 C CA . ASP A 1 147 ? -1.526 -17.768 3.739 1.00 88.06 147 ASP A CA 1
ATOM 1198 C C . ASP A 1 147 ? -0.485 -18.462 4.638 1.00 88.06 147 ASP A C 1
ATOM 1200 O O . ASP A 1 147 ? 0.353 -19.216 4.137 1.00 88.06 147 ASP A O 1
ATOM 1204 N N . LYS A 1 148 ? -0.492 -18.182 5.950 1.00 88.81 148 LYS A N 1
ATOM 1205 C CA . LYS A 1 148 ? 0.459 -18.743 6.918 1.00 88.81 148 LYS A CA 1
ATOM 1206 C C . LYS A 1 148 ? -0.211 -19.687 7.888 1.00 88.81 148 LYS A C 1
ATOM 1208 O O . LYS A 1 148 ? -1.239 -19.374 8.480 1.00 88.81 148 LYS A O 1
ATOM 1213 N N . THR A 1 149 ? 0.464 -20.805 8.110 1.00 91.62 149 THR A N 1
ATOM 1214 C CA . THR A 1 149 ? 0.153 -21.727 9.198 1.00 91.62 149 THR A CA 1
ATOM 1215 C C . THR A 1 149 ? 0.846 -21.292 10.490 1.00 91.62 149 THR A C 1
ATOM 1217 O O . THR A 1 149 ? 1.815 -20.524 10.470 1.00 91.62 149 THR A O 1
ATOM 1220 N N . ASP A 1 150 ? 0.418 -21.855 11.619 1.00 91.06 150 ASP A N 1
ATOM 1221 C CA . ASP A 1 150 ? 1.084 -21.657 12.913 1.00 91.06 150 ASP A CA 1
ATOM 1222 C C . ASP A 1 150 ? 2.568 -22.025 12.857 1.00 91.06 150 ASP A C 1
ATOM 1224 O O . ASP A 1 150 ? 3.429 -21.332 13.404 1.00 91.06 150 ASP A O 1
ATOM 1228 N N . ARG A 1 151 ? 2.891 -23.108 12.140 1.00 93.38 151 ARG A N 1
ATOM 1229 C CA . ARG A 1 151 ? 4.268 -23.569 11.958 1.00 93.38 151 ARG A CA 1
ATOM 1230 C C . ARG A 1 151 ? 5.112 -22.508 11.254 1.00 93.38 151 ARG A C 1
ATOM 1232 O O . ARG A 1 151 ? 6.243 -22.256 11.676 1.00 93.38 151 ARG A O 1
ATOM 1239 N N . ASP A 1 152 ? 4.567 -21.859 10.227 1.00 92.75 152 ASP A N 1
ATOM 1240 C CA . ASP A 1 152 ? 5.256 -20.782 9.514 1.00 92.75 152 ASP A CA 1
ATOM 1241 C C . ASP A 1 152 ? 5.503 -19.572 10.418 1.00 92.75 152 ASP A C 1
ATOM 1243 O O . ASP A 1 152 ? 6.598 -19.002 10.397 1.00 92.75 152 ASP A O 1
ATOM 1247 N N . ALA A 1 153 ? 4.514 -19.199 11.238 1.00 91.94 153 ALA A N 1
ATOM 1248 C CA . ALA A 1 153 ? 4.635 -18.109 12.202 1.00 91.94 153 ALA A CA 1
ATOM 1249 C C . ALA A 1 153 ? 5.724 -18.406 13.247 1.00 91.94 153 ALA A C 1
ATOM 1251 O O . ALA A 1 153 ? 6.613 -17.580 13.476 1.00 91.94 153 ALA A O 1
ATOM 1252 N N . ILE A 1 154 ? 5.742 -19.618 13.810 1.00 92.94 154 ILE A N 1
ATOM 1253 C CA . ILE A 1 154 ? 6.775 -20.055 14.761 1.00 92.94 154 ILE A CA 1
ATOM 1254 C C . ILE A 1 154 ? 8.171 -19.965 14.129 1.00 92.94 154 ILE A C 1
ATOM 1256 O O . ILE A 1 154 ? 9.096 -19.414 14.733 1.00 92.94 154 ILE A O 1
ATOM 1260 N N . VAL A 1 155 ? 8.343 -20.465 12.900 1.00 93.88 155 VAL A N 1
ATOM 1261 C CA . VAL A 1 155 ? 9.624 -20.385 12.176 1.00 93.88 155 VAL A CA 1
ATOM 1262 C C . VAL A 1 155 ? 10.021 -18.927 11.921 1.00 93.88 155 VAL A C 1
ATOM 1264 O O . VAL A 1 155 ? 11.183 -18.560 12.120 1.00 93.88 155 VAL A O 1
ATOM 1267 N N . PHE A 1 156 ? 9.070 -18.080 11.520 1.00 93.56 156 PHE A N 1
ATOM 1268 C CA . PHE A 1 156 ? 9.289 -16.653 11.284 1.00 93.56 156 PHE A CA 1
ATOM 1269 C C . PHE A 1 156 ? 9.823 -15.940 12.533 1.00 93.56 156 PHE A C 1
ATOM 1271 O O . PHE A 1 156 ? 10.790 -15.174 12.427 1.00 93.56 156 PHE A O 1
ATOM 1278 N N . PHE A 1 157 ? 9.225 -16.193 13.701 1.00 93.44 157 PHE A N 1
ATOM 1279 C CA . PHE A 1 157 ? 9.614 -15.546 14.954 1.00 93.44 157 PHE A CA 1
ATOM 1280 C C . PHE A 1 157 ? 10.924 -16.097 15.520 1.00 93.44 157 PHE A C 1
ATOM 1282 O O . PHE A 1 157 ? 11.748 -15.312 15.995 1.00 93.44 157 PHE A O 1
ATOM 1289 N N . LYS A 1 158 ? 11.184 -17.406 15.394 1.00 90.56 158 LYS A N 1
ATOM 1290 C CA . LYS A 1 158 ? 12.476 -18.001 15.781 1.00 90.56 158 LYS A CA 1
ATOM 1291 C C . LYS A 1 158 ? 13.643 -17.395 14.998 1.00 90.56 158 LYS A C 1
ATOM 1293 O O . LYS A 1 158 ? 14.655 -17.049 15.599 1.00 90.56 158 LYS A O 1
ATOM 1298 N N . LYS A 1 159 ? 13.487 -17.184 13.684 1.00 90.44 159 LYS A N 1
ATOM 1299 C CA . LYS A 1 159 ? 14.521 -16.562 12.831 1.00 90.44 159 LYS A CA 1
ATOM 1300 C C . LYS A 1 159 ? 14.814 -15.094 13.169 1.00 90.44 159 LYS A C 1
ATOM 1302 O O . LYS A 1 159 ? 15.890 -14.608 12.851 1.00 90.44 159 LYS A O 1
ATOM 1307 N N . ARG A 1 160 ? 13.868 -14.375 13.786 1.00 88.25 160 ARG A N 1
ATOM 1308 C CA . ARG A 1 160 ? 13.989 -12.944 14.147 1.00 88.25 160 ARG A CA 1
ATOM 1309 C C . ARG A 1 160 ? 14.339 -12.696 15.612 1.00 88.25 160 ARG A C 1
ATOM 1311 O O . ARG A 1 160 ? 14.287 -11.555 16.077 1.00 88.25 160 ARG A O 1
ATOM 1318 N N . ARG A 1 161 ? 14.660 -13.761 16.340 1.00 84.62 161 ARG A N 1
ATOM 1319 C CA . ARG A 1 161 ? 15.157 -13.701 17.709 1.00 84.62 161 ARG A CA 1
ATOM 1320 C C . ARG A 1 161 ? 16.547 -13.072 17.701 1.00 84.62 161 ARG A C 1
ATOM 1322 O O . ARG A 1 161 ? 17.412 -13.520 16.951 1.00 84.62 161 ARG A O 1
ATOM 1329 N N . ARG A 1 162 ? 16.771 -12.041 18.515 1.00 80.94 162 ARG A N 1
ATOM 1330 C CA . ARG A 1 162 ? 18.111 -11.467 18.667 1.00 80.94 162 ARG A CA 1
ATOM 1331 C C . ARG A 1 162 ? 18.962 -12.415 19.511 1.00 80.94 162 ARG A C 1
ATOM 1333 O O . ARG A 1 162 ? 18.568 -12.810 20.608 1.00 80.94 162 ARG A O 1
ATOM 1340 N N . GLY A 1 163 ? 20.100 -12.813 18.951 1.00 70.25 163 GLY A N 1
ATOM 1341 C CA . GLY A 1 163 ? 21.137 -13.582 19.633 1.00 70.25 163 GLY A CA 1
ATOM 1342 C C . GLY A 1 163 ? 22.349 -12.712 19.954 1.00 70.25 163 GLY A C 1
ATOM 1343 O O . GLY A 1 163 ? 22.409 -11.545 19.563 1.00 70.25 163 GLY A O 1
ATOM 1344 N N . LYS A 1 164 ? 23.330 -13.293 20.645 1.00 62.59 164 LYS A N 1
ATOM 1345 C CA . LYS A 1 164 ? 24.631 -12.656 20.863 1.00 62.59 164 LYS A CA 1
ATOM 1346 C C . LYS A 1 164 ? 25.375 -12.508 19.533 1.00 62.59 164 LYS A C 1
ATOM 1348 O O . LYS A 1 164 ? 25.486 -13.477 18.785 1.00 62.59 164 LYS A O 1
ATOM 1353 N N . PHE A 1 165 ? 25.926 -11.330 19.259 1.00 47.34 165 PHE A N 1
ATOM 1354 C CA . PHE A 1 165 ? 26.890 -11.140 18.179 1.00 47.34 165 PHE A CA 1
ATOM 1355 C C . PHE A 1 165 ? 28.218 -11.790 18.594 1.00 47.34 165 PHE A C 1
ATOM 1357 O O . PHE A 1 165 ? 28.773 -11.436 19.637 1.00 47.34 165 PHE A O 1
ATOM 1364 N N . LEU A 1 166 ? 28.673 -12.796 17.834 1.00 53.38 166 LEU A N 1
ATOM 1365 C CA . LEU A 1 166 ? 29.876 -13.596 18.128 1.00 53.38 166 LEU A CA 1
ATOM 1366 C C . LEU A 1 166 ? 29.950 -14.151 19.571 1.00 53.38 166 LEU A C 1
ATOM 1368 O O . LEU A 1 166 ? 31.025 -14.304 20.134 1.00 53.38 166 LEU A O 1
ATOM 1372 N N . GLY A 1 167 ? 28.808 -14.433 20.210 1.00 58.03 167 GLY A N 1
ATOM 1373 C CA . GLY A 1 167 ? 28.781 -14.980 21.577 1.00 58.03 167 GLY A CA 1
ATOM 1374 C C . GLY A 1 167 ? 29.214 -14.011 22.691 1.00 58.03 167 GLY A C 1
ATOM 1375 O O . GLY A 1 167 ? 29.093 -14.364 23.864 1.00 58.03 167 GLY A O 1
ATOM 1376 N N . LEU A 1 168 ? 29.640 -12.791 22.349 1.00 49.88 168 LEU A N 1
ATOM 1377 C CA . LEU A 1 168 ? 30.280 -11.847 23.272 1.00 49.88 168 LEU A CA 1
ATOM 1378 C C . LEU A 1 168 ? 29.396 -10.637 23.609 1.00 49.88 168 LEU A C 1
ATOM 1380 O O . LEU A 1 168 ? 29.445 -10.152 24.734 1.00 49.88 168 LEU A O 1
ATOM 1384 N N . ILE A 1 169 ? 28.562 -10.160 22.675 1.00 54.62 169 ILE A N 1
ATOM 1385 C CA . ILE A 1 169 ? 27.809 -8.903 22.849 1.00 54.62 169 ILE A CA 1
ATOM 1386 C C . ILE A 1 169 ? 26.322 -9.102 22.523 1.00 54.62 169 ILE A C 1
ATOM 1388 O O . ILE A 1 169 ? 25.966 -9.558 21.438 1.00 54.62 169 ILE A O 1
ATOM 1392 N N . GLY A 1 170 ? 25.445 -8.729 23.461 1.00 59.03 170 GLY A N 1
ATOM 1393 C CA . GLY A 1 170 ? 23.983 -8.757 23.319 1.00 59.03 170 GLY A CA 1
ATOM 1394 C C . GLY A 1 170 ? 23.285 -9.664 24.340 1.00 59.03 170 GLY A C 1
ATOM 1395 O O . GLY A 1 170 ? 23.853 -10.643 24.817 1.00 59.03 170 GLY A O 1
ATOM 1396 N N . ASN A 1 171 ? 22.033 -9.349 24.675 1.00 68.00 171 ASN A N 1
ATOM 1397 C CA . ASN A 1 171 ? 21.221 -10.201 25.546 1.00 68.00 171 ASN A CA 1
ATOM 1398 C C . ASN A 1 171 ? 20.398 -11.174 24.700 1.00 68.00 171 ASN A C 1
ATOM 1400 O O . ASN A 1 171 ? 19.710 -10.751 23.770 1.00 68.00 171 ASN A O 1
ATOM 1404 N N . GLU A 1 172 ? 20.440 -12.464 25.037 1.00 78.62 172 GLU A N 1
ATOM 1405 C CA . GLU A 1 172 ? 19.632 -13.470 24.348 1.00 78.62 172 GLU A CA 1
ATOM 1406 C C . GLU A 1 172 ? 18.139 -13.206 24.595 1.00 78.62 172 GLU A C 1
ATOM 1408 O O . GLU A 1 172 ? 17.699 -12.993 25.728 1.00 78.62 172 GLU A O 1
ATOM 1413 N N . GLU A 1 173 ? 17.356 -13.182 23.518 1.00 84.12 173 GLU A N 1
ATOM 1414 C CA . GLU A 1 173 ? 15.900 -13.116 23.602 1.00 84.12 173 GLU A CA 1
ATOM 1415 C C . GLU A 1 173 ? 15.318 -14.533 23.698 1.00 84.12 173 GLU A C 1
ATOM 1417 O O . GLU A 1 173 ? 15.667 -15.417 22.914 1.00 84.12 173 GLU A O 1
ATOM 1422 N N . LYS A 1 174 ? 14.370 -14.747 24.612 1.00 88.25 174 LYS A N 1
ATOM 1423 C CA . LYS A 1 174 ? 13.496 -15.928 24.639 1.00 88.25 174 LYS A CA 1
ATOM 1424 C C . LYS A 1 174 ? 12.110 -15.545 24.129 1.00 88.25 174 LYS A C 1
ATOM 1426 O O . LYS A 1 174 ? 11.659 -14.424 24.346 1.00 88.25 174 LYS A O 1
ATOM 1431 N N . ILE A 1 175 ? 11.449 -16.461 23.426 1.00 90.50 175 ILE A N 1
ATOM 1432 C CA . ILE A 1 175 ? 10.039 -16.298 23.054 1.00 90.50 175 ILE A CA 1
ATOM 1433 C C . ILE A 1 175 ? 9.216 -16.716 24.270 1.00 90.50 175 ILE A C 1
ATOM 1435 O O . ILE A 1 175 ? 9.390 -17.830 24.754 1.00 90.50 175 ILE A O 1
ATOM 1439 N N . GLU A 1 176 ? 8.383 -15.811 24.772 1.00 91.44 176 GLU A N 1
ATOM 1440 C CA . GLU A 1 176 ? 7.496 -16.068 25.910 1.00 91.44 176 GLU A CA 1
ATOM 1441 C C . GLU A 1 176 ? 6.196 -16.720 25.435 1.00 91.44 176 GLU A C 1
ATOM 1443 O O . GLU A 1 176 ? 5.831 -17.783 25.923 1.00 91.44 176 GLU A O 1
ATOM 1448 N N . TYR A 1 177 ? 5.557 -16.128 24.424 1.00 90.75 177 TYR A N 1
ATOM 1449 C CA . TYR A 1 177 ? 4.382 -16.681 23.753 1.00 90.75 177 TYR A CA 1
ATOM 1450 C C . TYR A 1 177 ? 4.273 -16.166 22.312 1.00 90.75 177 TYR A C 1
ATOM 1452 O O . TYR A 1 177 ? 4.924 -15.184 21.925 1.00 90.75 177 TYR A O 1
ATOM 1460 N N . ILE A 1 178 ? 3.437 -16.847 21.527 1.00 92.69 178 ILE A N 1
ATOM 1461 C CA . ILE A 1 178 ? 2.986 -16.426 20.201 1.00 92.69 178 ILE A CA 1
ATOM 1462 C C . ILE A 1 178 ? 1.464 -16.577 20.179 1.00 92.69 178 ILE A C 1
ATOM 1464 O O . ILE A 1 178 ? 0.977 -17.703 20.234 1.00 92.69 178 ILE A O 1
ATOM 1468 N N . ASP A 1 179 ? 0.751 -15.462 20.050 1.00 91.81 179 ASP A N 1
ATOM 1469 C CA . ASP A 1 179 ? -0.712 -15.425 20.079 1.00 91.81 179 ASP A CA 1
ATOM 1470 C C . ASP A 1 179 ? -1.288 -15.200 18.685 1.00 91.81 179 ASP A C 1
ATOM 1472 O O . ASP A 1 179 ? -0.685 -14.518 17.846 1.00 91.81 179 ASP A O 1
ATOM 1476 N N . ARG A 1 180 ? -2.481 -15.754 18.458 1.00 92.12 180 ARG A N 1
ATOM 1477 C CA . ARG A 1 180 ? -3.294 -15.517 17.264 1.00 92.12 180 ARG A CA 1
ATOM 1478 C C . ARG A 1 180 ? -4.289 -14.413 17.565 1.00 92.12 180 ARG A C 1
ATOM 1480 O O . ARG A 1 180 ? -5.001 -14.499 18.560 1.00 92.12 180 ARG A O 1
ATOM 1487 N N . ARG A 1 181 ? -4.329 -13.385 16.720 1.00 93.56 181 ARG A N 1
ATOM 1488 C CA . ARG A 1 181 ? -5.173 -12.218 16.959 1.00 93.56 181 ARG A CA 1
ATOM 1489 C C . ARG A 1 181 ? -5.860 -11.702 15.712 1.00 93.56 181 ARG A C 1
ATOM 1491 O O . ARG A 1 181 ? -5.324 -11.820 14.608 1.00 93.56 181 ARG A O 1
ATOM 1498 N N . TYR A 1 182 ? -7.013 -11.083 15.912 1.00 94.50 182 TYR A N 1
ATOM 1499 C CA . TYR A 1 182 ? -7.699 -10.284 14.912 1.00 94.50 182 TYR A CA 1
ATOM 1500 C C . TYR A 1 182 ? -7.589 -8.805 15.239 1.00 94.50 182 TYR A C 1
ATOM 1502 O O . TYR A 1 182 ? -7.844 -8.375 16.357 1.00 94.50 182 TYR A O 1
ATOM 1510 N N . GLU A 1 183 ? -7.228 -8.016 14.235 1.00 95.06 183 GLU A N 1
ATOM 1511 C CA . GLU A 1 183 ? -7.384 -6.571 14.298 1.00 95.06 183 GLU A CA 1
ATOM 1512 C C . GLU A 1 183 ? -8.687 -6.173 13.585 1.00 95.06 183 GLU A C 1
ATOM 1514 O O . GLU A 1 183 ? -8.840 -6.509 12.404 1.00 95.06 183 GLU A O 1
ATOM 1519 N N . PRO A 1 184 ? -9.614 -5.469 14.256 1.00 94.62 184 PRO A N 1
ATOM 1520 C CA . PRO A 1 184 ? -10.857 -5.012 13.651 1.00 94.62 184 PRO A CA 1
ATOM 1521 C C . PRO A 1 184 ? -10.622 -3.836 12.703 1.00 94.62 184 PRO A C 1
ATOM 1523 O O . PRO A 1 184 ? -10.112 -2.779 13.088 1.00 94.62 184 PRO A O 1
ATOM 1526 N N . ILE A 1 185 ? -11.016 -4.007 11.444 1.00 96.19 185 ILE A N 1
ATOM 1527 C CA . ILE A 1 185 ? -10.848 -3.028 10.371 1.00 96.19 185 ILE A CA 1
ATOM 1528 C C . ILE A 1 185 ? -12.219 -2.591 9.856 1.00 96.19 185 ILE A C 1
ATOM 1530 O O . ILE A 1 185 ? -12.944 -3.383 9.263 1.00 96.19 185 ILE A O 1
ATOM 1534 N N . ALA A 1 186 ? -12.567 -1.319 10.009 1.00 95.12 186 ALA A N 1
ATOM 1535 C CA . ALA A 1 186 ? -13.782 -0.763 9.426 1.00 95.12 186 ALA A CA 1
ATOM 1536 C C . ALA A 1 186 ? -13.588 -0.438 7.939 1.00 95.12 186 ALA A C 1
ATOM 1538 O O . ALA A 1 186 ? -12.598 0.191 7.550 1.00 95.12 186 ALA A O 1
ATOM 1539 N N . ALA A 1 187 ? -14.554 -0.844 7.117 1.00 95.50 187 ALA A N 1
ATOM 1540 C CA . ALA A 1 187 ? -14.615 -0.518 5.700 1.00 95.50 187 ALA A CA 1
ATOM 1541 C C . ALA A 1 187 ? -15.603 0.627 5.452 1.00 95.50 187 ALA A C 1
ATOM 1543 O O . ALA A 1 187 ? -16.751 0.584 5.898 1.00 95.50 187 ALA A O 1
ATOM 1544 N N . PHE A 1 188 ? -15.173 1.628 4.685 1.00 94.56 188 PHE A N 1
ATOM 1545 C CA . PHE A 1 188 ? -16.014 2.749 4.275 1.00 94.56 188 PHE A CA 1
ATOM 1546 C C . PHE A 1 188 ? -15.967 2.955 2.766 1.00 94.56 188 PHE A C 1
ATOM 1548 O O . PHE A 1 188 ? -14.931 2.773 2.126 1.00 94.56 188 PHE A O 1
ATOM 1555 N N . SER A 1 189 ? -17.085 3.405 2.210 1.00 92.94 189 SER A N 1
ATOM 1556 C CA . SER A 1 189 ? -17.236 3.830 0.825 1.00 92.94 189 SER A CA 1
ATOM 1557 C C . SER A 1 189 ? -17.480 5.325 0.754 1.00 92.94 189 SER A C 1
ATOM 1559 O O . SER A 1 189 ? -18.522 5.796 1.192 1.00 92.94 189 SER A O 1
ATOM 1561 N N . ILE A 1 190 ? -16.546 6.057 0.160 1.00 91.56 190 ILE A N 1
ATOM 1562 C CA . ILE A 1 190 ? -16.708 7.467 -0.184 1.00 91.56 190 ILE A CA 1
ATOM 1563 C C . ILE A 1 190 ? -17.398 7.529 -1.547 1.00 91.56 190 ILE A C 1
ATOM 1565 O O . ILE A 1 190 ? -16.875 6.995 -2.529 1.00 91.56 190 ILE A O 1
ATOM 1569 N N . ILE A 1 191 ? -18.569 8.155 -1.595 1.00 89.62 191 ILE A N 1
ATOM 1570 C CA . ILE A 1 191 ? -19.435 8.243 -2.770 1.00 89.62 191 ILE A CA 1
ATOM 1571 C C . ILE A 1 191 ? -19.473 9.700 -3.227 1.00 89.62 191 ILE A C 1
ATOM 1573 O O . ILE A 1 191 ? -19.903 10.593 -2.490 1.00 89.62 191 ILE A O 1
ATOM 1577 N N . ARG A 1 192 ? -19.028 9.941 -4.463 1.00 83.38 192 ARG A N 1
ATOM 1578 C CA . ARG A 1 192 ? -19.041 11.261 -5.094 1.00 83.38 192 ARG A CA 1
ATOM 1579 C C . ARG A 1 192 ? -19.854 11.218 -6.382 1.00 83.38 192 ARG A C 1
ATOM 1581 O O . ARG A 1 192 ? -19.609 10.378 -7.240 1.00 83.38 192 ARG A O 1
ATOM 1588 N N . LYS A 1 193 ? -20.789 12.155 -6.539 1.00 78.00 193 LYS A N 1
ATOM 1589 C CA . LYS A 1 193 ? -21.543 12.334 -7.786 1.00 78.00 193 LYS A CA 1
ATOM 1590 C C . LYS A 1 193 ? -20.748 13.228 -8.738 1.00 78.00 193 LYS A C 1
ATOM 1592 O O . LYS A 1 193 ? -20.426 14.359 -8.377 1.00 78.00 193 LYS A O 1
ATOM 1597 N N . VAL A 1 194 ? -20.418 12.725 -9.926 1.00 74.44 194 VAL A N 1
ATOM 1598 C CA . VAL A 1 194 ? -19.719 13.464 -10.989 1.00 74.44 194 VAL A CA 1
ATOM 1599 C C . VAL A 1 194 ? -20.453 13.228 -12.308 1.00 74.44 194 VAL A C 1
ATOM 1601 O O . VAL A 1 194 ? -20.461 12.105 -12.800 1.00 74.44 194 VAL A O 1
ATOM 1604 N N . ASN A 1 195 ? -21.050 14.281 -12.882 1.00 59.88 195 ASN A N 1
ATOM 1605 C CA . ASN A 1 195 ? -21.710 14.269 -14.199 1.00 59.88 195 ASN A CA 1
ATOM 1606 C C . ASN A 1 195 ? -22.581 13.015 -14.427 1.00 59.88 195 ASN A C 1
ATOM 1608 O O . ASN A 1 195 ? -22.297 12.223 -15.318 1.00 59.88 195 ASN A O 1
ATOM 1612 N N . GLU A 1 196 ? -23.578 12.804 -13.558 1.00 64.06 196 GLU A N 1
ATOM 1613 C CA . GLU A 1 196 ? -24.516 11.656 -13.551 1.00 64.06 196 GLU A CA 1
ATOM 1614 C C . GLU A 1 196 ? -23.922 10.274 -13.212 1.00 64.06 196 GLU A C 1
ATOM 1616 O O . GLU A 1 196 ? -24.670 9.343 -12.926 1.00 64.06 196 GLU A O 1
ATOM 1621 N N . SER A 1 197 ? -22.596 10.141 -13.137 1.00 63.03 197 SER A N 1
ATOM 1622 C CA . SER A 1 197 ? -21.919 8.925 -12.673 1.00 63.03 197 SER A CA 1
ATOM 1623 C C . SER A 1 197 ? -21.559 8.998 -11.184 1.00 63.03 197 SER A C 1
ATOM 1625 O O . SER A 1 197 ? -21.129 10.037 -10.671 1.00 63.03 197 SER A O 1
ATOM 1627 N N . GLU A 1 198 ? -21.736 7.889 -10.463 1.00 76.69 198 GLU A N 1
ATOM 1628 C CA . GLU A 1 198 ? -21.289 7.767 -9.074 1.00 76.69 198 GLU A CA 1
ATOM 1629 C C . GLU A 1 198 ? -19.890 7.157 -9.024 1.00 76.69 198 GLU A C 1
ATOM 1631 O O . GLU A 1 198 ? -19.673 5.994 -9.366 1.00 76.69 198 GLU A O 1
ATOM 1636 N N . GLU A 1 199 ? -18.926 7.943 -8.554 1.00 80.94 199 GLU A N 1
ATOM 1637 C CA . GLU A 1 199 ? -17.604 7.440 -8.233 1.00 80.94 199 GLU A CA 1
ATOM 1638 C C . GLU A 1 199 ? -17.594 6.940 -6.786 1.00 80.94 199 GLU A C 1
ATOM 1640 O O . GLU A 1 199 ? -17.764 7.711 -5.838 1.00 80.94 199 GLU A O 1
ATOM 1645 N N . ARG A 1 200 ? -17.362 5.636 -6.613 1.00 86.06 200 ARG A N 1
ATOM 1646 C CA . ARG A 1 200 ? -17.242 4.990 -5.304 1.00 86.06 200 ARG A CA 1
ATOM 1647 C C . ARG A 1 200 ? -15.792 4.602 -5.039 1.00 86.06 200 ARG A C 1
ATOM 1649 O O . ARG A 1 200 ? -15.218 3.805 -5.776 1.00 86.06 200 ARG A O 1
ATOM 1656 N N . ARG A 1 201 ? -15.210 5.113 -3.952 1.00 89.25 201 ARG A N 1
ATOM 1657 C CA . ARG A 1 201 ? -13.859 4.749 -3.495 1.00 89.25 201 ARG A CA 1
ATOM 1658 C C . ARG A 1 201 ? -13.906 4.145 -2.102 1.00 89.25 201 ARG A C 1
ATOM 1660 O O . ARG A 1 201 ? -14.485 4.737 -1.197 1.00 89.25 201 ARG A O 1
ATOM 1667 N N . ARG A 1 202 ? -13.284 2.981 -1.927 1.00 92.25 202 ARG A N 1
ATOM 1668 C CA . ARG A 1 202 ? -13.265 2.274 -0.643 1.00 92.25 202 ARG A CA 1
ATOM 1669 C C . ARG A 1 202 ? -11.987 2.540 0.132 1.00 92.25 202 ARG A C 1
ATOM 1671 O O . ARG A 1 202 ? -10.913 2.679 -0.453 1.00 92.25 202 ARG A O 1
ATOM 1678 N N . ILE A 1 203 ? -12.129 2.611 1.448 1.00 94.50 203 ILE A N 1
ATOM 1679 C CA . ILE A 1 203 ? -11.038 2.790 2.401 1.00 94.50 203 ILE A CA 1
ATOM 1680 C C . ILE A 1 203 ? -11.236 1.866 3.595 1.00 94.50 203 ILE A C 1
ATOM 1682 O O . ILE A 1 203 ? -12.363 1.575 3.993 1.00 94.50 203 ILE A O 1
ATOM 1686 N N . PHE A 1 204 ? -10.122 1.428 4.168 1.00 96.12 204 PHE A N 1
ATOM 1687 C CA . PHE A 1 204 ? -10.093 0.516 5.304 1.00 96.12 204 PHE A CA 1
ATOM 1688 C C . PHE A 1 204 ? -9.299 1.158 6.437 1.00 96.12 204 PHE A C 1
ATOM 1690 O O . PHE A 1 204 ? -8.186 1.644 6.218 1.00 96.12 204 PHE A O 1
ATOM 1697 N N . ILE A 1 205 ? -9.876 1.197 7.635 1.00 96.62 205 ILE A N 1
ATOM 1698 C CA . ILE A 1 205 ? -9.324 1.899 8.798 1.00 96.62 205 ILE A CA 1
ATOM 1699 C C . ILE A 1 205 ? -9.300 0.943 9.983 1.00 96.62 205 ILE A C 1
ATOM 1701 O O . ILE A 1 205 ? -10.299 0.293 10.273 1.00 96.62 205 ILE A O 1
ATOM 1705 N N . SER A 1 206 ? -8.168 0.864 10.679 1.00 96.69 206 SER A N 1
ATOM 1706 C CA . SER A 1 206 ? -8.084 0.098 11.925 1.00 96.69 206 SER A CA 1
ATOM 1707 C C . SER A 1 206 ? -8.916 0.758 13.022 1.00 96.69 206 SER A C 1
ATOM 1709 O O . SER A 1 206 ? -8.685 1.923 13.348 1.00 96.69 206 SER A O 1
ATOM 1711 N N . LEU A 1 207 ? -9.838 0.010 13.631 1.00 94.88 207 LEU A N 1
ATOM 1712 C CA . LEU A 1 207 ? -10.600 0.459 14.800 1.00 94.88 207 LEU A CA 1
ATOM 1713 C C . LEU A 1 207 ? -9.773 0.412 16.090 1.00 94.88 207 LEU A C 1
ATOM 1715 O O . LEU A 1 207 ? -10.136 1.054 17.071 1.00 94.88 207 LEU A O 1
ATOM 1719 N N . SER A 1 208 ? -8.639 -0.291 16.097 1.00 93.56 208 SER A N 1
ATOM 1720 C CA . SER A 1 208 ? -7.723 -0.332 17.244 1.00 93.56 208 SER A CA 1
ATOM 1721 C C . SER A 1 208 ? -6.668 0.774 17.208 1.00 93.56 208 SER A C 1
ATOM 1723 O O . SER A 1 208 ? -6.169 1.174 18.260 1.00 93.56 208 SER A O 1
ATOM 1725 N N . THR A 1 209 ? -6.289 1.263 16.017 1.00 94.00 209 THR A N 1
ATOM 1726 C CA . THR A 1 209 ? -5.228 2.279 15.870 1.00 94.00 209 THR A CA 1
ATOM 1727 C C . THR A 1 209 ? -5.647 3.568 15.170 1.00 94.00 209 THR A C 1
ATOM 1729 O O . THR A 1 209 ? -4.860 4.506 15.190 1.00 94.00 209 THR A O 1
ATOM 1732 N N . GLY A 1 210 ? -6.819 3.658 14.537 1.00 93.12 210 GLY A N 1
ATOM 1733 C CA . GLY A 1 210 ? -7.261 4.866 13.820 1.00 93.12 210 GLY A CA 1
ATOM 1734 C C . GLY A 1 210 ? -6.454 5.161 12.546 1.00 93.12 210 GLY A C 1
ATOM 1735 O O . GLY A 1 210 ? -6.523 6.253 11.978 1.00 93.12 210 GLY A O 1
ATOM 1736 N N . GLU A 1 211 ? -5.638 4.204 12.097 1.00 95.31 211 GLU A N 1
ATOM 1737 C CA . GLU A 1 211 ? -4.767 4.348 10.933 1.00 95.31 211 GLU A CA 1
ATOM 1738 C C . GLU A 1 211 ? -5.450 3.827 9.669 1.00 95.31 211 GLU A C 1
ATOM 1740 O O . GLU A 1 211 ? -6.071 2.762 9.666 1.00 95.31 211 GLU A O 1
ATOM 1745 N N . ILE A 1 212 ? -5.277 4.559 8.567 1.00 94.31 212 ILE A N 1
ATOM 1746 C CA . ILE A 1 212 ? -5.783 4.141 7.259 1.00 94.31 212 ILE A CA 1
ATOM 1747 C C . ILE A 1 212 ? -4.828 3.095 6.679 1.00 94.31 212 ILE A C 1
ATOM 1749 O O . ILE A 1 212 ? -3.618 3.333 6.583 1.00 94.31 212 ILE A O 1
ATOM 1753 N N . LEU A 1 213 ? -5.374 1.959 6.257 1.00 94.25 213 LEU A N 1
ATOM 1754 C CA . LEU A 1 213 ? -4.628 0.895 5.603 1.00 94.25 213 LEU A CA 1
ATOM 1755 C C . LEU A 1 213 ? -4.462 1.183 4.112 1.00 94.25 213 LEU A C 1
ATOM 1757 O O . LEU A 1 213 ? -5.384 1.621 3.423 1.00 94.25 213 LEU A O 1
ATOM 1761 N N . ARG A 1 214 ? -3.263 0.904 3.606 1.00 91.31 214 ARG A N 1
ATOM 1762 C CA . ARG A 1 214 ? -2.940 0.990 2.184 1.00 91.31 214 ARG A CA 1
ATOM 1763 C C . ARG A 1 214 ? -2.061 -0.176 1.783 1.00 91.31 214 ARG A C 1
ATOM 1765 O O . ARG A 1 214 ? -1.086 -0.474 2.466 1.00 91.31 214 ARG A O 1
ATOM 1772 N N . LEU A 1 215 ? -2.337 -0.794 0.646 1.00 88.56 215 LEU A N 1
ATOM 1773 C CA . LEU A 1 215 ? -1.470 -1.825 0.108 1.00 88.56 215 LEU A CA 1
ATOM 1774 C C . LEU A 1 215 ? -0.322 -1.235 -0.712 1.00 88.56 215 LEU A C 1
ATOM 1776 O O . LEU A 1 215 ? -0.514 -0.403 -1.596 1.00 88.56 215 LEU A O 1
ATOM 1780 N N . GLU A 1 216 ? 0.883 -1.729 -0.464 1.00 84.00 216 GLU A N 1
ATOM 1781 C CA . GLU A 1 216 ? 2.050 -1.465 -1.291 1.00 84.00 216 GLU A CA 1
ATOM 1782 C C . GLU A 1 216 ? 2.782 -2.772 -1.583 1.00 84.00 216 GLU A C 1
ATOM 1784 O O . GLU A 1 216 ? 3.316 -3.427 -0.685 1.00 84.00 216 GLU A O 1
ATOM 1789 N N . ARG A 1 217 ? 2.830 -3.156 -2.864 1.00 80.81 217 ARG A N 1
ATOM 1790 C CA . ARG A 1 217 ? 3.354 -4.453 -3.319 1.00 80.81 217 ARG A CA 1
ATOM 1791 C C . ARG A 1 217 ? 2.637 -5.629 -2.636 1.00 80.81 217 ARG A C 1
ATOM 1793 O O . ARG A 1 217 ? 1.608 -6.085 -3.111 1.00 80.81 217 ARG A O 1
ATOM 1800 N N . ARG A 1 218 ? 3.205 -6.133 -1.541 1.00 83.56 218 ARG A N 1
ATOM 1801 C CA . ARG A 1 218 ? 2.730 -7.271 -0.735 1.00 83.56 218 ARG A CA 1
ATOM 1802 C C . ARG A 1 218 ? 2.736 -6.938 0.760 1.00 83.56 218 ARG A C 1
ATOM 1804 O O . ARG A 1 218 ? 2.830 -7.831 1.596 1.00 83.56 218 ARG A O 1
ATOM 1811 N N . THR A 1 219 ? 2.683 -5.653 1.089 1.00 86.12 219 THR A N 1
ATOM 1812 C CA . THR A 1 219 ? 2.760 -5.156 2.459 1.00 86.12 219 THR A CA 1
ATOM 1813 C C . THR A 1 219 ? 1.614 -4.190 2.700 1.00 86.12 219 THR A C 1
ATOM 1815 O O . THR A 1 219 ? 1.372 -3.295 1.892 1.00 86.12 219 THR A O 1
ATOM 1818 N N . ILE A 1 220 ? 0.923 -4.360 3.825 1.00 91.19 220 ILE A N 1
ATOM 1819 C CA . ILE A 1 220 ? -0.062 -3.393 4.303 1.00 91.19 220 ILE A CA 1
ATOM 1820 C C . ILE A 1 220 ? 0.701 -2.294 5.045 1.00 91.19 220 ILE A C 1
ATOM 1822 O O . ILE A 1 220 ? 1.328 -2.542 6.074 1.00 91.19 220 ILE A O 1
ATOM 1826 N N . LEU A 1 221 ? 0.677 -1.088 4.493 1.00 90.50 221 LEU A N 1
ATOM 1827 C CA . LEU A 1 221 ? 1.191 0.124 5.113 1.00 90.50 221 LEU A CA 1
ATOM 1828 C C . LEU A 1 221 ? 0.081 0.825 5.893 1.00 90.50 221 LEU A C 1
ATOM 1830 O O . LEU A 1 221 ? -1.099 0.715 5.560 1.00 90.50 221 LEU A O 1
ATOM 1834 N N . ARG A 1 222 ? 0.483 1.574 6.919 1.00 91.31 222 ARG A N 1
ATOM 1835 C CA . ARG A 1 222 ? -0.418 2.283 7.829 1.00 91.31 222 ARG A CA 1
ATOM 1836 C C . ARG A 1 222 ? -0.156 3.772 7.746 1.00 91.31 222 ARG A C 1
ATOM 1838 O O . ARG A 1 222 ? 0.989 4.208 7.852 1.00 91.31 222 ARG A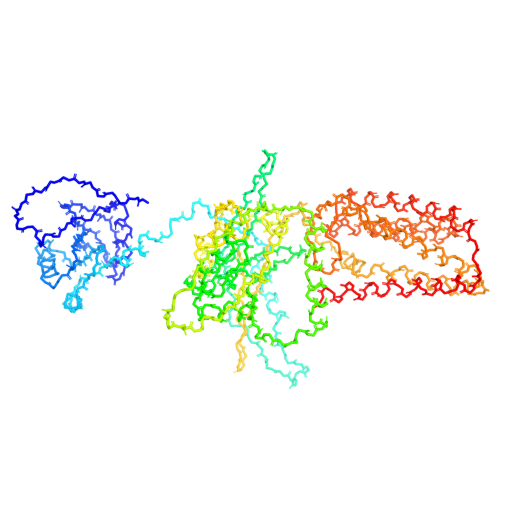 O 1
ATOM 1845 N N . ASN A 1 223 ? -1.211 4.545 7.529 1.00 89.62 223 ASN A N 1
ATOM 1846 C CA . ASN A 1 223 ? -1.138 5.994 7.462 1.00 89.62 223 ASN A CA 1
ATOM 1847 C C . ASN A 1 223 ? -1.780 6.615 8.717 1.00 89.62 223 ASN A C 1
ATOM 1849 O O . ASN A 1 223 ? -2.999 6.512 8.880 1.00 89.62 223 ASN A O 1
ATOM 1853 N N . PRO A 1 224 ? -0.997 7.296 9.576 1.00 90.31 224 PRO A N 1
ATOM 1854 C CA . PRO A 1 224 ? -1.483 7.851 10.838 1.00 90.31 224 PRO A CA 1
ATOM 1855 C C . PRO A 1 224 ? -2.171 9.214 10.702 1.00 90.31 224 PRO A C 1
ATOM 1857 O O . PRO A 1 224 ? -2.562 9.792 11.710 1.00 90.31 224 PRO A O 1
ATOM 1860 N N . LYS A 1 225 ? -2.315 9.766 9.487 1.00 87.94 225 LYS A N 1
ATOM 1861 C CA . LYS A 1 225 ? -2.908 11.099 9.282 1.00 87.94 225 LYS A CA 1
ATOM 1862 C C . LYS A 1 225 ? -4.309 11.235 9.881 1.00 87.94 225 LYS A C 1
ATOM 1864 O O . LYS A 1 225 ? -4.601 12.280 10.442 1.00 87.94 225 LYS A O 1
ATOM 1869 N N . LEU A 1 226 ? -5.149 10.206 9.754 1.00 90.94 226 LEU A N 1
ATOM 1870 C CA . LEU A 1 226 ? -6.510 10.233 10.296 1.00 90.94 226 LEU A CA 1
ATOM 1871 C C . LEU A 1 226 ? -6.513 10.144 11.824 1.00 90.94 226 LEU A C 1
ATOM 1873 O O . LEU A 1 226 ? -7.214 10.922 12.463 1.00 90.94 226 LEU A O 1
ATOM 1877 N N . ARG A 1 227 ? -5.673 9.273 12.403 1.00 92.56 227 ARG A N 1
ATOM 1878 C CA . ARG A 1 227 ? -5.498 9.151 13.857 1.00 92.56 227 ARG A CA 1
ATOM 1879 C C . ARG A 1 227 ? -5.265 10.506 14.525 1.00 92.56 227 ARG A C 1
ATOM 1881 O O . ARG A 1 227 ? -5.883 10.781 15.540 1.00 92.56 227 ARG A O 1
ATOM 1888 N N . LYS A 1 228 ? -4.452 11.382 13.923 1.00 90.94 228 LYS A N 1
ATOM 1889 C CA . LYS A 1 228 ? -4.204 12.733 14.460 1.00 90.94 228 LYS A CA 1
ATOM 1890 C C . LYS A 1 228 ? -5.468 13.562 14.689 1.00 90.94 228 LYS A C 1
ATOM 1892 O O . LYS A 1 228 ? -5.465 14.408 15.566 1.00 90.94 228 LYS A O 1
ATOM 1897 N N . ILE A 1 229 ? -6.504 13.356 13.875 1.00 91.50 229 ILE A N 1
ATOM 1898 C CA . ILE A 1 229 ? -7.791 14.049 13.997 1.00 91.50 229 ILE A CA 1
ATOM 1899 C C . ILE A 1 229 ? -8.683 13.316 15.006 1.00 91.50 229 ILE A C 1
ATOM 1901 O O . ILE A 1 229 ? -9.361 13.954 15.803 1.00 91.50 229 ILE A O 1
ATOM 1905 N N . LEU A 1 230 ? -8.670 11.979 14.985 1.00 90.75 230 LEU A N 1
ATOM 1906 C CA . LEU A 1 230 ? -9.468 11.150 15.893 1.00 90.75 230 LEU A CA 1
ATOM 1907 C C . LEU A 1 230 ? -9.031 11.287 17.360 1.00 90.75 230 LEU A C 1
ATOM 1909 O O . LEU A 1 230 ? -9.881 11.270 18.242 1.00 90.75 230 LEU A O 1
ATOM 1913 N N . ASP A 1 231 ? -7.733 11.471 17.607 1.00 93.12 231 ASP A N 1
ATOM 1914 C CA . ASP A 1 231 ? -7.157 11.638 18.948 1.00 93.12 231 ASP A CA 1
ATOM 1915 C C . ASP A 1 231 ? -7.384 13.051 19.529 1.00 93.12 231 ASP A C 1
ATOM 1917 O O . ASP A 1 231 ? -7.020 13.311 20.678 1.00 93.12 231 ASP A O 1
ATOM 1921 N N . LEU A 1 232 ? -7.970 13.982 18.759 1.00 91.62 232 LEU A N 1
ATOM 1922 C CA . LEU A 1 232 ? -8.292 15.319 19.258 1.00 91.62 232 LEU A CA 1
ATOM 1923 C C . LEU A 1 232 ? -9.432 15.266 20.292 1.00 91.62 232 LEU A C 1
ATOM 1925 O O . LEU A 1 232 ? -10.410 14.525 20.092 1.00 91.62 232 LEU A O 1
ATOM 1929 N N . PRO A 1 233 ? -9.378 16.124 21.333 1.00 90.94 233 PRO A N 1
ATOM 1930 C CA . PRO A 1 233 ? -10.526 16.378 22.200 1.00 90.94 233 PRO A CA 1
ATOM 1931 C C . PRO A 1 233 ? -11.763 16.746 21.375 1.00 90.94 233 PRO A C 1
ATOM 1933 O O . PRO A 1 233 ? -11.630 17.408 20.348 1.00 90.94 233 PRO A O 1
ATOM 1936 N N . GLU A 1 234 ? -12.957 16.342 21.813 1.00 87.31 234 GLU A N 1
ATOM 1937 C CA . GLU A 1 234 ? -14.194 16.522 21.034 1.00 87.31 234 GLU A CA 1
ATOM 1938 C C . GLU A 1 234 ? -14.441 17.980 20.621 1.00 87.31 234 GLU A C 1
ATOM 1940 O O . GLU A 1 234 ? -14.679 18.240 19.444 1.00 87.31 234 GLU A O 1
ATOM 1945 N N . GLU A 1 235 ? -14.282 18.937 21.543 1.00 87.75 235 GLU A N 1
ATOM 1946 C CA . GLU A 1 235 ? -14.431 20.374 21.252 1.00 87.75 235 GLU A CA 1
ATOM 1947 C C . GLU A 1 235 ? -13.433 20.867 20.186 1.00 87.75 235 GLU A C 1
ATOM 1949 O O . GLU A 1 235 ? -13.802 21.550 19.225 1.00 87.75 235 GLU A O 1
ATOM 1954 N N . THR A 1 236 ? -12.162 20.476 20.321 1.00 89.88 236 THR A N 1
ATOM 1955 C CA . THR A 1 236 ? -11.092 20.847 19.386 1.00 89.88 236 THR A CA 1
ATOM 1956 C C . THR A 1 236 ? -11.310 20.204 18.015 1.00 89.88 236 THR A C 1
ATOM 1958 O O . THR A 1 236 ? -11.073 20.827 16.979 1.00 89.88 236 THR A O 1
ATOM 1961 N N . ARG A 1 237 ? -11.782 18.951 17.995 1.00 91.31 237 ARG A N 1
ATOM 1962 C CA . ARG A 1 237 ? -12.115 18.211 16.776 1.00 91.31 237 ARG A CA 1
ATOM 1963 C C . ARG A 1 237 ? -13.255 18.895 16.038 1.00 91.31 237 ARG A C 1
ATOM 1965 O O . ARG A 1 237 ? -13.117 19.124 14.843 1.00 91.31 237 ARG A O 1
ATOM 1972 N N . GLN A 1 238 ? -14.326 19.263 16.740 1.00 88.56 238 GLN A N 1
ATOM 1973 C CA . GLN A 1 238 ? -15.459 19.967 16.143 1.00 88.56 238 GLN A CA 1
ATOM 1974 C C . GLN A 1 238 ? -15.020 21.295 15.521 1.00 88.56 238 GLN A C 1
ATOM 1976 O O . GLN A 1 238 ? -15.278 21.524 14.345 1.00 88.56 238 GLN A O 1
ATOM 1981 N N . SER A 1 239 ? -14.233 22.088 16.251 1.00 87.19 239 SER A N 1
ATOM 1982 C CA . SER A 1 239 ? -13.671 23.349 15.745 1.00 87.19 239 SER A CA 1
ATOM 1983 C C . SER A 1 239 ? -12.859 23.151 14.456 1.00 87.19 239 SER A C 1
ATOM 1985 O O . SER A 1 239 ? -12.933 23.945 13.519 1.00 87.19 239 SER A O 1
ATOM 1987 N N . PHE A 1 240 ? -12.088 22.062 14.370 1.00 88.62 240 PHE A N 1
ATOM 1988 C CA . PHE A 1 240 ? -11.340 21.723 13.160 1.00 88.62 240 PHE A CA 1
ATOM 1989 C C . PHE A 1 240 ? -12.236 21.269 11.998 1.00 88.62 240 PHE A C 1
ATOM 1991 O O . PHE A 1 240 ? -11.962 21.604 10.845 1.00 88.62 240 PHE A O 1
ATOM 1998 N N . LEU A 1 241 ? -13.302 20.516 12.274 1.00 86.38 241 LEU A N 1
ATOM 1999 C CA . LEU A 1 241 ? -14.281 20.132 11.256 1.00 86.38 241 LEU A CA 1
ATOM 2000 C C . LEU A 1 241 ? -15.042 21.357 10.730 1.00 86.38 241 LEU A C 1
ATOM 2002 O O . LEU A 1 241 ? -15.224 21.479 9.519 1.00 86.38 241 LEU A O 1
ATOM 2006 N N . ASP A 1 242 ? -15.387 22.299 11.606 1.00 85.88 242 ASP A N 1
ATOM 2007 C CA . ASP A 1 242 ? -16.025 23.561 11.231 1.00 85.88 242 ASP A CA 1
ATOM 2008 C C . ASP A 1 242 ? -15.097 24.389 10.329 1.00 85.88 242 ASP A C 1
ATOM 2010 O O . ASP A 1 242 ? -15.528 24.873 9.282 1.00 85.88 242 ASP A O 1
ATOM 2014 N N . LEU A 1 243 ? -13.798 24.461 10.641 1.00 85.00 243 LEU A N 1
ATOM 2015 C CA . LEU A 1 243 ? -12.795 25.083 9.767 1.00 85.00 243 LEU A CA 1
ATOM 2016 C C . LEU A 1 243 ? -12.766 24.455 8.364 1.00 85.00 243 LEU A C 1
ATOM 2018 O O . LEU A 1 243 ? -12.703 25.164 7.357 1.00 85.00 243 LEU A O 1
ATOM 2022 N N . LEU A 1 244 ? -12.821 23.122 8.277 1.00 83.19 244 LEU A N 1
ATOM 2023 C CA . LEU A 1 244 ? -12.871 22.409 6.997 1.00 83.19 244 LEU A CA 1
ATOM 2024 C C . LEU A 1 244 ? -14.162 22.701 6.222 1.00 83.19 244 LEU A C 1
ATOM 2026 O O . LEU A 1 244 ? -14.119 22.788 4.989 1.00 83.19 244 LEU A O 1
ATOM 2030 N N . ALA A 1 245 ? -15.289 22.865 6.917 1.00 79.56 245 ALA A N 1
ATOM 2031 C CA . ALA A 1 245 ? -16.565 23.235 6.313 1.00 79.56 245 ALA A CA 1
ATOM 2032 C C . ALA A 1 245 ? -16.531 24.665 5.738 1.00 79.56 245 ALA A C 1
ATOM 2034 O O . ALA A 1 245 ? -16.989 24.877 4.615 1.00 79.56 245 ALA A O 1
ATOM 2035 N N . HIS A 1 246 ? -15.881 25.611 6.425 1.00 80.50 246 HIS A N 1
ATOM 2036 C CA . HIS A 1 246 ? -15.746 27.023 6.025 1.00 80.50 246 HIS A CA 1
ATOM 2037 C C . HIS A 1 246 ? -14.648 27.286 4.979 1.00 80.50 246 HIS A C 1
ATOM 2039 O O . HIS A 1 246 ? -14.070 28.364 4.912 1.00 80.50 246 HIS A O 1
ATOM 2045 N N . GLY A 1 247 ? -14.321 26.309 4.133 1.00 71.69 247 GLY A N 1
ATOM 2046 C CA . GLY A 1 247 ? -13.337 26.526 3.065 1.00 71.69 247 GLY A CA 1
ATOM 2047 C C . GLY A 1 247 ? -11.874 26.345 3.482 1.00 71.69 247 GLY A C 1
ATOM 2048 O O . GLY A 1 247 ? -11.021 26.325 2.600 1.00 71.69 247 GLY A O 1
ATOM 2049 N N . GLY A 1 248 ? -11.583 26.113 4.766 1.00 77.38 248 GLY A N 1
ATOM 2050 C CA . GLY A 1 248 ? -10.225 25.894 5.272 1.00 77.38 248 GLY A CA 1
ATOM 2051 C C . GLY A 1 248 ? -9.486 27.163 5.712 1.00 77.38 248 GLY A C 1
ATOM 2052 O O . GLY A 1 248 ? -8.280 27.092 5.965 1.00 77.38 248 GLY A O 1
ATOM 2053 N N . GLU A 1 249 ? -10.189 28.292 5.824 1.00 83.31 249 GLU A N 1
ATOM 2054 C CA . GLU A 1 249 ? -9.672 29.557 6.350 1.00 83.31 249 GLU A CA 1
ATOM 2055 C C . GLU A 1 249 ? -10.732 30.241 7.225 1.00 83.31 249 GLU A C 1
ATOM 2057 O O . GLU A 1 249 ? -11.874 30.396 6.804 1.00 83.31 249 GLU A O 1
ATOM 2062 N N . MET A 1 250 ? -10.361 30.629 8.447 1.00 82.94 250 MET A N 1
ATOM 2063 C CA . MET A 1 250 ? -11.226 31.360 9.384 1.00 82.94 250 MET A CA 1
ATOM 2064 C C . MET A 1 250 ? -10.396 32.339 10.222 1.00 82.94 250 MET A C 1
ATOM 2066 O O . MET A 1 250 ? -9.173 32.210 10.320 1.00 82.94 250 MET A O 1
ATOM 2070 N N . GLU A 1 251 ? -11.051 33.317 10.843 1.00 81.75 251 GLU A N 1
ATOM 2071 C CA . GLU A 1 251 ? -10.401 34.244 11.773 1.00 81.75 251 GLU A CA 1
ATOM 2072 C C . GLU A 1 251 ? -9.974 33.541 13.071 1.00 81.75 251 GLU A C 1
ATOM 2074 O O . GLU A 1 251 ? -10.624 32.607 13.540 1.00 81.75 251 GLU A O 1
ATOM 2079 N N . THR A 1 252 ? -8.882 34.006 13.681 1.00 77.94 252 THR A N 1
ATOM 2080 C CA . THR A 1 252 ? -8.393 33.518 14.985 1.00 77.94 252 THR A CA 1
ATOM 2081 C C . THR A 1 252 ? -9.410 33.696 16.112 1.00 77.94 252 THR A C 1
ATOM 2083 O O . THR A 1 252 ? -9.431 32.879 17.030 1.00 77.94 252 THR A O 1
ATOM 2086 N N . SER A 1 253 ? -10.268 34.717 16.027 1.00 74.94 253 SER A N 1
ATOM 2087 C CA . SER A 1 253 ? -11.365 35.008 16.964 1.00 74.94 253 SER A CA 1
ATOM 2088 C C . SER A 1 253 ? -12.403 33.882 17.047 1.00 74.94 253 SER A C 1
ATOM 2090 O O . SER A 1 253 ? -13.032 33.698 18.088 1.00 74.94 253 SER A O 1
ATOM 2092 N N . ALA A 1 254 ? -12.550 33.079 15.987 1.00 78.94 254 ALA A N 1
ATOM 2093 C CA . ALA A 1 254 ? -13.506 31.975 15.934 1.00 78.94 254 ALA A CA 1
ATOM 2094 C C . ALA A 1 254 ? -13.101 30.763 16.793 1.00 78.94 254 ALA A C 1
ATOM 2096 O O . ALA A 1 254 ? -13.902 29.847 16.975 1.00 78.94 254 ALA A O 1
ATOM 2097 N N . PHE A 1 255 ? -11.874 30.735 17.325 1.00 82.50 255 PHE A N 1
ATOM 2098 C CA . PHE A 1 255 ? -11.343 29.591 18.061 1.00 82.50 255 PHE A CA 1
ATOM 2099 C C . PHE A 1 255 ? -10.956 29.958 19.490 1.00 82.50 255 PHE A C 1
ATOM 2101 O O . PHE A 1 255 ? -10.382 31.013 19.764 1.00 82.50 255 PHE A O 1
ATOM 2108 N N . LYS A 1 256 ? -11.152 29.017 20.419 1.00 86.00 256 LYS A N 1
ATOM 2109 C CA . LYS A 1 256 ? -10.532 29.124 21.742 1.00 86.00 256 LYS A CA 1
ATOM 2110 C C . LYS A 1 256 ? -9.015 28.987 21.582 1.00 86.00 256 LYS A C 1
ATOM 2112 O O . LYS A 1 256 ? -8.529 28.096 20.887 1.00 86.00 256 LYS A O 1
ATOM 2117 N N . ARG A 1 257 ? -8.248 29.802 22.312 1.00 80.88 257 ARG A N 1
ATOM 2118 C CA . ARG A 1 257 ? -6.771 29.770 22.289 1.00 80.88 257 ARG A CA 1
ATOM 2119 C C . ARG A 1 257 ? -6.194 28.365 22.520 1.00 80.88 257 ARG A C 1
ATOM 2121 O O . ARG A 1 257 ? -5.305 27.942 21.794 1.00 80.88 257 ARG A O 1
ATOM 2128 N N . LYS A 1 258 ? -6.761 27.623 23.479 1.00 86.81 258 LYS A N 1
ATOM 2129 C CA . LYS A 1 258 ? -6.373 26.236 23.783 1.00 86.81 258 LYS A CA 1
ATOM 2130 C C . LYS A 1 258 ? -6.545 25.301 22.578 1.00 86.81 258 LYS A C 1
ATOM 2132 O O . LYS A 1 258 ? -5.698 24.440 22.368 1.00 86.81 258 LYS A O 1
ATOM 2137 N N . ASP A 1 259 ? -7.613 25.469 21.800 1.00 86.50 259 ASP A N 1
ATOM 2138 C CA . ASP A 1 259 ? -7.880 24.639 20.622 1.00 86.50 259 ASP A CA 1
ATOM 2139 C C . ASP A 1 259 ? -6.889 24.953 19.499 1.00 86.50 259 ASP A C 1
ATOM 2141 O O . ASP A 1 259 ? -6.328 24.033 18.907 1.00 86.50 259 ASP A O 1
ATOM 2145 N N . LEU A 1 260 ? -6.586 26.236 19.266 1.00 84.81 260 LEU A N 1
ATOM 2146 C CA . LEU A 1 260 ? -5.561 26.646 18.297 1.00 84.81 260 LEU A CA 1
ATOM 2147 C C . LEU A 1 260 ? -4.183 26.079 18.632 1.00 84.81 260 LEU A C 1
ATOM 2149 O O . LEU A 1 260 ? -3.526 25.536 17.745 1.00 84.81 260 LEU A O 1
ATOM 2153 N N . ASP A 1 261 ? -3.775 26.146 19.900 1.00 85.12 261 ASP A N 1
ATOM 2154 C CA . ASP A 1 261 ? -2.480 25.625 20.345 1.00 85.12 261 ASP A CA 1
ATOM 2155 C C . ASP A 1 261 ? -2.367 24.108 20.082 1.00 85.12 261 ASP A C 1
ATOM 2157 O O . ASP A 1 261 ? -1.318 23.615 19.656 1.00 85.12 261 ASP A O 1
ATOM 2161 N N . ILE A 1 262 ? -3.455 23.353 20.287 1.00 87.56 262 ILE A N 1
ATOM 2162 C CA . ILE A 1 262 ? -3.508 21.910 20.000 1.00 87.56 262 ILE A CA 1
ATOM 2163 C C . ILE A 1 262 ? -3.435 21.654 18.486 1.00 87.56 262 ILE A C 1
ATOM 2165 O O . ILE A 1 262 ? -2.635 20.827 18.041 1.00 87.56 262 ILE A O 1
ATOM 2169 N N . LEU A 1 263 ? -4.234 22.366 17.685 1.00 87.38 263 LEU A N 1
ATOM 2170 C CA . LEU A 1 263 ? -4.283 22.189 16.229 1.00 87.38 263 LEU A CA 1
ATOM 2171 C C . LEU A 1 263 ? -2.959 22.564 15.545 1.00 87.38 263 LEU A C 1
ATOM 2173 O O . LEU A 1 263 ? -2.539 21.899 14.591 1.00 87.38 263 LEU A O 1
ATOM 2177 N N . GLU A 1 264 ? -2.284 23.607 16.028 1.00 87.12 264 GLU A N 1
ATOM 2178 C CA . GLU A 1 264 ? -0.971 24.028 15.541 1.00 87.12 264 GLU A CA 1
ATOM 2179 C C . GLU A 1 264 ? 0.111 23.005 15.922 1.00 87.12 264 GLU A C 1
ATOM 2181 O O . GLU A 1 264 ? 0.895 22.583 15.065 1.00 87.12 264 GLU A O 1
ATOM 2186 N N . LYS A 1 265 ? 0.099 22.506 17.169 1.00 88.12 265 LYS A N 1
ATOM 2187 C CA . LYS A 1 265 ? 1.020 21.458 17.641 1.00 88.12 265 LYS A CA 1
ATOM 2188 C C . LYS A 1 265 ? 0.907 20.168 16.825 1.00 88.12 265 LYS A C 1
ATOM 2190 O O . LYS A 1 265 ? 1.929 19.579 16.462 1.00 88.12 265 LYS A O 1
ATOM 2195 N N . GLU A 1 266 ? -0.311 19.751 16.484 1.00 85.56 266 GLU A N 1
ATOM 2196 C CA . GLU A 1 266 ? -0.553 18.562 15.653 1.00 85.56 266 GLU A CA 1
ATOM 2197 C C . GLU A 1 266 ? -0.254 18.779 14.156 1.00 85.56 266 GLU A C 1
ATOM 2199 O O . GLU A 1 266 ? -0.247 17.817 13.366 1.00 85.56 266 GLU A O 1
ATOM 2204 N N . LYS A 1 267 ? 0.098 20.019 13.775 1.00 85.06 267 LYS A N 1
ATOM 2205 C CA . LYS A 1 267 ? 0.360 20.478 12.402 1.00 85.06 267 LYS A CA 1
ATOM 2206 C C . LYS A 1 267 ? -0.857 20.299 11.492 1.00 85.06 267 LYS A C 1
ATOM 2208 O O . LYS A 1 267 ? -0.722 19.829 10.360 1.00 85.06 267 LYS A O 1
ATOM 2213 N N . LEU A 1 268 ? -2.042 20.611 12.014 1.00 84.50 268 LEU A N 1
ATOM 2214 C CA . LEU A 1 268 ? -3.305 20.577 11.272 1.00 84.50 268 LEU A CA 1
ATOM 2215 C C . LEU A 1 268 ? -3.668 21.946 10.687 1.00 84.50 268 LEU A C 1
ATOM 2217 O O . LEU A 1 268 ? -4.292 22.017 9.626 1.00 84.50 268 LEU A O 1
ATOM 2221 N N . VAL A 1 269 ? -3.227 23.020 11.346 1.00 86.44 269 VAL A N 1
ATOM 2222 C CA . VAL A 1 269 ? -3.422 24.412 10.920 1.00 86.44 269 VAL A CA 1
ATOM 2223 C C . VAL A 1 269 ? -2.099 25.186 10.920 1.00 86.44 269 VAL A C 1
ATOM 2225 O O . VAL A 1 269 ? -1.097 24.723 11.463 1.00 86.44 269 VAL A O 1
ATOM 2228 N N . LYS A 1 270 ? -2.083 26.343 10.261 1.00 86.31 270 LYS A N 1
ATOM 2229 C CA . LYS A 1 270 ? -1.067 27.396 10.362 1.00 86.31 270 LYS A CA 1
ATOM 2230 C C . LYS A 1 270 ? -1.776 28.673 10.804 1.00 86.31 270 LYS A C 1
ATOM 2232 O O . LYS A 1 270 ? -2.745 29.080 10.160 1.00 86.31 270 LYS A O 1
ATOM 2237 N N . VAL A 1 271 ? -1.289 29.298 11.870 1.00 82.25 271 VAL A N 1
ATOM 2238 C CA . VAL A 1 271 ? -1.850 30.548 12.393 1.00 82.25 271 VAL A CA 1
ATOM 2239 C C . VAL A 1 271 ? -0.996 31.719 11.913 1.00 82.25 271 VAL A C 1
ATOM 2241 O O . VAL A 1 271 ? 0.192 31.802 12.216 1.00 82.25 271 VAL A O 1
ATOM 2244 N N . HIS A 1 272 ? -1.595 32.641 11.166 1.00 80.75 272 HIS A N 1
ATOM 2245 C CA . HIS A 1 272 ? -0.963 33.887 10.748 1.00 80.75 272 HIS A CA 1
ATOM 2246 C C . HIS A 1 272 ? -1.418 34.990 11.697 1.00 80.75 272 HIS A C 1
ATOM 2248 O O . HIS A 1 272 ? -2.534 35.492 11.590 1.00 80.75 272 HIS A O 1
ATOM 2254 N N . ARG A 1 273 ? -0.555 35.374 12.639 1.00 73.81 273 ARG A N 1
ATOM 2255 C CA . ARG A 1 273 ? -0.807 36.538 13.497 1.00 73.81 273 ARG A CA 1
ATOM 2256 C C . ARG A 1 273 ? -0.411 37.799 12.736 1.00 73.81 273 ARG A C 1
ATOM 2258 O O . ARG A 1 273 ? 0.716 37.875 12.237 1.00 73.81 273 ARG A O 1
ATOM 2265 N N . SER A 1 274 ? -1.306 38.781 12.636 1.00 52.75 274 SER A N 1
ATOM 2266 C CA . SER A 1 274 ? -0.954 40.075 12.054 1.00 52.75 274 SER A CA 1
ATOM 2267 C C . SER A 1 274 ? 0.120 40.730 12.928 1.00 52.75 274 SER A C 1
ATOM 2269 O O . SER A 1 274 ? -0.135 41.143 14.060 1.00 52.75 274 SER A O 1
ATOM 2271 N N . LYS A 1 275 ? 1.366 40.788 12.442 1.00 39.31 275 LYS A N 1
ATOM 2272 C CA . LYS A 1 275 ? 2.388 41.634 13.066 1.00 39.31 275 LYS A CA 1
ATOM 2273 C C . LYS A 1 275 ? 1.985 43.091 12.840 1.00 39.31 275 LYS A C 1
ATOM 2275 O O . LYS A 1 275 ? 1.674 43.475 11.713 1.00 39.31 275 LYS A O 1
ATOM 2280 N N . LYS A 1 276 ? 2.037 43.906 13.901 1.00 40.06 276 LYS A N 1
ATOM 2281 C CA . LYS A 1 276 ? 1.949 45.369 13.793 1.00 40.06 276 LYS A CA 1
ATOM 2282 C C . LYS A 1 276 ? 2.911 45.854 12.702 1.00 40.06 276 LYS A C 1
ATOM 2284 O O . LYS A 1 276 ? 4.093 45.540 12.758 1.00 40.06 276 LYS A O 1
ATOM 2289 N N . SER A 1 277 ? 2.354 46.596 11.743 1.00 43.06 277 SER A N 1
ATOM 2290 C CA . SER A 1 277 ? 3.007 47.494 10.782 1.00 43.06 277 SER A CA 1
ATOM 2291 C C . SER A 1 277 ? 4.509 47.718 11.023 1.00 43.06 277 SER A C 1
ATOM 2293 O O . SER A 1 277 ? 4.878 48.446 11.944 1.00 43.06 277 SER A O 1
ATOM 2295 N N . GLY A 1 278 ? 5.342 47.161 10.140 1.00 44.06 278 GLY A N 1
ATOM 2296 C CA . GLY A 1 278 ? 6.774 47.449 10.046 1.00 44.06 278 GLY A CA 1
ATOM 2297 C C . GLY A 1 278 ? 7.579 46.214 9.650 1.00 44.06 278 GLY A C 1
ATOM 2298 O O . GLY A 1 278 ? 7.829 45.362 10.490 1.00 44.06 278 GLY A O 1
ATOM 2299 N N . GLU A 1 279 ? 7.969 46.142 8.375 1.00 42.47 279 GLU A N 1
ATOM 2300 C CA . GLU A 1 279 ? 8.906 45.169 7.780 1.00 42.47 279 GLU A CA 1
ATOM 2301 C C . GLU A 1 279 ? 8.411 43.714 7.645 1.00 42.47 279 GLU A C 1
ATOM 2303 O O . GLU A 1 279 ? 8.763 42.813 8.404 1.00 42.47 279 GLU A O 1
ATOM 2308 N N . ARG A 1 280 ? 7.648 43.450 6.573 1.00 48.00 280 ARG A N 1
ATOM 2309 C CA . ARG A 1 280 ? 7.732 42.141 5.902 1.00 48.00 280 ARG A CA 1
ATOM 2310 C C . ARG A 1 280 ? 8.979 42.167 5.020 1.00 48.00 280 ARG A C 1
ATOM 2312 O O . ARG A 1 280 ? 9.088 43.047 4.167 1.00 48.00 280 ARG A O 1
ATOM 2319 N N . SER A 1 281 ? 9.916 41.243 5.228 1.00 56.31 281 SER A N 1
ATOM 2320 C CA . SER A 1 281 ? 11.086 41.119 4.355 1.00 56.31 281 SER A CA 1
ATOM 2321 C C . SER A 1 281 ? 10.631 40.685 2.962 1.00 56.31 281 SER A C 1
ATOM 2323 O O . SER A 1 281 ? 9.746 39.841 2.828 1.00 56.31 281 SER A O 1
ATOM 2325 N N . PHE A 1 282 ? 11.247 41.230 1.911 1.00 45.06 282 PHE A N 1
ATOM 2326 C CA . PHE A 1 282 ? 11.003 40.823 0.521 1.00 45.06 282 PHE A CA 1
ATOM 2327 C C . PHE A 1 282 ? 11.130 39.300 0.336 1.00 45.06 282 PHE A C 1
ATOM 2329 O O . PHE A 1 282 ? 10.371 38.705 -0.420 1.00 45.06 282 PHE A O 1
ATOM 2336 N N . MET A 1 283 ? 12.019 38.657 1.101 1.00 46.66 283 MET A N 1
ATOM 2337 C CA . MET A 1 283 ? 12.191 37.200 1.114 1.00 46.66 283 MET A CA 1
ATOM 2338 C C . MET A 1 283 ? 10.975 36.446 1.674 1.00 46.66 283 MET A C 1
ATOM 2340 O O . MET A 1 283 ? 10.684 35.353 1.197 1.00 46.66 283 MET A O 1
ATOM 2344 N N . ASP A 1 284 ? 10.248 37.020 2.638 1.00 51.84 284 ASP A N 1
ATOM 2345 C CA . ASP A 1 284 ? 9.039 36.406 3.207 1.00 51.84 284 ASP A CA 1
ATOM 2346 C C . ASP A 1 284 ? 7.891 36.445 2.193 1.00 51.84 284 ASP A C 1
ATOM 2348 O O . ASP A 1 284 ? 7.201 35.449 1.991 1.00 51.84 284 ASP A O 1
ATOM 2352 N N . LEU A 1 285 ? 7.745 37.572 1.488 1.00 51.25 285 LEU A N 1
ATOM 2353 C CA . LEU A 1 285 ? 6.770 37.717 0.404 1.00 51.25 285 LEU A CA 1
ATOM 2354 C C . LEU A 1 285 ? 7.072 36.751 -0.748 1.00 51.25 285 LEU A C 1
ATOM 2356 O O . LEU A 1 285 ? 6.173 36.084 -1.248 1.00 51.25 285 LEU A O 1
ATOM 2360 N N . LEU A 1 286 ? 8.345 36.619 -1.125 1.00 46.66 286 LEU A N 1
ATOM 2361 C CA . LEU A 1 286 ? 8.773 35.739 -2.212 1.00 46.66 286 LEU A CA 1
ATOM 2362 C C . LEU A 1 286 ? 8.605 34.256 -1.846 1.00 46.66 286 LEU A C 1
ATOM 2364 O O . LEU A 1 286 ? 8.206 33.452 -2.686 1.00 46.66 286 LEU A O 1
ATOM 2368 N N . MET A 1 287 ? 8.846 33.885 -0.585 1.00 50.41 287 MET A N 1
ATOM 2369 C CA . MET A 1 287 ? 8.594 32.527 -0.099 1.00 50.41 287 MET A CA 1
ATOM 2370 C C . MET A 1 287 ? 7.103 32.195 -0.017 1.00 50.41 287 MET A C 1
ATOM 2372 O O . MET A 1 287 ? 6.729 31.072 -0.356 1.00 50.41 287 MET A O 1
ATOM 2376 N N . ASP A 1 288 ? 6.248 33.144 0.362 1.00 50.94 288 ASP A N 1
ATOM 2377 C CA . ASP A 1 288 ? 4.794 32.961 0.346 1.00 50.94 288 ASP A CA 1
ATOM 2378 C C . ASP A 1 288 ? 4.247 32.850 -1.085 1.00 50.94 288 ASP A C 1
ATOM 2380 O O . AS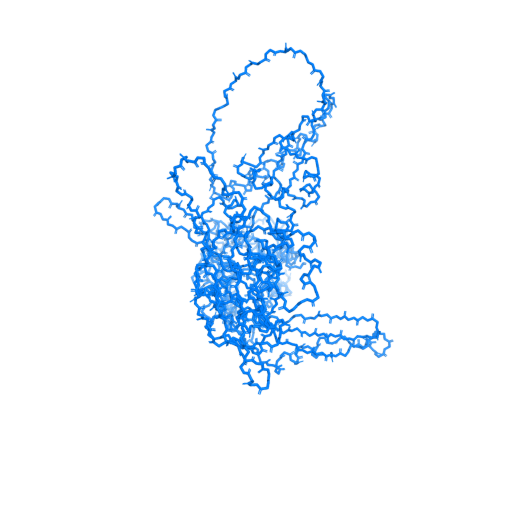P A 1 288 ? 3.388 32.007 -1.355 1.00 50.94 288 ASP A O 1
ATOM 2384 N N . GLU A 1 289 ? 4.787 33.618 -2.034 1.00 45.56 289 GLU A N 1
ATOM 2385 C CA . GLU A 1 289 ? 4.452 33.525 -3.460 1.00 45.56 289 GLU A CA 1
ATOM 2386 C C . GLU A 1 289 ? 4.903 32.176 -4.048 1.00 45.56 289 GLU A C 1
ATOM 2388 O O . GLU A 1 289 ? 4.131 31.486 -4.711 1.00 45.56 289 GLU A O 1
ATOM 2393 N N . ILE A 1 290 ? 6.128 31.725 -3.749 1.00 48.00 290 ILE A N 1
ATOM 2394 C CA . ILE A 1 290 ? 6.633 30.415 -4.191 1.00 48.00 290 ILE A CA 1
ATOM 2395 C C . ILE A 1 290 ? 5.830 29.285 -3.549 1.00 48.00 290 ILE A C 1
ATOM 2397 O O . ILE A 1 290 ? 5.507 28.303 -4.220 1.00 48.00 290 ILE A O 1
ATOM 2401 N N . HIS A 1 291 ? 5.491 29.389 -2.263 1.00 41.75 291 HIS A N 1
ATOM 2402 C CA . HIS A 1 291 ? 4.758 28.342 -1.565 1.00 41.75 291 HIS A CA 1
ATOM 2403 C C . HIS A 1 291 ? 3.301 28.281 -2.026 1.00 41.75 291 HIS A C 1
ATOM 2405 O O . HIS A 1 291 ? 2.798 27.187 -2.289 1.00 41.75 291 HIS A O 1
ATOM 2411 N N . SER A 1 292 ? 2.641 29.425 -2.208 1.00 37.00 292 SER A N 1
ATOM 2412 C CA . SER A 1 292 ? 1.294 29.497 -2.782 1.00 37.00 292 SER A CA 1
ATOM 2413 C C . SER A 1 292 ? 1.284 29.007 -4.227 1.00 37.00 292 SER A C 1
ATOM 2415 O O . SER A 1 292 ? 0.456 28.164 -4.552 1.00 37.00 292 SER A O 1
ATOM 2417 N N . THR A 1 293 ? 2.264 29.379 -5.053 1.00 36.91 293 THR A N 1
ATOM 2418 C CA . THR A 1 293 ? 2.402 28.885 -6.432 1.00 36.91 293 THR A CA 1
ATOM 2419 C C . THR A 1 293 ? 2.715 27.389 -6.471 1.00 36.91 293 THR A C 1
ATOM 2421 O O . THR A 1 293 ? 2.144 26.671 -7.281 1.00 36.91 293 THR A O 1
ATOM 2424 N N . ALA A 1 294 ? 3.538 26.856 -5.565 1.00 34.88 294 ALA A N 1
ATOM 2425 C CA . ALA A 1 294 ? 3.787 25.416 -5.451 1.00 34.88 294 ALA A CA 1
ATOM 2426 C C . ALA A 1 294 ? 2.537 24.646 -4.993 1.00 34.88 294 ALA A C 1
ATOM 2428 O O . ALA A 1 294 ? 2.297 23.520 -5.438 1.00 34.88 294 ALA A O 1
ATOM 2429 N N . THR A 1 295 ? 1.721 25.259 -4.134 1.00 37.34 295 THR A N 1
ATOM 2430 C CA . THR A 1 295 ? 0.433 24.714 -3.689 1.00 37.34 295 THR A CA 1
ATOM 2431 C C . THR A 1 295 ? -0.562 24.743 -4.850 1.00 37.34 295 THR A C 1
ATOM 2433 O O . THR A 1 295 ? -1.145 23.712 -5.175 1.00 37.34 295 THR A O 1
ATOM 2436 N N . VAL A 1 296 ? -0.663 25.863 -5.568 1.00 33.91 296 VAL A N 1
ATOM 2437 C CA . VAL A 1 296 ? -1.500 26.027 -6.761 1.00 33.91 296 VAL A CA 1
ATOM 2438 C C . VAL A 1 296 ? -1.068 25.063 -7.859 1.00 33.91 296 VAL A C 1
ATOM 2440 O O . VAL A 1 296 ? -1.908 24.292 -8.280 1.00 33.91 296 VAL A O 1
ATOM 2443 N N . ILE A 1 297 ? 0.211 24.977 -8.243 1.00 34.81 297 ILE A N 1
ATOM 2444 C CA . ILE A 1 297 ? 0.728 24.009 -9.232 1.00 34.81 297 ILE A CA 1
ATOM 2445 C C . ILE A 1 297 ? 0.461 22.564 -8.789 1.00 34.81 297 ILE A C 1
ATOM 2447 O O . ILE A 1 297 ? 0.120 21.725 -9.626 1.00 34.81 297 ILE A O 1
ATOM 2451 N N . SER A 1 298 ? 0.542 22.257 -7.489 1.00 34.66 298 SER A N 1
ATOM 2452 C CA . SER A 1 298 ? 0.140 20.945 -6.951 1.00 34.66 298 SER A CA 1
ATOM 2453 C C . SER A 1 298 ? -1.366 20.686 -7.096 1.00 34.66 298 SER A C 1
ATOM 2455 O O . SER A 1 298 ? -1.768 19.538 -7.283 1.00 34.66 298 SER A O 1
ATOM 2457 N N . HIS A 1 299 ? -2.197 21.731 -7.059 1.00 33.69 299 HIS A N 1
ATOM 2458 C CA . HIS A 1 299 ? -3.637 21.671 -7.317 1.00 33.69 299 HIS A CA 1
ATOM 2459 C C . HIS A 1 299 ? -3.986 21.660 -8.823 1.00 33.69 299 HIS A C 1
ATOM 2461 O O . HIS A 1 299 ? -4.869 20.901 -9.222 1.00 33.69 299 HIS A O 1
ATOM 2467 N N . THR A 1 300 ? -3.288 22.411 -9.686 1.00 28.94 300 THR A N 1
ATOM 2468 C CA . THR A 1 300 ? -3.546 22.483 -11.139 1.00 28.94 300 THR A CA 1
ATOM 2469 C C . THR A 1 300 ? -2.976 21.294 -11.904 1.00 28.94 300 THR A C 1
ATOM 2471 O O . THR A 1 300 ? -3.641 20.790 -12.800 1.00 28.94 300 THR A O 1
ATOM 2474 N N . THR A 1 301 ? -1.815 20.742 -11.532 1.00 30.97 301 THR A N 1
ATOM 2475 C CA . THR A 1 301 ? -1.319 19.477 -12.131 1.00 30.97 301 THR A CA 1
ATOM 2476 C C . THR A 1 301 ? -2.087 18.241 -11.638 1.00 30.97 301 THR A C 1
ATOM 2478 O O . THR A 1 301 ? -1.981 17.151 -12.213 1.00 30.97 301 THR A O 1
ATOM 2481 N N . ALA A 1 302 ? -2.935 18.417 -10.621 1.00 34.44 302 ALA A N 1
ATOM 2482 C CA . ALA A 1 302 ? -3.880 17.435 -10.107 1.00 34.44 302 ALA A CA 1
ATOM 2483 C C . ALA A 1 302 ? -5.331 17.721 -10.554 1.00 34.44 302 ALA A C 1
ATOM 2485 O O . ALA A 1 302 ? -6.248 17.495 -9.779 1.00 34.44 302 ALA A O 1
ATOM 2486 N N . ASN A 1 303 ? -5.529 18.201 -11.789 1.00 31.62 303 ASN A N 1
ATOM 2487 C CA . ASN A 1 303 ? -6.800 18.517 -12.462 1.00 31.62 303 ASN A CA 1
ATOM 2488 C C . ASN A 1 303 ? -8.108 18.416 -11.638 1.00 31.62 303 ASN A C 1
ATOM 2490 O O . ASN A 1 303 ? -8.731 17.357 -11.557 1.00 31.62 303 ASN A O 1
ATOM 2494 N N . VAL A 1 304 ? -8.532 19.619 -11.227 1.00 29.47 304 VAL A N 1
ATOM 2495 C CA . VAL A 1 304 ? -9.897 20.172 -11.130 1.00 29.47 304 VAL A CA 1
ATOM 2496 C C . VAL A 1 304 ? -10.743 19.738 -9.925 1.00 29.47 304 VAL A C 1
ATOM 2498 O O . VAL A 1 304 ? -11.128 18.580 -9.792 1.00 29.47 304 VAL A O 1
ATOM 2501 N N . ILE A 1 305 ? -11.077 20.717 -9.070 1.00 29.08 305 ILE A N 1
ATOM 2502 C CA . ILE A 1 305 ? -12.448 21.231 -8.844 1.00 29.08 305 ILE A CA 1
ATOM 2503 C C . ILE A 1 305 ? -12.359 22.520 -7.997 1.00 29.08 305 ILE A C 1
ATOM 2505 O O . ILE A 1 305 ? -11.913 22.486 -6.851 1.00 29.08 305 ILE A O 1
ATOM 2509 N N . ASN A 1 306 ? -12.783 23.642 -8.591 1.00 28.19 306 ASN A N 1
ATOM 2510 C CA . ASN A 1 306 ? -13.053 24.926 -7.926 1.00 28.19 306 ASN A CA 1
ATOM 2511 C C . ASN A 1 306 ? -14.260 24.811 -6.979 1.00 28.19 306 ASN A C 1
ATOM 2513 O O . ASN A 1 306 ? -15.234 24.142 -7.338 1.00 28.19 306 ASN A O 1
ATOM 2517 N N . PRO A 1 307 ? -14.308 25.571 -5.875 1.00 31.83 307 PRO A N 1
ATOM 2518 C CA . PRO A 1 307 ? -15.548 26.124 -5.362 1.00 31.83 307 PRO A CA 1
ATOM 2519 C C . PRO A 1 307 ? -15.726 27.572 -5.839 1.00 31.83 307 PRO A C 1
ATOM 2521 O O . PRO A 1 307 ? -14.784 28.356 -5.890 1.00 31.83 307 PRO A O 1
ATOM 2524 N N . LYS A 1 308 ? -16.967 27.868 -6.221 1.00 25.95 308 LYS A N 1
ATOM 2525 C CA . LYS A 1 308 ? -17.497 29.166 -6.640 1.00 25.95 308 LYS A CA 1
ATOM 2526 C C . LYS A 1 308 ? -17.111 30.293 -5.675 1.00 25.95 308 LYS A C 1
ATOM 2528 O O . LYS A 1 308 ? -17.234 30.127 -4.463 1.00 25.95 308 LYS A O 1
ATOM 2533 N N . GLU A 1 309 ? -16.737 31.434 -6.243 1.00 26.64 309 GLU A N 1
ATOM 2534 C CA . GLU A 1 309 ? -16.716 32.724 -5.557 1.00 26.64 309 GLU A CA 1
ATOM 2535 C C . GLU A 1 309 ? -18.134 33.081 -5.089 1.00 26.64 309 GLU A C 1
ATOM 2537 O O . GLU A 1 309 ? -19.104 32.958 -5.839 1.00 26.64 309 GLU A O 1
ATOM 2542 N N . SER A 1 310 ? -18.239 33.492 -3.829 1.00 26.88 310 SER A N 1
ATOM 2543 C CA . SER A 1 310 ? -19.419 34.120 -3.242 1.00 26.88 310 SER A CA 1
ATOM 2544 C C . SER A 1 310 ? -19.020 35.545 -2.890 1.00 26.88 310 SER A C 1
ATOM 2546 O O . SER A 1 310 ? -18.115 35.748 -2.082 1.00 26.88 310 SER A O 1
ATOM 2548 N N . GLU A 1 311 ? -19.688 36.501 -3.527 1.00 24.59 311 GLU A N 1
ATOM 2549 C CA . GLU A 1 311 ? -19.524 37.946 -3.376 1.00 24.59 311 GLU A CA 1
ATOM 2550 C C . GLU A 1 311 ? -19.584 38.377 -1.903 1.00 24.59 311 GLU A C 1
ATOM 2552 O O . GLU A 1 311 ? -20.497 38.004 -1.162 1.00 24.59 311 GLU A O 1
ATOM 2557 N N . SER A 1 312 ? -18.604 39.174 -1.471 1.00 24.84 312 SER A N 1
ATOM 2558 C CA . SER A 1 312 ? -18.585 39.790 -0.149 1.00 24.84 312 SER A CA 1
ATOM 2559 C C . SER A 1 312 ? -19.296 41.144 -0.184 1.00 24.84 312 SER A C 1
ATOM 2561 O O . SER A 1 312 ? -18.841 42.123 -0.775 1.00 24.84 312 SER A O 1
ATOM 2563 N N . THR A 1 313 ? -20.441 41.202 0.488 1.00 22.91 313 THR A N 1
ATOM 2564 C CA . THR A 1 313 ? -21.186 42.431 0.757 1.00 22.91 313 THR A CA 1
ATOM 2565 C C . THR A 1 313 ? -20.380 43.320 1.708 1.00 22.91 313 THR A C 1
ATOM 2567 O O . THR A 1 313 ? -20.155 42.973 2.866 1.00 22.91 313 THR A O 1
ATOM 2570 N N . ILE A 1 314 ? -19.948 44.488 1.232 1.00 24.06 314 ILE A N 1
ATOM 2571 C CA . ILE A 1 314 ? -19.256 45.496 2.043 1.00 24.06 314 ILE A CA 1
ATOM 2572 C C . ILE A 1 314 ? -20.285 46.192 2.945 1.00 24.06 314 ILE A C 1
ATOM 2574 O O . ILE A 1 314 ? -20.992 47.101 2.513 1.00 24.06 314 ILE A O 1
ATOM 2578 N N . THR A 1 315 ? -20.363 45.800 4.217 1.00 24.25 315 THR A N 1
ATOM 2579 C CA . THR A 1 315 ? -21.050 46.584 5.257 1.00 24.25 315 THR A CA 1
ATOM 2580 C C . THR A 1 315 ? -20.048 47.419 6.045 1.00 24.25 315 THR A C 1
ATOM 2582 O O . THR A 1 315 ? -19.257 46.905 6.831 1.00 24.25 315 THR A O 1
ATOM 2585 N N . THR A 1 316 ? -20.114 48.735 5.864 1.00 26.44 316 THR A N 1
ATOM 2586 C CA . THR A 1 316 ? -19.434 49.742 6.684 1.00 26.44 316 THR A CA 1
ATOM 2587 C C . THR A 1 316 ? -20.123 49.855 8.048 1.00 26.44 316 THR A C 1
ATOM 2589 O O . THR A 1 316 ? -21.328 50.101 8.120 1.00 26.44 316 THR A O 1
ATOM 2592 N N . ARG A 1 317 ? -19.374 49.737 9.156 1.00 27.06 317 ARG A N 1
ATOM 2593 C CA . ARG A 1 317 ? -19.874 50.090 10.498 1.00 27.06 317 ARG A CA 1
ATOM 2594 C C . ARG A 1 317 ? -18.980 51.108 11.205 1.00 27.06 317 ARG A C 1
ATOM 2596 O O . ARG A 1 317 ? -17.775 50.938 11.351 1.00 27.06 317 ARG A O 1
ATOM 2603 N N . ARG A 1 318 ? -19.648 52.186 11.630 1.00 25.05 318 ARG A N 1
ATOM 2604 C CA . ARG A 1 318 ? -19.184 53.296 12.471 1.00 25.05 318 ARG A CA 1
ATOM 2605 C C . ARG A 1 318 ? -18.655 52.803 13.820 1.00 25.05 318 ARG A C 1
ATOM 2607 O O . ARG A 1 318 ? -19.271 51.958 14.462 1.00 25.05 318 ARG A O 1
ATOM 2614 N N . ARG A 1 319 ? -17.571 53.438 14.273 1.00 30.47 319 ARG A N 1
ATOM 2615 C CA . ARG A 1 319 ? -17.041 53.361 15.640 1.00 30.47 319 ARG A CA 1
ATOM 2616 C C . ARG A 1 319 ? -17.984 54.034 16.638 1.00 30.47 319 ARG A C 1
ATOM 2618 O O . ARG A 1 319 ? -18.251 55.225 16.509 1.00 30.47 319 ARG A O 1
ATOM 2625 N N . THR A 1 320 ? -18.330 53.319 17.701 1.00 27.89 320 THR A N 1
ATOM 2626 C CA . THR A 1 320 ? -18.594 53.896 19.025 1.00 27.89 320 THR A CA 1
ATOM 2627 C C . THR A 1 320 ? -17.925 53.012 20.073 1.00 27.89 320 THR A C 1
ATOM 2629 O O . THR A 1 320 ? -17.976 51.788 19.999 1.00 27.89 320 THR A O 1
ATOM 2632 N N . GLY A 1 321 ? -17.188 53.648 20.983 1.00 36.41 321 GLY A N 1
ATOM 2633 C CA . GLY A 1 321 ? -16.239 52.983 21.866 1.00 36.41 321 GLY A CA 1
ATOM 2634 C C . GLY A 1 321 ? -16.868 52.245 23.045 1.00 36.41 321 GLY A C 1
ATOM 2635 O O . GLY A 1 321 ? -17.836 52.711 23.639 1.00 36.41 321 GLY A O 1
ATOM 2636 N N . ARG A 1 322 ? -16.228 51.134 23.421 1.00 27.64 322 ARG A N 1
ATOM 2637 C CA . ARG A 1 322 ? -15.990 50.690 24.804 1.00 27.64 322 ARG A CA 1
ATOM 2638 C C . ARG A 1 322 ? -15.023 49.499 24.789 1.00 27.64 322 ARG A C 1
ATOM 2640 O O . ARG A 1 322 ? -15.174 48.613 23.962 1.00 27.64 322 ARG A O 1
ATOM 2647 N N . SER A 1 323 ? -14.027 49.558 25.680 1.00 27.67 323 SER A N 1
ATOM 2648 C CA . SER A 1 323 ? -13.136 48.470 26.133 1.00 27.67 323 SER A CA 1
ATOM 2649 C C . SER A 1 323 ? -12.752 47.412 25.087 1.00 27.67 323 SER A C 1
ATOM 2651 O O . SER A 1 323 ? -13.402 46.378 24.972 1.00 27.67 323 SER A O 1
ATOM 2653 N N . ILE A 1 324 ? -11.645 47.650 24.378 1.00 28.36 324 ILE A N 1
ATOM 2654 C CA . ILE A 1 324 ? -11.021 46.652 23.504 1.00 28.36 324 ILE A CA 1
ATOM 2655 C C . ILE A 1 324 ? -10.227 45.686 24.390 1.00 28.36 324 ILE A C 1
ATOM 2657 O O . ILE A 1 324 ? -9.122 45.999 24.834 1.00 28.36 324 ILE A O 1
ATOM 2661 N N . VAL A 1 325 ? -10.794 44.506 24.645 1.00 30.94 325 VAL A N 1
ATOM 2662 C CA . VAL A 1 325 ? -9.974 43.295 24.758 1.00 30.94 325 VAL A CA 1
ATOM 2663 C C . VAL A 1 325 ? -9.302 43.166 23.395 1.00 30.94 325 VAL A C 1
ATOM 2665 O O . VAL A 1 325 ? -9.990 43.131 22.380 1.00 30.94 325 VAL A O 1
ATOM 2668 N N . VAL A 1 326 ? -7.973 43.232 23.350 1.00 34.69 326 VAL A N 1
ATOM 2669 C CA . VAL A 1 326 ? -7.223 43.114 22.094 1.00 34.69 326 VAL A CA 1
ATOM 2670 C C . VAL A 1 326 ? -7.367 41.671 21.616 1.00 34.69 326 VAL A C 1
ATOM 2672 O O . VAL A 1 326 ? -6.600 40.802 22.023 1.00 34.69 326 VAL A O 1
ATOM 2675 N N . GLU A 1 327 ? -8.394 41.402 20.812 1.00 41.84 327 GLU A N 1
ATOM 2676 C CA . GLU A 1 327 ? -8.466 40.193 19.999 1.00 41.84 327 GLU A CA 1
ATOM 2677 C C . GLU A 1 327 ? -7.324 40.271 18.982 1.00 41.84 327 GLU A C 1
ATOM 2679 O O . GLU A 1 327 ? -7.181 41.250 18.248 1.00 41.84 327 GLU A O 1
ATOM 2684 N N . GLU A 1 328 ? -6.431 39.281 19.007 1.00 46.06 328 GLU A N 1
ATOM 2685 C CA . GLU A 1 328 ? -5.344 39.178 18.039 1.00 46.06 328 GLU A CA 1
ATOM 2686 C C . GLU A 1 328 ? -5.956 38.943 16.649 1.00 46.06 328 GLU A C 1
ATOM 2688 O O . GLU A 1 328 ? -6.316 37.812 16.326 1.00 46.06 328 GLU A O 1
ATOM 2693 N N . GLU A 1 329 ? -6.083 39.998 15.836 1.00 56.16 329 GLU A N 1
ATOM 2694 C CA . GLU A 1 329 ? -6.481 39.908 14.426 1.00 56.16 329 GLU A CA 1
ATOM 2695 C C . GLU A 1 329 ? -5.468 39.029 13.669 1.00 56.16 329 GLU A C 1
ATOM 2697 O O . GLU A 1 329 ? -4.323 39.414 13.402 1.00 56.16 329 GLU A O 1
ATOM 2702 N N . GLY A 1 330 ? -5.872 37.803 13.354 1.00 69.00 330 GLY A N 1
ATOM 2703 C CA . GLY A 1 330 ? -5.080 36.827 12.623 1.00 69.00 330 GLY A CA 1
ATOM 2704 C C . GLY A 1 330 ? -5.972 35.872 11.839 1.00 69.00 330 GLY A C 1
ATOM 2705 O O . GLY A 1 330 ? -7.178 35.793 12.063 1.00 69.00 330 GLY A O 1
ATOM 2706 N N . SER A 1 331 ? -5.381 35.132 10.905 1.00 81.94 331 SER A N 1
ATOM 2707 C CA . SER A 1 331 ? -6.083 34.110 10.124 1.00 81.94 331 SER A CA 1
ATOM 2708 C C . SER A 1 331 ? -5.528 32.721 10.410 1.00 81.94 331 SER A C 1
ATOM 2710 O O . SER A 1 331 ? -4.321 32.513 10.555 1.00 81.94 331 SER A O 1
ATOM 2712 N N . VAL A 1 332 ? -6.421 31.744 10.489 1.00 82.25 332 VAL A N 1
ATOM 2713 C CA . VAL A 1 332 ? -6.110 30.331 10.685 1.00 82.25 332 VAL A CA 1
ATOM 2714 C C . VAL A 1 332 ? -6.362 29.625 9.365 1.00 82.25 332 VAL A C 1
ATOM 2716 O O . VAL A 1 332 ? -7.481 29.633 8.860 1.00 82.25 332 VAL A O 1
ATOM 2719 N N . LYS A 1 333 ? -5.322 29.008 8.802 1.00 85.62 333 LYS A N 1
ATOM 2720 C CA . LYS A 1 333 ? -5.404 28.242 7.552 1.00 85.62 333 LYS A CA 1
ATOM 2721 C C . LYS A 1 333 ? -5.157 26.770 7.809 1.00 85.62 333 LYS A C 1
ATOM 2723 O O . LYS A 1 333 ? -4.226 26.416 8.532 1.00 85.62 333 LYS A O 1
ATOM 2728 N N . VAL A 1 334 ? -5.929 25.896 7.176 1.00 83.88 334 VAL A N 1
ATOM 2729 C CA . VAL A 1 334 ? -5.670 24.452 7.210 1.00 83.88 334 VAL A CA 1
ATOM 2730 C C . VAL A 1 334 ? -4.326 24.162 6.541 1.00 83.88 334 VAL A C 1
ATOM 2732 O O . VAL A 1 334 ? -4.067 24.574 5.414 1.00 83.88 334 VAL A O 1
ATOM 2735 N N . SER A 1 335 ? -3.463 23.426 7.236 1.00 83.00 335 SER A N 1
ATOM 2736 C CA . SER A 1 335 ? -2.198 22.912 6.694 1.00 83.00 335 SER A CA 1
ATOM 2737 C C . SER A 1 335 ? -2.251 21.403 6.431 1.00 83.00 335 SER A C 1
ATOM 2739 O O . SER A 1 335 ? -1.376 20.839 5.768 1.00 83.00 335 SER A O 1
ATOM 2741 N N . PHE A 1 336 ? -3.306 20.740 6.908 1.00 79.81 336 PHE A N 1
ATOM 2742 C CA . PHE A 1 336 ? -3.565 19.330 6.680 1.00 79.81 336 PHE A CA 1
ATOM 2743 C C . PHE A 1 336 ? -4.054 19.050 5.252 1.00 79.81 336 PHE A C 1
ATOM 2745 O O . PHE A 1 336 ? -5.042 19.611 4.790 1.00 79.81 336 PHE A O 1
ATOM 2752 N N . SER A 1 337 ? -3.414 18.090 4.581 1.00 75.75 337 SER A N 1
ATOM 2753 C CA . SER A 1 337 ? -3.886 17.557 3.300 1.00 75.75 337 SER A CA 1
ATOM 2754 C C . SER A 1 337 ? -4.326 16.094 3.455 1.00 75.75 337 SER A C 1
ATOM 2756 O O . SER A 1 337 ? -3.482 15.247 3.819 1.00 75.75 337 SER A O 1
ATOM 2758 N N . PRO A 1 338 ? -5.609 15.769 3.186 1.00 77.31 338 PRO A N 1
ATOM 2759 C CA . PRO A 1 338 ? -6.102 14.402 3.267 1.00 77.31 338 PRO A CA 1
ATOM 2760 C C . PRO A 1 338 ? -5.402 13.482 2.264 1.00 77.31 338 PRO A C 1
ATOM 2762 O O . PRO A 1 338 ? -4.986 13.916 1.186 1.00 77.31 338 PRO A O 1
ATOM 2765 N N . PRO A 1 339 ? -5.247 12.184 2.583 1.00 78.88 339 PRO A N 1
ATOM 2766 C CA . PRO A 1 339 ? -4.684 11.246 1.629 1.00 78.88 339 PRO A CA 1
ATOM 2767 C C . PRO A 1 339 ? -5.602 11.117 0.408 1.00 78.88 339 PRO A C 1
ATOM 2769 O O . PRO A 1 339 ? -6.806 10.886 0.534 1.00 78.88 339 PRO A O 1
ATOM 2772 N N . ARG A 1 340 ? -5.021 11.226 -0.790 1.00 79.56 340 ARG A N 1
ATOM 2773 C CA . ARG A 1 340 ? -5.738 10.962 -2.039 1.00 79.56 340 ARG A CA 1
ATOM 2774 C C . ARG A 1 340 ? -5.999 9.463 -2.155 1.00 79.56 340 ARG A C 1
ATOM 2776 O O . ARG A 1 340 ? -5.076 8.698 -2.429 1.00 79.56 340 ARG A O 1
ATOM 2783 N N . ILE A 1 341 ? -7.254 9.072 -1.972 1.00 82.06 341 ILE A N 1
ATOM 2784 C CA . ILE A 1 341 ? -7.684 7.676 -2.056 1.00 82.06 341 ILE A CA 1
ATOM 2785 C C . ILE A 1 341 ? -7.533 7.195 -3.493 1.00 82.06 341 ILE A C 1
ATOM 2787 O O . ILE A 1 341 ? -8.028 7.832 -4.410 1.00 82.06 341 ILE A O 1
ATOM 2791 N N . ASP A 1 342 ? -6.830 6.098 -3.707 1.00 80.50 342 ASP A N 1
ATOM 2792 C CA . ASP A 1 342 ? -6.689 5.428 -4.999 1.00 80.50 342 ASP A CA 1
ATOM 2793 C C . ASP A 1 342 ? -6.895 3.923 -4.810 1.00 80.50 342 ASP A C 1
ATOM 2795 O O . ASP A 1 342 ? -7.156 3.482 -3.690 1.00 80.50 342 ASP A O 1
ATOM 2799 N N . ALA A 1 343 ? -6.742 3.135 -5.876 1.00 81.00 343 ALA A N 1
ATOM 2800 C CA . ALA A 1 343 ? -6.920 1.689 -5.824 1.00 81.00 343 ALA A CA 1
ATOM 2801 C C . ALA A 1 343 ? -6.199 0.993 -4.654 1.00 81.00 343 ALA A C 1
ATOM 2803 O O . ALA A 1 343 ? -6.722 0.020 -4.137 1.00 81.00 343 ALA A O 1
ATOM 2804 N N . SER A 1 344 ? -5.041 1.482 -4.195 1.00 85.62 344 SER A N 1
ATOM 2805 C CA . SER A 1 344 ? -4.278 0.872 -3.092 1.00 85.62 344 SER A CA 1
ATOM 2806 C C . SER A 1 344 ? -4.947 0.899 -1.728 1.00 85.62 344 SER A C 1
ATOM 2808 O O . SER A 1 344 ? -4.542 0.142 -0.847 1.00 85.62 344 SER A O 1
ATOM 2810 N N . TYR A 1 345 ? -5.919 1.782 -1.533 1.00 89.31 345 TYR A N 1
ATOM 2811 C CA . TYR A 1 345 ? -6.657 1.884 -0.281 1.00 89.31 345 TYR A CA 1
ATOM 2812 C C . TYR A 1 345 ? -7.788 0.858 -0.199 1.00 89.31 345 TYR A C 1
ATOM 2814 O O . TYR A 1 345 ? -8.213 0.524 0.901 1.00 89.31 345 TYR A O 1
ATOM 2822 N N . ASP A 1 346 ? -8.219 0.306 -1.336 1.00 91.31 346 ASP A N 1
ATOM 2823 C CA . ASP A 1 346 ? -9.177 -0.794 -1.398 1.00 91.31 346 ASP A CA 1
ATOM 2824 C C . ASP A 1 346 ? -8.444 -2.135 -1.242 1.00 91.31 346 ASP A C 1
ATOM 2826 O O . ASP A 1 346 ? -8.156 -2.840 -2.211 1.00 91.31 346 ASP A O 1
ATOM 2830 N N . ILE A 1 347 ? -8.058 -2.467 -0.007 1.00 92.19 347 ILE A N 1
ATOM 2831 C CA . ILE A 1 347 ? -7.254 -3.667 0.270 1.00 92.19 347 ILE A CA 1
ATOM 2832 C C . ILE A 1 347 ? -8.015 -4.976 -0.000 1.00 92.19 347 ILE A C 1
ATOM 2834 O O . ILE A 1 347 ? -7.380 -5.973 -0.348 1.00 92.19 347 ILE A O 1
ATOM 2838 N N . GLU A 1 348 ? -9.352 -4.976 0.076 1.00 92.38 348 GLU A N 1
ATOM 2839 C CA . GLU A 1 348 ? -10.199 -6.133 -0.265 1.00 92.38 348 GLU A CA 1
ATOM 2840 C C . GLU A 1 348 ? -10.091 -6.508 -1.747 1.00 92.38 348 GLU A C 1
ATOM 2842 O O . GLU A 1 348 ? -10.157 -7.684 -2.095 1.00 92.38 348 GLU A O 1
ATOM 2847 N N . ARG A 1 349 ? -9.799 -5.547 -2.632 1.00 89.81 349 ARG A N 1
ATOM 2848 C CA . ARG A 1 349 ? -9.499 -5.840 -4.043 1.00 89.81 349 ARG A CA 1
ATOM 2849 C C . ARG A 1 349 ? -8.323 -6.813 -4.202 1.00 89.81 349 ARG A C 1
ATOM 2851 O O . ARG A 1 349 ? -8.270 -7.558 -5.180 1.00 89.81 349 ARG A O 1
ATOM 2858 N N . PHE A 1 350 ? -7.369 -6.807 -3.269 1.00 90.50 350 PHE A N 1
ATOM 2859 C CA . PHE A 1 350 ? -6.096 -7.523 -3.388 1.00 90.50 350 PHE A CA 1
ATOM 2860 C C . PHE A 1 350 ? -5.928 -8.691 -2.422 1.00 90.50 350 PHE A C 1
ATOM 2862 O O . PHE A 1 350 ? -5.018 -9.499 -2.619 1.00 90.50 350 PHE A O 1
ATOM 2869 N N . ILE A 1 351 ? -6.746 -8.774 -1.378 1.00 93.38 351 ILE A N 1
ATOM 2870 C CA . ILE A 1 351 ? -6.656 -9.789 -0.328 1.00 93.38 351 ILE A CA 1
ATOM 2871 C C . ILE A 1 351 ? -7.931 -10.622 -0.365 1.00 93.38 351 ILE A C 1
ATOM 2873 O O . ILE A 1 351 ? -9.026 -10.080 -0.452 1.00 93.38 351 ILE A O 1
ATOM 2877 N N . GLU A 1 352 ? -7.791 -11.943 -0.317 1.00 94.00 352 GLU A N 1
ATOM 2878 C CA . GLU A 1 352 ? -8.941 -12.838 -0.251 1.00 94.00 352 GLU A CA 1
ATOM 2879 C C . GLU A 1 352 ? -9.673 -12.683 1.086 1.00 94.00 352 GLU A C 1
ATOM 2881 O O . GLU A 1 352 ? -9.049 -12.588 2.146 1.00 94.00 352 GLU A O 1
ATOM 2886 N N . THR A 1 353 ? -11.001 -12.695 1.033 1.00 93.62 353 THR A N 1
ATOM 2887 C CA . THR A 1 353 ? -11.872 -12.577 2.205 1.00 93.62 353 THR A CA 1
ATOM 2888 C C . THR A 1 353 ? -12.756 -13.806 2.355 1.00 93.62 353 THR A C 1
ATOM 2890 O O . THR A 1 353 ? -13.174 -14.389 1.356 1.00 93.62 353 THR A O 1
ATOM 2893 N N . GLY A 1 354 ? -13.076 -14.162 3.593 1.00 89.12 354 GLY A N 1
ATOM 2894 C CA . GLY A 1 354 ? -14.062 -15.179 3.946 1.00 89.12 354 GLY A CA 1
ATOM 2895 C C . GLY A 1 354 ? -15.153 -14.621 4.859 1.00 89.12 354 GLY A C 1
ATOM 2896 O O . GLY A 1 354 ? -15.074 -13.480 5.321 1.00 89.12 354 GLY A O 1
ATOM 2897 N N . SER A 1 355 ? -16.166 -15.441 5.119 1.00 86.56 355 SER A N 1
ATOM 2898 C CA . SER A 1 355 ? -17.248 -15.165 6.074 1.00 86.56 355 SER A CA 1
ATOM 2899 C C . SER A 1 355 ? -17.065 -15.876 7.419 1.00 86.56 355 SER A C 1
ATOM 2901 O O . SER A 1 355 ? -17.684 -15.483 8.399 1.00 86.56 355 SER A O 1
ATOM 2903 N N . GLU A 1 356 ? -16.231 -16.916 7.478 1.00 84.81 356 GLU A N 1
ATOM 2904 C CA . GLU A 1 356 ? -16.010 -17.716 8.686 1.00 84.81 356 GLU A CA 1
ATOM 2905 C C . GLU A 1 356 ? -14.903 -17.110 9.552 1.00 84.81 356 GLU A C 1
ATOM 2907 O O . GLU A 1 356 ? -13.738 -17.070 9.154 1.00 84.81 356 GLU A O 1
ATOM 2912 N N . ILE A 1 357 ? -15.265 -16.644 10.745 1.00 83.94 357 ILE A N 1
ATOM 2913 C CA . ILE A 1 357 ? -14.331 -16.073 11.720 1.00 83.94 357 ILE A CA 1
ATOM 2914 C C . ILE A 1 357 ? -13.897 -17.188 12.668 1.00 83.94 357 ILE A C 1
ATOM 2916 O O . ILE A 1 357 ? -14.731 -17.908 13.212 1.00 83.94 357 ILE A O 1
ATOM 2920 N N . ASN A 1 358 ? -12.589 -17.347 12.865 1.00 82.81 358 ASN A N 1
ATOM 2921 C CA . ASN A 1 358 ? -12.067 -18.368 13.765 1.00 82.81 358 ASN A CA 1
ATOM 2922 C C . ASN A 1 358 ? -12.119 -17.869 15.213 1.00 82.81 358 ASN A C 1
ATOM 2924 O O . ASN A 1 358 ? -11.332 -17.006 15.592 1.00 82.81 358 ASN A O 1
ATOM 2928 N N . GLU A 1 359 ? -12.993 -18.453 16.030 1.00 81.19 359 GLU A N 1
ATOM 2929 C CA . GLU A 1 359 ? -13.178 -18.070 17.439 1.00 81.19 359 GLU A CA 1
ATOM 2930 C C . GLU A 1 359 ? -11.921 -18.261 18.310 1.00 81.19 359 GLU A C 1
ATOM 2932 O O . GLU A 1 359 ? -11.831 -17.699 19.394 1.00 81.19 359 GLU A O 1
ATOM 2937 N N . ASN A 1 360 ? -10.912 -19.004 17.837 1.00 82.56 360 ASN A N 1
ATOM 2938 C CA . ASN A 1 360 ? -9.649 -19.201 18.559 1.00 82.56 360 ASN A CA 1
ATOM 2939 C C . ASN A 1 360 ? -8.672 -18.013 18.467 1.00 82.56 360 ASN A C 1
ATOM 2941 O O . ASN A 1 360 ? -7.527 -18.131 18.911 1.00 82.56 360 ASN A O 1
ATOM 2945 N N . PHE A 1 361 ? -9.045 -16.929 17.790 1.00 86.56 361 PHE A N 1
ATOM 2946 C CA . PHE A 1 361 ? -8.228 -15.726 17.668 1.00 86.56 361 PHE A CA 1
ATOM 2947 C C . PHE A 1 361 ? -8.784 -14.659 18.605 1.00 86.56 361 PHE A C 1
ATOM 2949 O O . PHE A 1 361 ? -9.957 -14.308 18.507 1.00 86.56 361 PHE A O 1
ATOM 2956 N N . ASP A 1 362 ? -7.924 -14.088 19.444 1.00 87.94 362 ASP A N 1
ATOM 2957 C CA . ASP A 1 362 ? -8.331 -12.976 20.301 1.00 87.94 362 ASP A CA 1
ATOM 2958 C C . ASP A 1 362 ? -8.511 -11.708 19.463 1.00 87.94 362 ASP A C 1
ATOM 2960 O O . ASP A 1 362 ? -7.662 -11.368 18.635 1.00 87.94 362 ASP A O 1
ATOM 2964 N N . GLU A 1 363 ? -9.586 -10.965 19.691 1.00 88.38 363 GLU A N 1
ATOM 2965 C CA . GLU A 1 363 ? -9.807 -9.694 19.009 1.00 88.38 363 GLU A CA 1
ATOM 2966 C C . GLU A 1 363 ? -9.151 -8.531 19.767 1.00 88.38 363 GLU A C 1
ATOM 2968 O O . GLU A 1 363 ? -9.246 -8.417 20.990 1.00 88.38 363 GLU A O 1
ATOM 2973 N N . ASP A 1 364 ? -8.448 -7.663 19.037 1.00 91.25 364 ASP A N 1
ATOM 2974 C CA . ASP A 1 364 ? -7.911 -6.426 19.592 1.00 91.25 364 ASP A CA 1
ATOM 2975 C C . ASP A 1 364 ? -9.050 -5.465 19.966 1.00 91.25 364 ASP A C 1
ATOM 2977 O O . ASP A 1 364 ? -10.040 -5.321 19.252 1.00 91.25 364 ASP A O 1
ATOM 2981 N N . GLU A 1 365 ? -8.862 -4.733 21.063 1.00 89.88 365 GLU A N 1
ATOM 2982 C CA . GLU A 1 365 ? -9.810 -3.723 21.528 1.00 89.88 365 GLU A CA 1
ATOM 2983 C C . GLU A 1 365 ? -10.085 -2.657 20.449 1.00 89.88 365 GLU A C 1
ATOM 2985 O O . GLU A 1 365 ? -9.162 -2.114 19.822 1.00 89.88 365 GLU A O 1
ATOM 2990 N N . MET A 1 366 ? -11.366 -2.340 20.246 1.00 90.06 366 MET A N 1
ATOM 2991 C CA . MET A 1 366 ? -11.807 -1.242 19.388 1.00 90.06 366 MET A CA 1
ATOM 2992 C C . MET A 1 366 ? -11.732 0.065 20.177 1.00 90.06 366 MET A C 1
ATOM 2994 O O . MET A 1 366 ? -12.525 0.298 21.083 1.00 90.06 366 MET A O 1
ATOM 2998 N N . LYS A 1 367 ? -10.776 0.925 19.827 1.00 90.88 367 LYS A N 1
ATOM 2999 C CA . LYS A 1 367 ? -10.572 2.225 20.485 1.00 90.88 367 LYS A CA 1
ATOM 3000 C C . LYS A 1 367 ? -11.385 3.349 19.859 1.00 90.88 367 LYS A C 1
ATOM 3002 O O . LYS A 1 367 ? -11.613 4.364 20.505 1.00 90.88 367 LYS A O 1
ATOM 3007 N N . TYR A 1 368 ? -11.778 3.188 18.598 1.00 88.50 368 TYR A N 1
ATOM 3008 C CA . TYR A 1 368 ? -12.483 4.209 17.831 1.00 88.50 368 TYR A CA 1
ATOM 3009 C C . TYR A 1 368 ? -13.851 3.700 17.383 1.00 88.50 368 TYR A C 1
ATOM 3011 O O . TYR A 1 368 ? -13.981 2.559 16.937 1.00 88.50 368 TYR A O 1
ATOM 3019 N N . ASN A 1 369 ? -14.856 4.572 17.449 1.00 87.88 369 ASN A N 1
ATOM 3020 C CA . ASN A 1 369 ? -16.198 4.297 16.950 1.00 87.88 369 ASN A CA 1
ATOM 3021 C C . ASN A 1 369 ? -16.274 4.570 15.434 1.00 87.88 369 ASN A C 1
ATOM 3023 O O . ASN A 1 369 ? -15.797 5.596 14.943 1.00 87.88 369 ASN A O 1
ATOM 3027 N N . TYR A 1 370 ? -16.894 3.664 14.672 1.00 88.25 370 TYR A N 1
ATOM 3028 C CA . TYR A 1 370 ? -17.080 3.835 13.230 1.00 88.25 370 TYR A CA 1
ATOM 3029 C C . TYR A 1 370 ? -17.983 5.029 12.877 1.00 88.25 370 TYR A C 1
ATOM 3031 O O . TYR A 1 370 ? -17.806 5.608 11.805 1.00 88.25 370 TYR A O 1
ATOM 3039 N N . ALA A 1 371 ? -18.914 5.421 13.756 1.00 88.19 371 ALA A N 1
ATOM 3040 C CA . ALA A 1 371 ? -19.763 6.597 13.568 1.00 88.19 371 ALA A CA 1
ATOM 3041 C C . ALA A 1 371 ? -18.936 7.894 13.580 1.00 88.19 371 ALA A C 1
ATOM 3043 O O . ALA A 1 371 ? -19.071 8.718 12.677 1.00 88.19 371 ALA A O 1
ATOM 3044 N N . ASP A 1 372 ? -18.005 8.028 14.527 1.00 88.44 372 ASP A N 1
ATOM 3045 C CA . ASP A 1 372 ? -17.113 9.190 14.609 1.00 88.44 372 ASP A CA 1
ATOM 3046 C C . ASP A 1 372 ? -16.186 9.260 13.397 1.00 88.44 372 ASP A C 1
ATOM 3048 O O . ASP A 1 372 ? -16.008 10.315 12.785 1.00 88.44 372 ASP A O 1
ATOM 3052 N N . ILE A 1 373 ? -15.629 8.109 13.003 1.00 92.69 373 ILE A N 1
ATOM 3053 C CA . ILE A 1 373 ? -14.787 7.998 11.810 1.00 92.69 373 ILE A CA 1
ATOM 3054 C C . ILE A 1 373 ? -15.571 8.421 10.565 1.00 92.69 373 ILE A C 1
ATOM 3056 O O . ILE A 1 373 ? -15.051 9.186 9.752 1.00 92.69 373 ILE A O 1
ATOM 3060 N N . LYS A 1 374 ? -16.822 7.966 10.419 1.00 92.62 374 LYS A N 1
ATOM 3061 C CA . LYS A 1 374 ? -17.702 8.348 9.309 1.00 92.62 374 LYS A CA 1
ATOM 3062 C C . LYS A 1 374 ? -17.855 9.867 9.227 1.00 92.62 374 LYS A C 1
ATOM 3064 O O . LYS A 1 374 ? -17.587 10.429 8.168 1.00 92.62 374 LYS A O 1
ATOM 3069 N N . THR A 1 375 ? -18.197 10.523 10.336 1.00 89.75 375 THR A N 1
ATOM 3070 C CA . THR A 1 375 ? -18.374 11.983 10.400 1.00 89.75 375 THR A CA 1
ATOM 3071 C C . THR A 1 375 ? -17.099 12.731 10.010 1.00 89.75 375 THR A C 1
ATOM 3073 O O . THR A 1 375 ? -17.140 13.685 9.230 1.00 89.75 375 THR A O 1
ATOM 3076 N N . VAL A 1 376 ? -15.937 12.283 10.499 1.00 90.94 376 VAL A N 1
ATOM 3077 C CA . VAL A 1 376 ? -14.647 12.887 10.131 1.00 90.94 376 VAL A CA 1
ATOM 3078 C C . VAL A 1 376 ? -14.378 12.731 8.632 1.00 90.94 376 VAL A C 1
ATOM 3080 O O . VAL A 1 376 ? -13.950 13.684 7.984 1.00 90.94 376 VAL A O 1
ATOM 3083 N N . LEU A 1 377 ? -14.650 11.560 8.054 1.00 91.44 377 LEU A N 1
ATOM 3084 C CA . LEU A 1 377 ? -14.440 11.306 6.628 1.00 91.44 377 LEU A CA 1
ATOM 3085 C C . LEU A 1 377 ? -15.373 12.132 5.731 1.00 91.44 377 LEU A C 1
ATOM 3087 O O . LEU A 1 377 ? -14.916 12.634 4.703 1.00 91.44 377 LEU A O 1
ATOM 3091 N N . GLU A 1 378 ? -16.645 12.291 6.107 1.00 89.62 378 GLU A N 1
ATOM 3092 C CA . GLU A 1 378 ? -17.627 13.093 5.358 1.00 89.62 378 GLU A CA 1
ATOM 3093 C C . GLU A 1 378 ? -17.164 14.546 5.220 1.00 89.62 378 GLU A C 1
ATOM 3095 O O . GLU A 1 378 ? -17.132 15.089 4.113 1.00 89.62 378 GLU A O 1
ATOM 3100 N N . ASN A 1 379 ? -16.709 15.141 6.324 1.00 86.62 379 ASN A N 1
ATOM 3101 C CA . ASN A 1 379 ? -16.175 16.501 6.345 1.00 86.62 379 ASN A CA 1
ATOM 3102 C C . ASN A 1 379 ? -14.847 16.613 5.588 1.00 86.62 379 ASN A C 1
ATOM 3104 O O . ASN A 1 379 ? -14.637 17.545 4.812 1.00 86.62 379 ASN A O 1
ATOM 3108 N N . LEU A 1 380 ? -13.956 15.636 5.770 1.00 87.69 380 LEU A N 1
ATOM 3109 C CA . LEU A 1 380 ? -12.622 15.674 5.187 1.00 87.69 380 LEU A CA 1
ATOM 3110 C C . LEU A 1 380 ? -12.631 15.548 3.658 1.00 87.69 380 LEU A C 1
ATOM 3112 O O . LEU A 1 380 ? -11.828 16.191 2.979 1.00 87.69 380 LEU A O 1
ATOM 3116 N N . TYR A 1 381 ? -13.524 14.720 3.112 1.00 86.38 381 TYR A N 1
ATOM 3117 C CA . TYR A 1 381 ? -13.648 14.501 1.669 1.00 86.38 381 TYR A CA 1
ATOM 3118 C C . TYR A 1 381 ? -14.778 15.305 1.018 1.00 86.38 381 TYR A C 1
ATOM 3120 O O . TYR A 1 381 ? -14.883 15.282 -0.211 1.00 86.38 381 TYR A O 1
ATOM 3128 N N . ARG A 1 382 ? -15.601 16.013 1.808 1.00 86.00 382 ARG A N 1
ATOM 3129 C CA . ARG A 1 382 ? -16.813 16.723 1.355 1.00 86.00 382 ARG A CA 1
ATOM 3130 C C . ARG A 1 382 ? -17.685 15.840 0.458 1.00 86.00 382 ARG A C 1
ATOM 3132 O O . ARG A 1 382 ? -18.087 16.229 -0.639 1.00 86.00 382 ARG A O 1
ATOM 3139 N N . ALA A 1 383 ? -17.900 14.607 0.902 1.00 86.81 383 ALA A N 1
ATOM 3140 C CA . ALA A 1 383 ? -18.567 13.558 0.143 1.00 86.81 383 ALA A CA 1
ATOM 3141 C C . ALA A 1 383 ? -19.425 12.698 1.072 1.00 86.81 383 ALA A C 1
ATOM 3143 O O . ALA A 1 383 ? -19.180 12.642 2.275 1.00 86.81 383 ALA A O 1
ATOM 3144 N N . ASN A 1 384 ? -20.413 12.005 0.507 1.00 88.62 384 ASN A N 1
ATOM 3145 C CA . ASN A 1 384 ? -21.200 11.048 1.274 1.00 88.62 384 ASN A CA 1
ATOM 3146 C C . ASN A 1 384 ? -20.323 9.832 1.598 1.00 88.62 384 ASN A C 1
ATOM 3148 O O . ASN A 1 384 ? -19.630 9.318 0.716 1.00 88.62 384 ASN A O 1
ATOM 3152 N N . VAL A 1 385 ? -20.343 9.376 2.848 1.00 92.56 385 VAL A N 1
ATOM 3153 C CA . VAL A 1 385 ? -19.602 8.189 3.271 1.00 92.56 385 VAL A CA 1
ATOM 3154 C C . VAL A 1 385 ? -20.586 7.138 3.752 1.00 92.56 385 VAL A C 1
ATOM 3156 O O . VAL A 1 385 ? -21.440 7.398 4.591 1.00 92.56 385 VAL A O 1
ATOM 3159 N N . ARG A 1 386 ? -20.441 5.912 3.260 1.00 92.19 386 ARG A N 1
ATOM 3160 C CA . ARG A 1 386 ? -21.207 4.759 3.727 1.00 92.19 386 ARG A CA 1
ATOM 3161 C C . ARG A 1 386 ? -20.300 3.804 4.489 1.00 92.19 386 ARG A C 1
ATOM 3163 O O . ARG A 1 386 ? -19.216 3.481 4.013 1.00 92.19 386 ARG A O 1
ATOM 3170 N N . PHE A 1 387 ? -20.752 3.333 5.642 1.00 92.12 387 PHE A N 1
ATOM 3171 C CA . PHE A 1 387 ? -20.108 2.236 6.356 1.00 92.12 387 PHE A CA 1
ATOM 3172 C C . PHE A 1 387 ? -20.496 0.904 5.698 1.00 92.12 387 PHE A C 1
ATOM 3174 O O . PHE A 1 387 ? -21.677 0.646 5.488 1.00 92.12 387 PHE A O 1
ATOM 3181 N N . ASP A 1 388 ? -19.507 0.094 5.318 1.00 89.88 388 ASP A N 1
ATOM 3182 C CA . ASP A 1 388 ? -19.723 -1.172 4.604 1.00 89.88 388 ASP A CA 1
ATOM 3183 C C . ASP A 1 388 ? -19.601 -2.413 5.516 1.00 89.88 388 ASP A C 1
ATOM 3185 O O . ASP A 1 388 ? -19.922 -3.512 5.069 1.00 89.88 388 ASP A O 1
ATOM 3189 N N . GLY A 1 389 ? -19.107 -2.265 6.752 1.00 90.44 389 GLY A N 1
ATOM 3190 C CA . GLY A 1 389 ? -18.933 -3.363 7.714 1.00 90.44 389 GLY A CA 1
ATOM 3191 C C . GLY A 1 389 ? -17.539 -3.427 8.347 1.00 90.44 389 GLY A C 1
ATOM 3192 O O . GLY A 1 389 ? -16.674 -2.585 8.080 1.00 90.44 389 GLY A O 1
ATOM 3193 N N . VAL A 1 390 ? -17.319 -4.448 9.181 1.00 91.75 390 VAL A N 1
ATOM 3194 C CA . VAL A 1 390 ? -16.031 -4.716 9.848 1.00 91.75 390 VAL A CA 1
ATOM 3195 C C . VAL A 1 390 ? -15.379 -5.966 9.270 1.00 91.75 390 VAL A C 1
ATOM 3197 O O . VAL A 1 390 ? -16.027 -6.969 8.985 1.00 91.75 390 VAL A O 1
ATOM 3200 N N . TYR A 1 391 ? -14.068 -5.883 9.083 1.00 94.50 391 TYR A N 1
ATOM 3201 C CA . TYR A 1 391 ? -13.213 -6.949 8.597 1.00 94.50 391 TYR A CA 1
ATOM 3202 C C . TYR A 1 391 ? -12.207 -7.305 9.685 1.00 94.50 391 TYR A C 1
ATOM 3204 O O . TYR A 1 391 ? -11.481 -6.441 10.168 1.00 94.50 391 TYR A O 1
ATOM 3212 N N . HIS A 1 392 ? -12.106 -8.580 10.025 1.00 94.00 392 HIS A N 1
ATOM 3213 C CA . HIS A 1 392 ? -11.108 -9.082 10.956 1.00 94.00 392 HIS A CA 1
ATOM 3214 C C . HIS A 1 392 ? -9.819 -9.406 10.192 1.00 94.00 392 HIS A C 1
ATOM 3216 O O . HIS A 1 392 ? -9.789 -10.282 9.322 1.00 94.00 392 HIS A O 1
ATOM 3222 N N . LEU A 1 393 ? -8.742 -8.674 10.484 1.00 95.31 393 LEU A N 1
ATOM 3223 C CA . LEU A 1 393 ? -7.427 -8.892 9.882 1.00 95.31 393 LEU A CA 1
ATOM 3224 C C . LEU A 1 393 ? -6.589 -9.816 10.782 1.00 95.31 393 LEU A C 1
ATOM 3226 O O . LEU A 1 393 ? -6.168 -9.375 11.854 1.00 95.31 393 LEU A O 1
ATOM 3230 N N . PRO A 1 394 ? -6.318 -11.075 10.383 1.00 94.81 394 PRO A N 1
ATOM 3231 C CA . PRO A 1 394 ? -5.530 -11.990 11.198 1.00 94.81 394 PRO A CA 1
ATOM 3232 C C . PRO A 1 394 ? -4.066 -11.571 11.251 1.00 94.81 394 PRO A C 1
ATOM 3234 O O . PRO A 1 394 ? -3.444 -11.228 10.237 1.00 94.81 394 PRO A O 1
ATOM 3237 N N . TYR A 1 395 ? -3.483 -11.691 12.435 1.00 95.00 395 TYR A N 1
ATOM 3238 C CA . TYR A 1 395 ? -2.058 -11.533 12.648 1.00 95.00 395 TYR A CA 1
ATOM 3239 C C . TYR A 1 395 ? -1.572 -12.397 13.817 1.00 95.00 395 TYR A C 1
ATOM 3241 O O . TYR A 1 395 ? -2.346 -12.810 14.677 1.00 95.00 395 TYR A O 1
ATOM 3249 N N . TYR A 1 396 ? -0.267 -12.664 13.851 1.00 94.88 396 TYR A N 1
ATOM 3250 C CA . TYR A 1 396 ? 0.376 -13.294 15.004 1.00 94.88 396 TYR A CA 1
ATOM 3251 C C . TYR A 1 396 ? 1.151 -12.255 15.808 1.00 94.88 396 TYR A C 1
ATOM 3253 O O . TYR A 1 396 ? 1.879 -11.435 15.232 1.00 94.88 396 TYR A O 1
ATOM 3261 N N . LEU A 1 397 ? 1.044 -12.313 17.131 1.00 94.94 397 LEU A N 1
ATOM 3262 C CA . LEU A 1 397 ? 1.789 -11.468 18.058 1.00 94.94 397 LEU A CA 1
ATOM 3263 C C . LEU A 1 397 ? 2.802 -12.314 18.823 1.00 94.94 397 LEU A C 1
ATOM 3265 O O . LEU A 1 397 ? 2.425 -13.210 19.563 1.00 94.94 397 LEU A O 1
ATOM 3269 N N . CYS A 1 398 ? 4.090 -12.014 18.684 1.00 94.50 398 CYS A N 1
ATOM 3270 C CA . CYS A 1 398 ? 5.136 -12.667 19.466 1.00 94.50 398 CYS A CA 1
ATOM 3271 C C . CYS A 1 398 ? 5.674 -11.717 20.531 1.00 94.50 398 CYS A C 1
ATOM 3273 O O . CYS A 1 398 ? 6.117 -10.608 20.206 1.00 94.50 398 CYS A O 1
ATOM 3275 N N . LYS A 1 399 ? 5.720 -12.186 21.780 1.00 94.31 399 LYS A N 1
ATOM 3276 C CA . LYS A 1 399 ? 6.404 -11.506 22.882 1.00 94.31 399 LYS A CA 1
ATOM 3277 C C . LYS A 1 399 ? 7.782 -12.124 23.092 1.00 94.31 399 LYS A C 1
ATOM 3279 O O . LYS A 1 399 ? 7.919 -13.297 23.436 1.00 94.31 399 LYS A O 1
ATOM 3284 N N . TYR A 1 400 ? 8.815 -11.319 22.883 1.00 91.19 400 TYR A N 1
ATOM 3285 C CA . TYR A 1 400 ? 10.192 -11.650 23.221 1.00 91.19 400 TYR A CA 1
ATOM 3286 C C . TYR A 1 400 ? 10.536 -11.071 24.587 1.00 91.19 400 TYR A C 1
ATOM 3288 O O . TYR A 1 400 ? 10.295 -9.888 24.843 1.00 91.19 400 TYR A O 1
ATOM 3296 N N . ARG A 1 401 ? 11.168 -11.880 25.432 1.00 89.06 401 ARG A N 1
ATOM 3297 C CA . ARG A 1 401 ? 11.679 -11.475 26.736 1.00 89.06 401 ARG A CA 1
ATOM 3298 C C . ARG A 1 401 ? 13.192 -11.621 26.772 1.00 89.06 401 ARG A C 1
ATOM 3300 O O . ARG A 1 401 ? 13.744 -12.670 26.448 1.00 89.06 401 ARG A O 1
ATOM 3307 N N . SER A 1 402 ? 13.852 -10.550 27.175 1.00 85.38 402 SER A N 1
ATOM 3308 C CA . SER A 1 402 ? 15.272 -10.501 27.498 1.00 85.38 402 SER A CA 1
ATOM 3309 C C . SER A 1 402 ? 15.443 -10.161 28.983 1.00 85.38 402 SER A C 1
ATOM 3311 O O . SER A 1 402 ? 14.463 -9.843 29.655 1.00 85.38 402 SER A O 1
ATOM 3313 N N . LEU A 1 403 ? 16.675 -10.189 29.499 1.00 80.62 403 LEU A N 1
ATOM 3314 C CA . LEU A 1 403 ? 16.984 -9.893 30.909 1.00 80.62 403 LEU A CA 1
ATOM 3315 C C . LEU A 1 403 ? 16.406 -8.551 31.397 1.00 80.62 403 LEU A C 1
ATOM 3317 O O . LEU A 1 403 ? 15.943 -8.465 32.528 1.00 80.62 403 LEU A O 1
ATOM 3321 N N . HIS A 1 404 ? 16.385 -7.525 30.539 1.00 81.38 404 HIS A N 1
ATOM 3322 C CA . HIS A 1 404 ? 15.968 -6.166 30.923 1.00 81.38 404 HIS A CA 1
ATOM 3323 C C . HIS A 1 404 ? 14.896 -5.552 30.021 1.00 81.38 404 HIS A C 1
ATOM 3325 O O . HIS A 1 404 ? 14.513 -4.402 30.221 1.00 81.38 404 HIS A O 1
ATOM 3331 N N . ARG A 1 405 ? 14.460 -6.255 28.970 1.00 84.50 405 ARG A N 1
ATOM 3332 C CA . ARG A 1 405 ? 13.564 -5.681 27.958 1.00 84.50 405 ARG A CA 1
ATOM 3333 C C . ARG A 1 405 ? 12.574 -6.710 27.442 1.00 84.50 405 ARG A C 1
ATOM 3335 O O . ARG A 1 405 ? 12.931 -7.861 27.201 1.00 84.50 405 ARG A O 1
ATOM 3342 N N . THR A 1 406 ? 11.358 -6.239 27.207 1.00 89.81 406 THR A N 1
ATOM 3343 C CA . THR A 1 406 ? 10.319 -6.964 26.479 1.00 89.81 406 THR A CA 1
ATOM 3344 C C . THR A 1 406 ? 10.161 -6.319 25.110 1.00 89.81 406 THR A C 1
ATOM 3346 O O . THR A 1 406 ? 10.163 -5.093 24.996 1.00 89.81 406 THR A O 1
ATOM 3349 N N . ARG A 1 407 ? 10.032 -7.131 24.064 1.00 90.44 407 ARG A N 1
ATOM 3350 C CA . ARG A 1 407 ? 9.818 -6.671 22.691 1.00 90.44 407 ARG A CA 1
ATOM 3351 C C . ARG A 1 407 ? 8.654 -7.432 22.082 1.00 90.44 407 ARG A C 1
ATOM 3353 O O . ARG A 1 407 ? 8.639 -8.655 22.116 1.00 90.44 407 ARG A O 1
ATOM 3360 N N . TYR A 1 408 ? 7.728 -6.715 21.462 1.00 92.25 408 TYR A N 1
ATOM 3361 C CA . TYR A 1 408 ? 6.638 -7.314 20.699 1.00 92.25 408 TYR A CA 1
ATOM 3362 C C . TYR A 1 408 ? 6.945 -7.251 19.206 1.00 92.25 408 TYR A C 1
ATOM 3364 O O . TYR A 1 408 ? 7.518 -6.273 18.720 1.00 92.25 408 TYR A O 1
ATOM 3372 N N . LEU A 1 409 ? 6.574 -8.294 18.470 1.00 93.44 409 LEU A N 1
ATOM 3373 C CA . LEU A 1 409 ? 6.639 -8.304 17.013 1.00 93.44 409 LEU A CA 1
ATOM 3374 C C . LEU A 1 409 ? 5.331 -8.845 16.446 1.00 93.44 409 LEU A C 1
ATOM 3376 O O . LEU A 1 409 ? 4.921 -9.951 16.790 1.00 93.44 409 LEU A O 1
ATOM 3380 N N . LYS A 1 410 ? 4.714 -8.073 15.548 1.00 93.38 410 LYS A N 1
ATOM 3381 C CA . LYS A 1 410 ? 3.525 -8.486 14.799 1.00 93.38 410 LYS A CA 1
ATOM 3382 C C . LYS A 1 410 ? 3.926 -9.110 13.459 1.00 93.38 410 LYS A C 1
ATOM 3384 O O . LYS A 1 410 ? 4.795 -8.582 12.761 1.00 93.38 410 LYS A O 1
ATOM 3389 N N . LEU A 1 411 ? 3.273 -10.209 13.091 1.00 93.38 411 LEU A N 1
ATOM 3390 C CA . LEU A 1 411 ? 3.321 -10.821 11.764 1.00 93.38 411 LEU A CA 1
ATOM 3391 C C . LEU A 1 411 ? 1.928 -10.753 11.142 1.00 93.38 411 LEU A C 1
ATOM 3393 O O . LEU A 1 411 ? 1.037 -11.497 11.538 1.00 93.38 411 LEU A O 1
ATOM 3397 N N . VAL A 1 412 ? 1.769 -9.888 10.144 1.00 92.06 412 VAL A N 1
ATOM 3398 C CA . VAL A 1 412 ? 0.567 -9.818 9.305 1.00 92.06 412 VAL A CA 1
ATOM 3399 C C . VAL A 1 412 ? 0.891 -10.5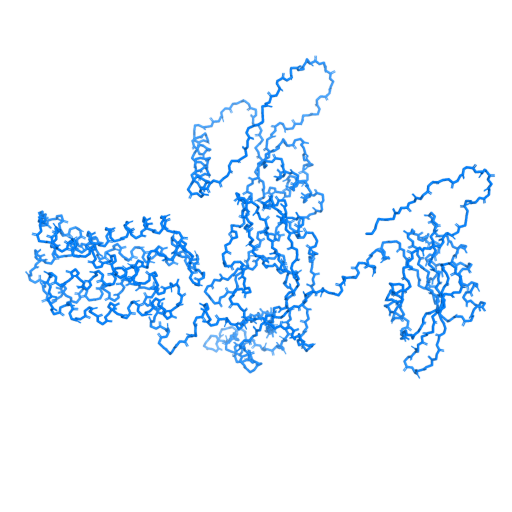10 7.983 1.00 92.06 412 VAL A C 1
ATOM 3401 O O . VAL A 1 412 ? 1.839 -10.109 7.306 1.00 92.06 412 VAL A O 1
ATOM 3404 N N . SER A 1 413 ? 0.144 -11.557 7.626 1.00 86.81 413 SER A N 1
ATOM 3405 C CA . SER A 1 413 ? 0.363 -12.302 6.376 1.00 86.81 413 SER A CA 1
ATOM 3406 C C . SER A 1 413 ? -0.964 -12.605 5.685 1.00 86.81 413 SER A C 1
ATOM 3408 O O . SER A 1 413 ? -1.528 -13.684 5.876 1.00 86.81 413 SER A O 1
ATOM 3410 N N . PRO A 1 414 ? -1.503 -11.639 4.927 1.00 91.50 414 PRO A N 1
ATOM 3411 C CA . PRO A 1 414 ? -2.757 -11.823 4.221 1.00 91.50 414 PRO A CA 1
ATOM 3412 C C . PRO A 1 414 ? -2.570 -12.741 3.007 1.00 91.50 414 PRO A C 1
ATOM 3414 O O . PRO A 1 414 ? -1.538 -12.718 2.331 1.00 91.50 414 PRO A O 1
ATOM 3417 N N . LYS A 1 415 ? -3.602 -13.518 2.689 1.00 92.62 415 LYS A N 1
ATOM 3418 C CA . LYS A 1 415 ? -3.674 -14.331 1.479 1.00 92.62 415 LYS A CA 1
ATOM 3419 C C . LYS A 1 415 ? -4.048 -13.438 0.303 1.00 92.62 415 LYS A C 1
ATOM 3421 O O . LYS A 1 415 ? -5.176 -12.970 0.187 1.00 92.62 415 LYS A O 1
ATOM 3426 N N . PHE A 1 416 ? -3.078 -13.168 -0.560 1.00 91.00 416 PHE A N 1
ATOM 3427 C CA . PHE A 1 416 ? -3.280 -12.279 -1.699 1.00 91.00 416 PHE A CA 1
ATOM 3428 C C . PHE A 1 416 ? -4.055 -12.942 -2.840 1.00 91.00 416 PHE A C 1
ATOM 3430 O O . PHE A 1 416 ? -3.762 -14.072 -3.227 1.00 91.00 416 PHE A O 1
ATOM 3437 N N . ASN A 1 417 ? -4.965 -12.179 -3.444 1.00 89.06 417 ASN A N 1
ATOM 3438 C CA . ASN A 1 417 ? -5.710 -12.572 -4.628 1.00 89.06 417 ASN A CA 1
ATOM 3439 C C . ASN A 1 417 ? -4.778 -12.638 -5.848 1.00 89.06 417 ASN A C 1
ATOM 3441 O O . ASN A 1 417 ? -4.255 -11.623 -6.325 1.00 89.06 417 ASN A O 1
ATOM 3445 N N . LEU A 1 418 ? -4.620 -13.845 -6.390 1.00 86.06 418 LEU A N 1
ATOM 3446 C CA . LEU A 1 418 ? -3.704 -14.144 -7.492 1.00 86.06 418 LEU A CA 1
ATOM 3447 C C . LEU A 1 418 ? -4.064 -13.451 -8.810 1.00 86.06 418 LEU A C 1
ATOM 3449 O O . LEU A 1 418 ? -3.189 -13.262 -9.657 1.00 86.06 418 LEU A O 1
ATOM 3453 N N . LYS A 1 419 ? -5.321 -13.017 -8.978 1.00 83.75 419 LYS A N 1
ATOM 3454 C CA . LYS A 1 419 ? -5.747 -12.212 -10.131 1.00 83.75 419 LYS A CA 1
ATOM 3455 C C . LYS A 1 419 ? -4.959 -10.905 -10.206 1.00 83.75 419 LYS A C 1
ATOM 3457 O O . LYS A 1 419 ? -4.595 -10.466 -11.300 1.00 83.75 419 LYS A O 1
ATOM 3462 N N . PHE A 1 420 ? -4.665 -10.309 -9.050 1.00 82.00 420 PHE A N 1
ATOM 3463 C CA . PHE A 1 420 ? -3.969 -9.031 -8.939 1.00 82.00 420 PHE A CA 1
ATOM 3464 C C . PHE A 1 420 ? -2.495 -9.202 -8.566 1.00 82.00 420 PHE A C 1
ATOM 3466 O O . PHE A 1 420 ? -1.642 -8.619 -9.230 1.00 82.00 420 PHE A O 1
ATOM 3473 N N . ILE A 1 421 ? -2.183 -10.026 -7.562 1.00 82.69 421 ILE A N 1
ATOM 3474 C CA . ILE A 1 421 ? -0.822 -10.206 -7.044 1.00 82.69 421 ILE A CA 1
ATOM 3475 C C . ILE A 1 421 ? -0.315 -11.607 -7.406 1.00 82.69 421 ILE A C 1
ATOM 3477 O O . ILE A 1 421 ? -0.708 -12.586 -6.768 1.00 82.69 421 ILE A O 1
ATOM 3481 N N . PRO A 1 422 ? 0.588 -11.734 -8.393 1.00 80.06 422 PRO A N 1
ATOM 3482 C CA . PRO A 1 422 ? 1.104 -13.034 -8.813 1.00 80.06 422 PRO A CA 1
ATOM 3483 C C . PRO A 1 422 ? 1.899 -13.724 -7.697 1.00 80.06 422 PRO A C 1
ATOM 3485 O O . PRO A 1 422 ? 2.461 -13.071 -6.806 1.00 80.06 422 PRO A O 1
ATOM 3488 N N . LYS A 1 423 ? 1.957 -15.065 -7.734 1.00 80.62 423 LYS A N 1
ATOM 3489 C CA . LYS A 1 423 ? 2.824 -15.858 -6.845 1.00 80.62 423 LYS A CA 1
ATOM 3490 C C . LYS A 1 423 ? 4.294 -15.544 -7.137 1.00 80.62 423 LYS A C 1
ATOM 3492 O O . LYS A 1 423 ? 4.665 -15.277 -8.274 1.00 80.62 423 LYS A O 1
ATOM 3497 N N . LYS A 1 424 ? 5.138 -15.604 -6.104 1.00 80.94 424 LYS A N 1
ATOM 3498 C CA . LYS A 1 424 ? 6.589 -15.535 -6.302 1.00 80.94 424 LYS A CA 1
ATOM 3499 C C . LYS A 1 424 ? 7.049 -16.853 -6.920 1.00 80.94 424 LYS A C 1
ATOM 3501 O O . LYS A 1 424 ? 6.841 -17.894 -6.302 1.00 80.94 424 LYS A O 1
ATOM 3506 N N . THR A 1 425 ? 7.639 -16.797 -8.109 1.00 80.31 425 THR A N 1
ATOM 3507 C CA . THR A 1 425 ? 8.339 -17.937 -8.715 1.00 80.31 425 THR A CA 1
ATOM 3508 C C . THR A 1 425 ? 9.732 -18.093 -8.091 1.00 80.31 425 THR A C 1
ATOM 3510 O O . THR A 1 425 ? 10.165 -17.225 -7.322 1.00 80.31 425 THR A O 1
ATOM 3513 N N . ALA A 1 426 ? 10.440 -19.184 -8.392 1.00 82.00 426 ALA A N 1
ATOM 3514 C CA . ALA A 1 426 ? 11.797 -19.411 -7.886 1.00 82.00 426 ALA A CA 1
ATOM 3515 C C . ALA A 1 426 ? 12.766 -18.296 -8.331 1.00 82.00 426 ALA A C 1
ATOM 3517 O O . ALA A 1 426 ? 13.632 -17.860 -7.576 1.00 82.00 426 ALA A O 1
ATOM 3518 N N . GLU A 1 427 ? 12.538 -17.752 -9.523 1.00 82.75 427 GLU A N 1
ATOM 3519 C CA . GLU A 1 427 ? 13.337 -16.719 -10.180 1.00 82.75 427 GLU A CA 1
ATOM 3520 C C . GLU A 1 427 ? 12.944 -15.298 -9.747 1.00 82.75 427 GLU A C 1
ATOM 3522 O O . GLU A 1 427 ? 13.558 -14.325 -10.184 1.00 82.75 427 GLU A O 1
ATOM 3527 N N . TYR A 1 428 ? 11.951 -15.141 -8.857 1.00 83.44 428 TYR A N 1
ATOM 3528 C CA . TYR A 1 428 ? 11.469 -13.829 -8.406 1.00 83.44 428 TYR A CA 1
ATOM 3529 C C . TYR A 1 428 ? 12.601 -12.928 -7.889 1.00 83.44 428 TYR A C 1
ATOM 3531 O O . TYR A 1 428 ? 12.531 -11.709 -8.035 1.00 83.44 428 TYR A O 1
ATOM 3539 N N . GLY A 1 429 ? 13.652 -13.511 -7.298 1.00 84.38 429 GLY A N 1
ATOM 3540 C CA . GLY A 1 429 ? 14.840 -12.772 -6.867 1.00 84.38 429 GLY A CA 1
ATOM 3541 C C . GLY A 1 429 ? 15.534 -12.035 -8.016 1.00 84.38 429 GLY A C 1
ATOM 3542 O O . GLY A 1 429 ? 15.832 -10.850 -7.882 1.00 84.38 429 GLY A O 1
ATOM 3543 N N . ILE A 1 430 ? 15.704 -12.698 -9.163 1.00 86.50 430 ILE A N 1
ATOM 3544 C CA . ILE A 1 430 ? 16.333 -12.133 -10.366 1.00 86.50 430 ILE A CA 1
ATOM 3545 C C . ILE A 1 430 ? 15.464 -11.006 -10.927 1.00 86.50 430 ILE A C 1
ATOM 3547 O O . ILE A 1 430 ? 15.953 -9.907 -11.183 1.00 86.50 430 ILE A O 1
ATOM 3551 N N . TYR A 1 431 ? 14.154 -11.233 -11.045 1.00 87.56 431 TYR A N 1
ATOM 3552 C CA . TYR A 1 431 ? 13.230 -10.206 -11.532 1.00 87.56 431 TYR A CA 1
ATOM 3553 C C . TYR A 1 431 ? 13.203 -8.990 -10.607 1.00 87.56 431 TYR A C 1
ATOM 3555 O O . TYR A 1 431 ? 13.294 -7.853 -11.067 1.00 87.56 431 TYR A O 1
ATOM 3563 N N . SER A 1 432 ? 13.149 -9.219 -9.292 1.00 84.31 432 SER A N 1
ATOM 3564 C CA . SER A 1 432 ? 13.189 -8.150 -8.295 1.00 84.31 432 SER A CA 1
ATOM 3565 C C . SER A 1 432 ? 14.501 -7.367 -8.334 1.00 84.31 432 SER A C 1
ATOM 3567 O O . SER A 1 432 ? 14.477 -6.165 -8.069 1.00 84.31 432 SER A O 1
ATOM 3569 N N . PHE A 1 433 ? 15.628 -8.014 -8.644 1.00 87.69 433 PHE A N 1
ATOM 3570 C CA . PHE A 1 433 ? 16.909 -7.340 -8.842 1.00 87.69 433 PHE A CA 1
ATOM 3571 C C . PHE A 1 433 ? 16.864 -6.438 -10.077 1.00 87.69 433 PHE A C 1
ATOM 3573 O O . PHE A 1 433 ? 17.113 -5.244 -9.950 1.00 87.69 433 PHE A O 1
ATOM 3580 N N . ILE A 1 434 ? 16.445 -6.970 -11.230 1.00 87.38 434 ILE A N 1
ATOM 3581 C CA . ILE A 1 434 ? 16.311 -6.218 -12.490 1.00 87.38 434 ILE A CA 1
ATOM 3582 C C . ILE A 1 434 ? 15.398 -4.998 -12.325 1.00 87.38 434 ILE A C 1
ATOM 3584 O O . ILE A 1 434 ? 15.690 -3.912 -12.803 1.00 87.38 434 ILE A O 1
ATOM 3588 N N . ASP A 1 435 ? 14.289 -5.156 -11.615 1.00 83.38 435 ASP A N 1
ATOM 3589 C CA . ASP A 1 435 ? 13.347 -4.070 -11.351 1.00 83.38 435 ASP A CA 1
ATOM 3590 C C . ASP A 1 435 ? 13.849 -3.045 -10.311 1.00 83.38 435 ASP A C 1
ATOM 3592 O O . ASP A 1 435 ? 13.358 -1.913 -10.245 1.00 83.38 435 ASP A O 1
ATOM 3596 N N . THR A 1 436 ? 14.810 -3.427 -9.472 1.00 83.50 436 THR A N 1
ATOM 3597 C CA . THR A 1 436 ? 15.434 -2.511 -8.507 1.00 83.50 436 THR A CA 1
ATOM 3598 C C . THR A 1 436 ? 16.629 -1.785 -9.113 1.00 83.50 436 THR A C 1
ATOM 3600 O O . THR A 1 436 ? 16.823 -0.612 -8.812 1.00 83.50 436 THR A O 1
ATOM 3603 N N . TYR A 1 437 ? 17.372 -2.451 -9.996 1.00 88.88 437 TYR A N 1
ATOM 3604 C CA . TYR A 1 437 ? 18.594 -1.952 -10.616 1.00 88.88 437 TYR A CA 1
ATOM 3605 C C . TYR A 1 437 ? 18.563 -2.141 -12.144 1.00 88.88 437 TYR A C 1
ATOM 3607 O O . TYR A 1 437 ? 19.382 -2.876 -12.704 1.00 88.88 437 TYR A O 1
ATOM 3615 N N . PRO A 1 438 ? 17.626 -1.487 -12.852 1.00 86.44 438 PRO A N 1
ATOM 3616 C CA . PRO A 1 438 ? 17.374 -1.760 -14.266 1.00 86.44 438 PRO A CA 1
ATOM 3617 C C . PRO A 1 438 ? 18.539 -1.392 -15.187 1.00 86.44 438 PRO A C 1
ATOM 3619 O O . PRO A 1 438 ? 18.646 -1.970 -16.264 1.00 86.44 438 PRO A O 1
ATOM 3622 N N . ALA A 1 439 ? 19.418 -0.474 -14.781 1.00 88.75 439 ALA A N 1
ATOM 3623 C CA . ALA A 1 439 ? 20.561 -0.051 -15.586 1.00 88.75 439 ALA A CA 1
ATOM 3624 C C . ALA A 1 439 ? 21.761 -1.013 -15.515 1.00 88.75 439 ALA A C 1
ATOM 3626 O O . ALA A 1 439 ? 22.534 -1.073 -16.466 1.00 88.75 439 ALA A O 1
ATOM 3627 N N . ILE A 1 440 ? 21.924 -1.770 -14.419 1.00 91.62 440 ILE A N 1
ATOM 3628 C CA . ILE A 1 440 ? 23.161 -2.527 -14.146 1.00 91.62 440 ILE A CA 1
ATOM 3629 C C . ILE A 1 440 ? 23.491 -3.543 -15.256 1.00 91.62 440 ILE A C 1
ATOM 3631 O O . ILE A 1 440 ? 24.621 -3.508 -15.743 1.00 91.62 440 ILE A O 1
ATOM 3635 N N . PRO A 1 441 ? 22.557 -4.403 -15.714 1.00 91.31 441 PRO A N 1
ATOM 3636 C CA . PRO A 1 441 ? 22.853 -5.349 -16.793 1.00 91.31 441 PRO A CA 1
ATOM 3637 C C . PRO A 1 441 ? 23.301 -4.677 -18.100 1.00 91.31 441 PRO A C 1
ATOM 3639 O O . PRO A 1 441 ? 24.254 -5.136 -18.724 1.00 91.31 441 PRO A O 1
ATOM 3642 N N . TYR A 1 442 ? 22.668 -3.565 -18.487 1.00 91.31 442 TYR A N 1
ATOM 3643 C CA . TYR A 1 442 ? 23.024 -2.832 -19.708 1.00 91.31 442 TYR A CA 1
ATOM 3644 C C . TYR A 1 442 ? 24.365 -2.107 -19.581 1.00 91.31 442 TYR A C 1
ATOM 3646 O O . TYR A 1 442 ? 25.158 -2.145 -20.515 1.00 91.31 442 TYR A O 1
ATOM 3654 N N . LEU A 1 443 ? 24.651 -1.494 -18.427 1.00 92.88 443 LEU A N 1
ATOM 3655 C CA . LEU A 1 443 ? 25.942 -0.848 -18.177 1.00 92.88 443 LEU A CA 1
ATOM 3656 C C . LEU A 1 443 ? 27.087 -1.865 -18.170 1.00 92.88 443 LEU A C 1
ATOM 3658 O O . LEU A 1 443 ? 28.143 -1.587 -18.726 1.00 92.88 443 LEU A O 1
ATOM 3662 N N . GLY A 1 444 ? 26.870 -3.058 -17.604 1.00 92.88 444 GLY A N 1
ATOM 3663 C CA . GLY A 1 444 ? 27.851 -4.144 -17.653 1.00 92.88 444 GLY A CA 1
ATOM 3664 C C . GLY A 1 444 ? 28.187 -4.563 -19.088 1.00 92.88 444 GLY A C 1
ATOM 3665 O O . GLY A 1 444 ? 29.362 -4.664 -19.435 1.00 92.88 444 GLY A O 1
ATOM 3666 N N . LEU A 1 445 ? 27.168 -4.734 -19.940 1.00 92.94 445 LEU A N 1
ATOM 3667 C CA . LEU A 1 445 ? 27.365 -5.028 -21.365 1.00 92.94 445 LEU A CA 1
ATOM 3668 C C . LEU A 1 445 ? 28.042 -3.874 -22.111 1.00 92.94 445 LEU A C 1
ATOM 3670 O O . LEU A 1 445 ? 28.944 -4.115 -22.907 1.00 92.94 445 LEU A O 1
ATOM 3674 N N . ALA A 1 446 ? 27.652 -2.630 -21.829 1.00 93.50 446 ALA A N 1
ATOM 3675 C CA . ALA A 1 446 ? 28.247 -1.444 -22.436 1.00 93.50 446 ALA A CA 1
ATOM 3676 C C . ALA A 1 446 ? 29.741 -1.315 -22.098 1.00 93.50 446 ALA A C 1
ATOM 3678 O O . ALA A 1 446 ? 30.549 -1.103 -22.996 1.00 93.50 446 ALA A O 1
ATOM 3679 N N . ILE A 1 447 ? 30.126 -1.512 -20.831 1.00 94.75 447 ILE A N 1
ATOM 3680 C CA . ILE A 1 447 ? 31.535 -1.523 -20.405 1.00 94.75 447 ILE A CA 1
ATOM 3681 C C . ILE A 1 447 ? 32.288 -2.669 -21.090 1.00 94.75 447 ILE A C 1
ATOM 3683 O O . ILE A 1 447 ? 33.379 -2.455 -21.612 1.00 94.75 447 ILE A O 1
ATOM 3687 N N . GLY A 1 448 ? 31.705 -3.871 -21.137 1.00 93.88 448 GLY A N 1
ATOM 3688 C CA . GLY A 1 448 ? 32.301 -5.005 -21.849 1.00 93.88 448 GLY A CA 1
ATOM 3689 C C . GLY A 1 448 ? 32.549 -4.702 -23.330 1.00 93.88 448 GLY A C 1
ATOM 3690 O O . GLY A 1 448 ? 33.626 -4.987 -23.843 1.00 93.88 448 GLY A O 1
ATOM 3691 N N . TYR A 1 449 ? 31.592 -4.057 -23.999 1.00 93.50 449 TYR A N 1
ATOM 3692 C CA . TYR A 1 449 ? 31.722 -3.658 -25.400 1.00 93.50 449 TYR A CA 1
ATOM 3693 C C . TYR A 1 449 ? 32.797 -2.581 -25.608 1.00 93.50 449 TYR A C 1
ATOM 3695 O O . TYR A 1 449 ? 33.606 -2.702 -26.527 1.00 93.50 449 TYR A O 1
ATOM 3703 N N . VAL A 1 450 ? 32.876 -1.582 -24.718 1.00 94.38 450 VAL A N 1
ATOM 3704 C CA . VAL A 1 450 ? 33.962 -0.583 -24.710 1.00 94.38 450 VAL A CA 1
ATOM 3705 C C . VAL A 1 450 ? 35.325 -1.265 -24.621 1.00 94.38 450 VAL A C 1
ATOM 3707 O O . VAL A 1 450 ? 36.214 -0.940 -25.399 1.00 94.38 450 VAL A O 1
ATOM 3710 N N . LEU A 1 451 ? 35.495 -2.238 -23.722 1.00 94.12 451 LEU A N 1
ATOM 3711 C CA . LEU A 1 451 ? 36.763 -2.959 -23.570 1.00 94.12 451 LEU A CA 1
ATOM 3712 C C . LEU A 1 451 ? 37.140 -3.758 -24.827 1.00 94.12 451 LEU A C 1
ATOM 3714 O O . LEU A 1 451 ? 38.316 -3.829 -25.173 1.00 94.12 451 LEU A O 1
ATOM 3718 N N . LEU A 1 452 ? 36.157 -4.328 -25.529 1.00 92.44 452 LEU A N 1
ATOM 3719 C CA . LEU A 1 452 ? 36.379 -5.084 -26.767 1.00 92.44 452 LEU A CA 1
ATOM 3720 C C . LEU A 1 452 ? 36.712 -4.195 -27.976 1.00 92.44 452 LEU A C 1
ATOM 3722 O O . LEU A 1 452 ? 37.363 -4.659 -28.910 1.00 92.44 452 LEU A O 1
ATOM 3726 N N . LYS A 1 453 ? 36.249 -2.940 -27.983 1.00 91.56 453 LYS A N 1
ATOM 3727 C CA . LYS A 1 453 ? 36.321 -2.024 -29.136 1.00 91.56 453 LYS A CA 1
ATOM 3728 C C . LYS A 1 453 ? 37.098 -0.732 -28.855 1.00 91.56 453 LYS A C 1
ATOM 3730 O O . LYS A 1 453 ? 37.075 0.174 -29.680 1.00 91.56 453 LYS A O 1
ATOM 3735 N N . TRP A 1 454 ? 37.817 -0.659 -27.732 1.00 90.81 454 TRP A N 1
ATOM 3736 C CA . TRP A 1 454 ? 38.536 0.534 -27.264 1.00 90.81 454 TRP A CA 1
ATOM 3737 C C . TRP A 1 454 ? 39.406 1.249 -28.316 1.00 90.81 454 TRP A C 1
ATOM 3739 O O . TRP A 1 454 ? 39.472 2.474 -28.258 1.00 90.81 454 TRP A O 1
ATOM 3749 N N . PRO A 1 455 ? 40.065 0.564 -29.277 1.00 92.56 455 PRO A N 1
ATOM 3750 C CA . PRO A 1 455 ? 40.860 1.259 -30.290 1.00 92.56 455 PRO A CA 1
ATOM 3751 C C . PRO A 1 455 ? 40.059 2.231 -31.174 1.00 92.56 455 PRO A C 1
ATOM 3753 O O . PRO A 1 455 ? 40.645 3.170 -31.703 1.00 92.56 455 PRO A O 1
ATOM 3756 N N . ASP A 1 456 ? 38.745 2.035 -31.323 1.00 92.81 456 ASP A N 1
ATOM 3757 C CA . ASP A 1 456 ? 37.870 2.874 -32.149 1.00 92.81 456 ASP A CA 1
ATOM 3758 C C . ASP A 1 456 ? 37.018 3.820 -31.284 1.00 92.81 456 ASP A C 1
ATOM 3760 O O . ASP A 1 456 ? 35.799 3.680 -31.133 1.00 92.81 456 ASP A O 1
ATOM 3764 N N . LEU A 1 457 ? 37.693 4.783 -30.650 1.00 92.94 457 LEU A N 1
ATOM 3765 C CA . LEU A 1 457 ? 37.063 5.730 -29.725 1.00 92.94 457 LEU A CA 1
ATOM 3766 C C . LEU A 1 457 ? 36.021 6.625 -30.404 1.00 92.94 457 LEU A C 1
ATOM 3768 O O . LEU A 1 457 ? 35.028 6.975 -29.769 1.00 92.94 457 LEU A O 1
ATOM 3772 N N . SER A 1 458 ? 36.225 6.988 -31.671 1.00 92.75 458 SER A N 1
ATOM 3773 C CA . SER A 1 458 ?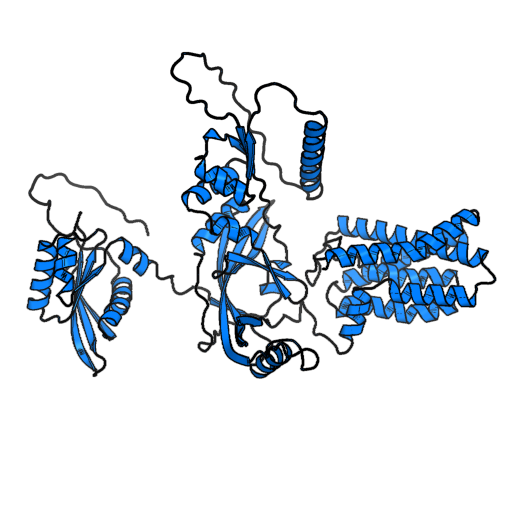 35.284 7.824 -32.421 1.00 92.75 458 SER A CA 1
ATOM 3774 C C . SER A 1 458 ? 33.974 7.085 -32.677 1.00 92.75 458 SER A C 1
ATOM 3776 O O . SER A 1 458 ? 32.909 7.621 -32.379 1.00 92.75 458 SER A O 1
ATOM 3778 N N . HIS A 1 459 ? 34.031 5.828 -33.130 1.00 92.75 459 HIS A N 1
ATOM 3779 C CA . HIS A 1 459 ? 32.824 5.024 -33.304 1.00 92.75 459 HIS A CA 1
ATOM 3780 C C . HIS A 1 459 ? 32.103 4.768 -31.974 1.00 92.75 459 HIS A C 1
ATOM 3782 O O . HIS A 1 459 ? 30.877 4.871 -31.899 1.00 92.75 459 HIS A O 1
ATOM 3788 N N . LEU A 1 460 ? 32.850 4.472 -30.903 1.00 94.56 460 LEU A N 1
ATOM 3789 C CA . LEU A 1 460 ? 32.275 4.278 -29.571 1.00 94.56 460 LEU A CA 1
ATOM 3790 C C . LEU A 1 460 ? 31.584 5.544 -29.047 1.00 94.56 460 LEU A C 1
ATOM 3792 O O . LEU A 1 460 ? 30.480 5.447 -28.506 1.00 94.56 460 LEU A O 1
ATOM 3796 N N . ALA A 1 461 ? 32.199 6.716 -29.224 1.00 95.75 461 ALA A N 1
ATOM 3797 C CA . ALA A 1 461 ? 31.619 7.994 -28.819 1.00 95.75 461 ALA A CA 1
ATOM 3798 C C . ALA A 1 461 ? 30.324 8.297 -29.592 1.00 95.75 461 ALA A C 1
ATOM 3800 O O . ALA A 1 461 ? 29.297 8.646 -29.001 1.00 95.75 461 ALA A O 1
ATOM 3801 N N . HIS A 1 462 ? 30.328 8.087 -30.904 1.00 96.19 462 HIS A N 1
ATOM 3802 C CA . HIS A 1 462 ? 29.145 8.277 -31.735 1.00 96.19 462 HIS A CA 1
ATOM 3803 C C . HIS A 1 462 ? 28.001 7.318 -31.350 1.00 96.19 462 HIS A C 1
ATOM 3805 O O . HIS A 1 462 ? 26.842 7.715 -31.187 1.00 96.19 462 HIS A O 1
ATOM 3811 N N . MET A 1 463 ? 28.326 6.046 -31.106 1.00 95.56 463 MET A N 1
ATOM 3812 C CA . MET A 1 463 ? 27.362 5.035 -30.679 1.00 95.56 463 MET A CA 1
ATOM 3813 C C . MET A 1 463 ? 26.722 5.388 -29.328 1.00 95.56 463 MET A C 1
ATOM 3815 O O . MET A 1 463 ? 25.496 5.450 -29.227 1.00 95.56 463 MET A O 1
ATOM 3819 N N . PHE A 1 464 ? 27.516 5.619 -28.277 1.00 96.50 464 PHE A N 1
ATOM 3820 C CA . PHE A 1 464 ? 26.967 5.864 -26.938 1.00 96.50 464 PHE A CA 1
ATOM 3821 C C . PHE A 1 464 ? 26.269 7.220 -26.818 1.00 96.50 464 PHE A C 1
ATOM 3823 O O . PHE A 1 464 ? 25.261 7.310 -26.113 1.00 96.50 464 PHE A O 1
ATOM 3830 N N . SER A 1 465 ? 26.722 8.251 -27.537 1.00 96.94 465 SER A N 1
ATOM 3831 C CA . SER A 1 465 ? 25.994 9.523 -27.624 1.00 96.94 465 SER A CA 1
ATOM 3832 C C . SER A 1 465 ? 24.636 9.366 -28.318 1.00 96.94 465 SER A C 1
ATOM 3834 O O . SER A 1 465 ? 23.630 9.889 -27.836 1.00 96.94 465 SER A O 1
ATOM 3836 N N . SER A 1 466 ? 24.550 8.559 -29.376 1.00 96.62 466 SER A N 1
ATOM 3837 C CA . SER A 1 466 ? 23.276 8.260 -30.040 1.00 96.62 466 SER A CA 1
ATOM 3838 C C . SER A 1 466 ? 22.327 7.451 -29.140 1.00 96.62 466 SER A C 1
ATOM 3840 O O . SER A 1 466 ? 21.131 7.751 -29.058 1.00 96.62 466 SER A O 1
ATOM 3842 N N . ILE A 1 467 ? 22.854 6.481 -28.379 1.00 95.44 467 ILE A N 1
ATOM 3843 C CA . ILE A 1 467 ? 22.080 5.741 -27.364 1.00 95.44 467 ILE A CA 1
ATOM 3844 C C . ILE A 1 467 ? 21.592 6.687 -26.256 1.00 95.44 467 ILE A C 1
ATOM 3846 O O . ILE A 1 467 ? 20.466 6.539 -25.775 1.00 95.44 467 ILE A O 1
ATOM 3850 N N . PHE A 1 468 ? 22.396 7.677 -25.860 1.00 95.25 468 PHE A N 1
ATOM 3851 C CA . PHE A 1 468 ? 22.001 8.687 -24.878 1.00 95.25 468 PHE A CA 1
ATOM 3852 C C . PHE A 1 468 ? 20.779 9.492 -25.339 1.00 95.25 468 PHE A C 1
ATOM 3854 O O . PHE A 1 468 ? 19.835 9.675 -24.566 1.00 95.25 468 PHE A O 1
ATOM 3861 N N . PHE A 1 469 ? 20.741 9.918 -26.605 1.00 95.06 469 PHE A N 1
ATOM 3862 C CA . PHE A 1 469 ? 19.559 10.576 -27.165 1.00 95.06 469 PHE A CA 1
ATOM 3863 C C . PHE A 1 469 ? 18.341 9.653 -27.174 1.00 95.06 469 PHE A C 1
ATOM 3865 O O . PHE A 1 469 ? 17.270 10.046 -26.706 1.00 95.06 469 PHE A O 1
ATOM 3872 N N . PHE A 1 470 ? 18.502 8.406 -27.629 1.00 95.75 470 PHE A N 1
ATOM 3873 C CA . PHE A 1 470 ? 17.437 7.401 -27.579 1.00 95.75 470 PHE A CA 1
ATOM 3874 C C . PHE A 1 470 ? 16.880 7.216 -26.156 1.00 95.75 470 PHE A C 1
ATOM 3876 O O . PHE A 1 470 ? 15.659 7.174 -25.968 1.00 95.75 470 PHE A O 1
ATOM 3883 N N . PHE A 1 471 ? 17.755 7.150 -25.150 1.00 93.19 471 PHE A N 1
ATOM 3884 C CA . PHE A 1 471 ? 17.390 7.023 -23.740 1.00 93.19 471 PHE A CA 1
ATOM 3885 C C . PHE A 1 471 ? 16.517 8.196 -23.271 1.00 93.19 471 PHE A C 1
ATOM 3887 O O . PHE A 1 471 ? 15.447 7.978 -22.696 1.00 93.19 471 PHE A O 1
ATOM 3894 N N . TRP A 1 472 ? 16.920 9.438 -23.551 1.00 92.75 472 TRP A N 1
ATOM 3895 C CA . TRP A 1 472 ? 16.171 10.619 -23.115 1.00 92.75 472 TRP A CA 1
ATOM 3896 C C . TRP A 1 472 ? 14.858 10.812 -23.865 1.00 92.75 472 TRP A C 1
ATOM 3898 O O . TRP A 1 472 ? 13.843 11.091 -23.226 1.00 92.75 472 TRP A O 1
ATOM 3908 N N . ILE A 1 473 ? 14.841 10.596 -25.184 1.00 95.25 473 ILE A N 1
ATOM 3909 C CA . ILE A 1 473 ? 13.605 10.626 -25.980 1.00 95.25 473 ILE A CA 1
ATOM 3910 C C . ILE A 1 473 ? 12.619 9.592 -25.431 1.00 95.25 473 ILE A C 1
ATOM 3912 O O . ILE A 1 473 ? 11.458 9.914 -25.178 1.00 95.25 473 ILE A O 1
ATOM 3916 N N . SER A 1 474 ? 13.098 8.377 -25.154 1.00 94.56 474 SER A N 1
ATOM 3917 C CA . SER A 1 474 ? 12.302 7.319 -24.533 1.00 94.56 474 SER A CA 1
ATOM 3918 C C . SER A 1 474 ? 11.713 7.767 -23.194 1.00 94.56 474 SER A C 1
ATOM 3920 O O . SER A 1 474 ? 10.505 7.651 -22.989 1.00 94.56 474 SER A O 1
ATOM 3922 N N . ILE A 1 475 ? 12.515 8.324 -22.281 1.00 90.75 475 ILE A N 1
ATOM 3923 C CA . ILE A 1 475 ? 12.011 8.807 -20.987 1.00 90.75 475 ILE A CA 1
ATOM 3924 C C . ILE A 1 475 ? 10.955 9.899 -21.175 1.00 90.75 475 ILE A C 1
ATOM 3926 O O . ILE A 1 475 ? 9.874 9.788 -20.600 1.00 90.75 475 ILE A O 1
ATOM 3930 N N . ILE A 1 476 ? 11.227 10.920 -21.989 1.00 92.75 476 ILE A N 1
ATOM 3931 C CA . ILE A 1 476 ? 10.317 12.054 -22.200 1.00 92.75 476 ILE A CA 1
ATOM 3932 C C . ILE A 1 476 ? 8.980 11.571 -22.770 1.00 92.75 476 ILE A C 1
ATOM 3934 O O . ILE A 1 476 ? 7.928 11.858 -22.195 1.00 92.75 476 ILE A O 1
ATOM 3938 N N . VAL A 1 477 ? 9.011 10.772 -23.841 1.00 94.88 477 VAL A N 1
ATOM 3939 C CA . VAL A 1 477 ? 7.803 10.212 -24.464 1.00 94.88 477 VAL A CA 1
ATOM 3940 C C . VAL A 1 477 ? 7.061 9.307 -23.480 1.00 94.88 477 VAL A C 1
ATOM 3942 O O . VAL A 1 477 ? 5.851 9.433 -23.306 1.00 94.88 477 VAL A O 1
ATOM 3945 N N . GLY A 1 478 ? 7.767 8.432 -22.764 1.00 91.94 478 GLY A N 1
ATOM 3946 C CA . GLY A 1 478 ? 7.162 7.543 -21.773 1.00 91.94 478 GLY A CA 1
ATOM 3947 C C . GLY A 1 478 ? 6.473 8.286 -20.626 1.00 91.94 478 GLY A C 1
ATOM 3948 O O . GLY A 1 478 ? 5.383 7.893 -20.204 1.00 91.94 478 GLY A O 1
ATOM 3949 N N . LEU A 1 479 ? 7.083 9.363 -20.122 1.00 90.62 479 LEU A N 1
ATOM 3950 C CA . LEU A 1 479 ? 6.500 10.226 -19.091 1.00 90.62 479 LEU A CA 1
ATOM 3951 C C . LEU A 1 479 ? 5.283 10.992 -19.619 1.00 90.62 479 LEU A C 1
ATOM 3953 O O . LEU A 1 479 ? 4.260 11.056 -18.934 1.00 90.62 479 LEU A O 1
ATOM 3957 N N . PHE A 1 480 ? 5.363 11.510 -20.844 1.00 91.50 480 PHE A N 1
ATOM 3958 C CA . PHE A 1 480 ? 4.263 12.206 -21.502 1.00 91.50 480 PHE A CA 1
ATOM 3959 C C . PHE A 1 480 ? 3.050 11.289 -21.713 1.00 91.50 480 PHE A C 1
ATOM 3961 O O . PHE A 1 480 ? 1.936 11.623 -21.310 1.00 91.50 480 PHE A O 1
ATOM 3968 N N . LEU A 1 481 ? 3.262 10.077 -22.234 1.00 91.50 481 LEU A N 1
ATOM 3969 C CA . LEU A 1 481 ? 2.188 9.097 -22.419 1.00 91.50 481 LEU A CA 1
ATOM 3970 C C . LEU A 1 481 ? 1.588 8.650 -21.081 1.00 91.50 481 LEU A C 1
ATOM 3972 O O . LEU A 1 481 ? 0.371 8.509 -20.967 1.00 91.50 481 LEU A O 1
ATOM 3976 N N . LYS A 1 482 ? 2.407 8.499 -20.032 1.00 88.75 482 LYS A N 1
ATOM 3977 C CA . LYS A 1 482 ? 1.903 8.258 -18.670 1.00 88.75 482 LYS A CA 1
ATOM 3978 C C . LYS A 1 482 ? 0.994 9.379 -18.186 1.00 88.75 482 LYS A C 1
ATOM 3980 O O . LYS A 1 482 ? -0.013 9.100 -17.534 1.00 88.75 482 LYS A O 1
ATOM 3985 N N . TRP A 1 483 ? 1.354 10.626 -18.474 1.00 86.31 483 TRP A N 1
ATOM 3986 C CA . TRP A 1 483 ? 0.561 11.792 -18.111 1.00 86.31 483 TRP A CA 1
ATOM 3987 C C . TRP A 1 483 ? -0.754 11.877 -18.895 1.00 86.31 483 TRP A C 1
ATOM 3989 O O . TRP A 1 483 ? -1.751 12.279 -18.305 1.00 86.31 483 TRP A O 1
ATOM 3999 N N . ILE A 1 484 ? -0.794 11.438 -20.156 1.00 88.50 484 ILE A N 1
ATOM 4000 C CA . ILE A 1 484 ? -2.028 11.380 -20.958 1.00 88.50 484 ILE A CA 1
ATOM 4001 C C . ILE A 1 484 ? -2.948 10.254 -20.478 1.00 88.50 484 ILE A C 1
ATOM 4003 O O . ILE A 1 484 ? -4.091 10.503 -20.102 1.00 88.50 484 ILE A O 1
ATOM 4007 N N . PHE A 1 485 ? -2.456 9.012 -20.481 1.00 86.19 485 PHE A N 1
ATOM 4008 C CA . PHE A 1 485 ? -3.315 7.835 -20.317 1.00 86.19 485 PHE A CA 1
ATOM 4009 C C . PHE A 1 485 ? -3.694 7.549 -18.866 1.00 86.19 485 PHE A C 1
ATOM 4011 O O . PHE A 1 485 ? -4.742 6.962 -18.613 1.00 86.19 485 PHE A O 1
ATOM 4018 N N . LYS A 1 486 ? -2.839 7.929 -17.908 1.00 85.38 486 LYS A N 1
ATOM 4019 C CA . LYS A 1 486 ? -3.092 7.826 -16.462 1.00 85.38 486 LYS A CA 1
ATOM 4020 C C . LYS A 1 486 ? -3.633 6.464 -15.987 1.00 85.38 486 LYS A C 1
ATOM 4022 O O . LYS A 1 486 ? -4.349 6.401 -14.988 1.00 85.38 486 LYS A O 1
ATOM 4027 N N . THR A 1 487 ? -3.280 5.365 -16.661 1.00 83.25 487 THR A N 1
ATOM 4028 C CA . THR A 1 487 ? -3.820 4.041 -16.320 1.00 83.25 487 THR A CA 1
ATOM 4029 C C . THR A 1 487 ? -3.336 3.580 -14.947 1.00 83.25 487 THR A C 1
ATOM 4031 O O . THR A 1 487 ? -2.199 3.849 -14.539 1.00 83.25 487 THR A O 1
ATOM 4034 N N . GLU A 1 488 ? -4.197 2.878 -14.213 1.00 78.06 488 GLU A N 1
ATOM 4035 C CA . GLU A 1 488 ? -3.823 2.301 -12.923 1.00 78.06 488 GLU A CA 1
ATOM 4036 C C . GLU A 1 488 ? -2.813 1.163 -13.101 1.00 78.06 488 GLU A C 1
ATOM 4038 O O . GLU A 1 488 ? -2.879 0.375 -14.046 1.00 78.06 488 GLU A O 1
ATOM 4043 N N . ARG A 1 489 ? -1.877 1.042 -12.156 1.00 78.12 489 ARG A N 1
ATOM 4044 C CA . ARG A 1 489 ? -1.019 -0.144 -12.073 1.00 78.12 489 ARG A CA 1
ATOM 4045 C C . ARG A 1 489 ? -1.816 -1.324 -11.534 1.00 78.12 489 ARG A C 1
ATOM 4047 O O . ARG A 1 489 ? -2.642 -1.162 -10.640 1.00 78.12 489 ARG A O 1
ATOM 4054 N N . LYS A 1 490 ? -1.492 -2.526 -12.015 1.00 81.62 490 LYS A N 1
ATOM 4055 C CA . LYS A 1 490 ? -2.114 -3.770 -11.541 1.00 81.62 490 LYS A CA 1
ATOM 4056 C C . LYS A 1 490 ? -1.839 -4.021 -10.053 1.00 81.62 490 LYS A C 1
ATOM 4058 O O . LYS A 1 490 ? -2.757 -4.368 -9.319 1.00 81.62 490 LYS A O 1
ATOM 4063 N N . VAL A 1 491 ? -0.597 -3.809 -9.613 1.00 77.25 491 VAL A N 1
ATOM 4064 C CA . VAL A 1 491 ? -0.211 -3.821 -8.195 1.00 77.25 491 VAL A CA 1
ATOM 4065 C C . VAL A 1 491 ? 0.243 -2.417 -7.795 1.00 77.25 491 VAL A C 1
ATOM 4067 O O . VAL A 1 491 ? 1.177 -1.885 -8.410 1.00 77.25 491 VAL A O 1
ATOM 4070 N N . PRO A 1 492 ? -0.367 -1.806 -6.764 1.00 73.69 492 PRO A N 1
ATOM 4071 C CA . PRO A 1 492 ? 0.026 -0.482 -6.322 1.00 73.69 492 PRO A CA 1
ATOM 4072 C C . PRO A 1 492 ? 1.471 -0.435 -5.829 1.00 73.69 492 PRO A C 1
ATOM 4074 O O . PRO A 1 492 ? 1.920 -1.253 -5.016 1.00 73.69 492 PRO A O 1
ATOM 4077 N N . ARG A 1 493 ? 2.207 0.552 -6.339 1.00 68.88 493 ARG A N 1
ATOM 4078 C CA . ARG A 1 493 ? 3.616 0.778 -6.027 1.00 68.88 493 ARG A CA 1
ATOM 4079 C C . ARG A 1 493 ? 3.926 2.258 -6.169 1.00 68.88 493 ARG A C 1
ATOM 4081 O O . ARG A 1 493 ? 4.095 2.737 -7.293 1.00 68.88 493 ARG A O 1
ATOM 4088 N N . TYR A 1 494 ? 3.982 2.953 -5.042 1.00 61.22 494 TYR A N 1
ATOM 4089 C CA . TYR A 1 494 ? 4.039 4.414 -5.000 1.00 61.22 494 TYR A CA 1
ATOM 4090 C C . TYR A 1 494 ? 5.244 4.941 -4.215 1.00 61.22 494 TYR A C 1
ATOM 4092 O O . TYR A 1 494 ? 5.686 6.052 -4.477 1.00 61.22 494 TYR A O 1
ATOM 4100 N N . ALA A 1 495 ? 5.827 4.146 -3.316 1.00 48.72 495 ALA A N 1
ATOM 4101 C CA . ALA A 1 495 ? 7.122 4.417 -2.711 1.00 48.72 495 ALA A CA 1
ATOM 4102 C C . ALA A 1 495 ? 8.231 4.229 -3.758 1.00 48.72 495 ALA A C 1
ATOM 4104 O O . ALA A 1 495 ? 8.353 3.167 -4.385 1.00 48.72 495 ALA A O 1
ATOM 4105 N N . GLY A 1 496 ? 9.027 5.279 -3.963 1.00 46.78 496 GLY A N 1
ATOM 4106 C CA . GLY A 1 496 ? 10.188 5.260 -4.849 1.00 46.78 496 GLY A CA 1
ATOM 4107 C C . GLY A 1 496 ? 9.939 5.452 -6.343 1.00 46.78 496 GLY A C 1
ATOM 4108 O O . GLY A 1 496 ? 10.900 5.627 -7.080 1.00 46.78 496 GLY A O 1
ATOM 4109 N N . SER A 1 497 ? 8.692 5.422 -6.823 1.00 51.53 497 SER A N 1
ATOM 4110 C CA . SER A 1 497 ? 8.399 5.629 -8.247 1.00 51.53 497 SER A CA 1
ATOM 4111 C C . SER A 1 497 ? 7.966 7.070 -8.475 1.00 51.53 497 SER A C 1
ATOM 4113 O O . SER A 1 497 ? 6.984 7.518 -7.890 1.00 51.53 497 SER A O 1
ATOM 4115 N N . VAL A 1 498 ? 8.674 7.785 -9.353 1.00 51.91 498 VAL A N 1
ATOM 4116 C CA . VAL A 1 498 ? 8.362 9.185 -9.694 1.00 51.91 498 VAL A CA 1
ATOM 4117 C C . VAL A 1 498 ? 6.982 9.311 -10.363 1.00 51.91 498 VAL A C 1
ATOM 4119 O O . VAL A 1 498 ? 6.375 10.376 -10.328 1.00 51.91 498 VAL A O 1
ATOM 4122 N N . VAL A 1 499 ? 6.442 8.213 -10.920 1.00 62.91 499 VAL A N 1
ATOM 4123 C CA . VAL A 1 499 ? 5.173 8.218 -11.660 1.00 62.91 499 VAL A CA 1
ATOM 4124 C C . VAL A 1 499 ? 4.239 7.092 -11.232 1.00 62.91 499 VAL A C 1
ATOM 4126 O O . VAL A 1 499 ? 4.595 5.914 -11.234 1.00 62.91 499 VAL A O 1
ATOM 4129 N N . LYS A 1 500 ? 2.996 7.470 -10.935 1.00 68.31 500 LYS A N 1
ATOM 4130 C CA . LYS A 1 500 ? 1.931 6.609 -10.408 1.00 68.31 500 LYS A CA 1
ATOM 4131 C C . LYS A 1 500 ? 1.350 5.614 -11.428 1.00 68.31 500 LYS A C 1
ATOM 4133 O O . LYS A 1 500 ? 0.829 4.571 -11.041 1.00 68.31 500 LYS A O 1
ATOM 4138 N N . TYR A 1 501 ? 1.457 5.924 -12.719 1.00 81.56 501 TYR A N 1
ATOM 4139 C CA . TYR A 1 501 ? 0.679 5.277 -13.779 1.00 81.56 501 TYR A CA 1
ATOM 4140 C C . TYR A 1 501 ? 1.348 4.041 -14.404 1.00 81.56 501 TYR A C 1
ATOM 4142 O O . TYR A 1 501 ? 2.581 3.885 -14.388 1.00 81.56 501 TYR A O 1
ATOM 4150 N N . GLY A 1 502 ? 0.514 3.147 -14.941 1.00 82.44 502 GLY A N 1
ATOM 4151 C CA . GLY A 1 502 ? 0.883 1.871 -15.555 1.00 82.44 502 GLY A CA 1
ATOM 4152 C C . GLY A 1 502 ? 1.441 2.024 -16.967 1.00 82.44 502 GLY A C 1
ATOM 4153 O O . GLY A 1 502 ? 2.620 1.748 -17.189 1.00 82.44 502 GLY A O 1
ATOM 4154 N N . PHE A 1 503 ? 0.640 2.539 -17.893 1.00 89.00 503 PHE A N 1
ATOM 4155 C CA . PHE A 1 503 ? 0.938 2.592 -19.324 1.00 89.00 503 PHE A CA 1
ATOM 4156 C C . PHE A 1 503 ? 1.785 3.818 -19.712 1.00 89.00 503 PHE A C 1
ATOM 4158 O O . PHE A 1 503 ? 1.527 4.898 -19.183 1.00 89.00 503 PHE A O 1
ATOM 4165 N N . PRO A 1 504 ? 2.757 3.692 -20.634 1.00 92.69 504 PRO A N 1
ATOM 4166 C CA . PRO A 1 504 ? 3.415 2.449 -21.037 1.00 92.69 504 PRO A CA 1
ATOM 4167 C C . PRO A 1 504 ? 4.435 1.998 -19.979 1.00 92.69 504 PRO A C 1
ATOM 4169 O O . PRO A 1 504 ? 4.859 2.776 -19.115 1.00 92.69 504 PRO A O 1
ATOM 4172 N N . SER A 1 505 ? 4.883 0.744 -20.035 1.00 91.62 505 SER A N 1
ATOM 4173 C CA . SER A 1 505 ? 6.032 0.328 -19.230 1.00 91.62 505 SER A CA 1
ATOM 4174 C C . SER A 1 505 ? 7.329 0.888 -19.822 1.00 91.62 505 SER A C 1
ATOM 4176 O O . SER A 1 505 ? 7.827 0.380 -20.822 1.00 91.62 505 SER A O 1
ATOM 4178 N N . ILE A 1 506 ? 7.907 1.908 -19.173 1.00 90.62 506 ILE A N 1
ATOM 4179 C CA . ILE A 1 506 ? 9.177 2.527 -19.604 1.00 90.62 506 ILE A CA 1
ATOM 4180 C C . ILE A 1 506 ? 10.317 1.496 -19.635 1.00 90.62 506 ILE A C 1
ATOM 4182 O O . ILE A 1 506 ? 11.147 1.529 -20.531 1.00 90.62 506 ILE A O 1
ATOM 4186 N N . HIS A 1 507 ? 10.317 0.523 -18.719 1.00 90.19 507 HIS A N 1
ATOM 4187 C CA . HIS A 1 507 ? 11.320 -0.546 -18.710 1.00 90.19 507 HIS A CA 1
ATOM 4188 C C . HIS A 1 507 ? 11.218 -1.437 -19.952 1.00 90.19 507 HIS A C 1
ATOM 4190 O O . HIS A 1 507 ? 12.234 -1.737 -20.565 1.00 90.19 507 HIS A O 1
ATOM 4196 N N . SER A 1 508 ? 10.004 -1.844 -20.340 1.00 94.12 508 SER A N 1
ATOM 4197 C CA . SER A 1 508 ? 9.787 -2.643 -21.553 1.00 94.12 508 SER A CA 1
ATOM 4198 C C . SER A 1 508 ? 10.117 -1.847 -22.812 1.00 94.12 508 SER A C 1
ATOM 4200 O O . SER A 1 508 ? 10.744 -2.376 -23.721 1.00 94.12 508 SER A O 1
ATOM 4202 N N . MET A 1 509 ? 9.746 -0.568 -22.827 1.00 95.31 509 MET A N 1
ATOM 4203 C CA . MET A 1 509 ? 10.041 0.362 -23.912 1.00 95.31 509 MET A CA 1
ATOM 4204 C C . MET A 1 509 ? 11.542 0.523 -24.133 1.00 95.31 509 MET A C 1
ATOM 4206 O O . MET A 1 509 ? 12.015 0.355 -25.249 1.00 95.31 509 MET A O 1
ATOM 4210 N N . MET A 1 510 ? 12.307 0.760 -23.072 1.00 93.56 510 MET A N 1
ATOM 4211 C CA . MET A 1 510 ? 13.757 0.889 -23.178 1.00 93.56 510 MET A CA 1
ATOM 4212 C C . MET A 1 510 ? 14.443 -0.438 -23.491 1.00 93.56 510 MET A C 1
ATOM 4214 O O . MET A 1 510 ? 15.370 -0.454 -24.287 1.00 93.56 510 MET A O 1
ATOM 4218 N N . ALA A 1 511 ? 13.992 -1.546 -22.898 1.00 94.69 511 ALA A N 1
ATOM 4219 C CA . ALA A 1 511 ? 14.593 -2.857 -23.125 1.00 94.69 511 ALA A CA 1
ATOM 4220 C C . ALA A 1 511 ? 14.420 -3.329 -24.575 1.00 94.69 511 ALA A C 1
ATOM 4222 O O . ALA A 1 511 ? 15.383 -3.747 -25.209 1.00 94.69 511 ALA A O 1
ATOM 4223 N N . VAL A 1 512 ? 13.204 -3.225 -25.118 1.00 97.00 512 VAL A N 1
ATOM 4224 C CA . VAL A 1 512 ? 12.936 -3.581 -26.517 1.00 97.00 512 VAL A CA 1
ATOM 4225 C C . VAL A 1 512 ? 13.551 -2.552 -27.454 1.00 97.00 512 VAL A C 1
ATOM 4227 O O . VAL A 1 512 ? 14.206 -2.929 -28.419 1.00 97.00 512 VAL A O 1
ATOM 4230 N N . GLY A 1 513 ? 13.426 -1.261 -27.149 1.00 97.00 513 GLY A N 1
ATOM 4231 C CA . GLY A 1 513 ? 14.052 -0.224 -27.959 1.00 97.00 513 GLY A CA 1
ATOM 4232 C C . GLY A 1 513 ? 15.579 -0.355 -28.019 1.00 97.00 513 GLY A C 1
ATOM 4233 O O . GLY A 1 513 ? 16.142 -0.187 -29.089 1.00 97.00 513 GLY A O 1
ATOM 4234 N N . ALA A 1 514 ? 16.254 -0.767 -26.941 1.00 95.38 514 ALA A N 1
ATOM 4235 C CA . ALA A 1 514 ? 17.692 -1.041 -26.971 1.00 95.38 514 ALA A CA 1
ATOM 4236 C C . ALA A 1 514 ? 18.050 -2.171 -27.951 1.00 95.38 514 ALA A C 1
ATOM 4238 O O . ALA A 1 514 ? 19.005 -2.033 -28.707 1.00 95.38 514 ALA A O 1
ATOM 4239 N N . VAL A 1 515 ? 17.265 -3.256 -27.993 1.00 96.94 515 VAL A N 1
ATOM 4240 C CA . VAL A 1 515 ? 17.457 -4.346 -28.969 1.00 96.94 515 VAL A CA 1
ATOM 4241 C C . VAL A 1 515 ? 17.330 -3.825 -30.403 1.00 96.94 515 VAL A C 1
ATOM 4243 O O . VAL A 1 515 ? 18.196 -4.089 -31.231 1.00 96.94 515 VAL A O 1
ATOM 4246 N N . PHE A 1 516 ? 16.277 -3.056 -30.696 1.00 97.25 516 PHE A N 1
ATOM 4247 C CA . PHE A 1 516 ? 16.059 -2.506 -32.037 1.00 97.25 516 PHE A CA 1
ATOM 4248 C C . PHE A 1 516 ? 17.105 -1.454 -32.416 1.00 97.25 516 PHE A C 1
ATOM 4250 O O . PHE A 1 516 ? 17.580 -1.459 -33.545 1.00 97.25 516 PHE A O 1
ATOM 4257 N N . PHE A 1 517 ? 17.502 -0.579 -31.495 1.00 97.00 517 PHE A N 1
ATOM 4258 C CA . PHE A 1 517 ? 18.494 0.459 -31.767 1.00 97.00 517 PHE A CA 1
ATOM 4259 C C . PHE A 1 517 ? 19.856 -0.163 -32.090 1.00 97.00 517 PHE A C 1
ATOM 4261 O O . PHE A 1 517 ? 20.486 0.193 -33.080 1.00 97.00 517 PHE A O 1
ATOM 4268 N N . ILE A 1 518 ? 20.286 -1.150 -31.298 1.00 95.75 518 ILE A N 1
ATOM 4269 C CA . ILE A 1 518 ? 21.580 -1.813 -31.491 1.00 95.75 518 ILE A CA 1
ATOM 4270 C C . ILE A 1 518 ? 21.636 -2.629 -32.790 1.00 95.75 518 ILE A C 1
ATOM 4272 O O . ILE A 1 518 ? 22.727 -2.835 -33.315 1.00 95.75 518 ILE A O 1
ATOM 4276 N N . SER A 1 519 ? 20.493 -2.990 -33.383 1.00 95.88 519 SER A N 1
ATOM 4277 C CA . SER A 1 519 ? 20.465 -3.631 -34.707 1.00 95.88 519 SER A CA 1
ATOM 4278 C C . SER A 1 519 ? 21.036 -2.762 -35.833 1.00 95.88 519 SER A C 1
ATOM 4280 O O . SER A 1 519 ? 21.510 -3.306 -36.827 1.00 95.88 519 SER A O 1
ATOM 4282 N N . PHE A 1 520 ? 21.065 -1.436 -35.654 1.00 94.62 520 PHE A N 1
ATOM 4283 C CA . PHE A 1 520 ? 21.720 -0.496 -36.571 1.00 94.62 520 PHE A CA 1
ATOM 4284 C C . PHE A 1 520 ? 23.231 -0.376 -36.339 1.00 94.62 520 PHE A C 1
ATOM 4286 O O . PHE A 1 520 ? 23.930 0.177 -37.180 1.00 94.62 520 PHE A O 1
ATOM 4293 N N . VAL A 1 521 ? 23.726 -0.873 -35.204 1.00 92.75 521 VAL A N 1
ATOM 4294 C CA . VAL A 1 521 ? 25.110 -0.706 -34.755 1.00 92.75 521 VAL A CA 1
ATOM 4295 C C . VAL A 1 521 ? 25.904 -1.995 -34.948 1.00 92.75 521 VAL A C 1
ATOM 4297 O O . VAL A 1 521 ? 26.901 -2.013 -35.663 1.00 92.75 521 VAL A O 1
ATOM 4300 N N . ASP A 1 522 ? 25.473 -3.078 -34.295 1.00 91.75 522 ASP A N 1
ATOM 4301 C CA . ASP A 1 522 ? 26.168 -4.366 -34.300 1.00 91.75 522 ASP A CA 1
ATOM 4302 C C . ASP A 1 522 ? 25.154 -5.534 -34.205 1.00 91.75 522 ASP A C 1
ATOM 4304 O O . ASP A 1 522 ? 24.494 -5.726 -33.169 1.00 91.75 522 ASP A O 1
ATOM 4308 N N . PRO A 1 523 ? 25.031 -6.363 -35.263 1.00 92.19 523 PRO A N 1
ATOM 4309 C CA . PRO A 1 523 ? 24.173 -7.547 -35.264 1.00 92.19 523 PRO A CA 1
ATOM 4310 C C . PRO A 1 523 ? 24.508 -8.572 -34.168 1.00 92.19 523 PRO A C 1
ATOM 4312 O O . PRO A 1 523 ? 23.603 -9.214 -33.634 1.00 92.19 523 PRO A O 1
ATOM 4315 N N . ILE A 1 524 ? 25.782 -8.729 -33.793 1.00 91.19 524 ILE A N 1
ATOM 4316 C CA . ILE A 1 524 ? 26.203 -9.685 -32.756 1.00 91.19 524 ILE A CA 1
ATOM 4317 C C . ILE A 1 524 ? 25.719 -9.200 -31.389 1.00 91.19 524 ILE A C 1
ATOM 4319 O O . ILE A 1 524 ? 25.114 -9.965 -30.632 1.00 91.19 524 ILE A O 1
ATOM 4323 N N . LEU A 1 525 ? 25.918 -7.914 -31.085 1.00 92.19 525 LEU A N 1
ATOM 4324 C CA . LEU A 1 525 ? 25.432 -7.321 -29.839 1.00 92.19 525 LEU A CA 1
ATOM 4325 C C . LEU A 1 525 ? 23.897 -7.369 -29.755 1.00 92.19 525 LEU A C 1
ATOM 4327 O O . LEU A 1 525 ? 23.343 -7.597 -28.680 1.00 92.19 525 LEU A O 1
ATOM 4331 N N . THR A 1 526 ? 23.207 -7.249 -30.891 1.00 95.19 526 THR A N 1
ATOM 4332 C CA . THR A 1 526 ? 21.747 -7.417 -30.979 1.00 95.19 526 THR A CA 1
ATOM 4333 C C . THR A 1 526 ? 21.312 -8.808 -30.529 1.00 95.19 526 THR A C 1
ATOM 4335 O O . THR A 1 526 ? 20.424 -8.926 -29.684 1.00 95.19 526 THR A O 1
ATOM 4338 N N . ILE A 1 527 ? 21.965 -9.863 -31.028 1.00 94.94 527 ILE A N 1
ATOM 4339 C CA . ILE A 1 527 ? 21.666 -11.252 -30.639 1.00 94.94 527 ILE A CA 1
ATOM 4340 C C . ILE A 1 527 ? 21.851 -11.451 -29.129 1.00 94.94 527 ILE A C 1
ATOM 4342 O O . ILE A 1 527 ? 21.033 -12.121 -28.499 1.00 94.94 527 ILE A O 1
ATOM 4346 N N . ILE A 1 528 ? 22.872 -10.828 -28.531 1.00 93.31 528 ILE A N 1
ATOM 4347 C CA . ILE A 1 528 ? 23.120 -10.870 -27.080 1.00 93.31 528 ILE A CA 1
ATOM 4348 C C . ILE A 1 528 ? 22.029 -10.118 -26.302 1.00 93.31 528 ILE A C 1
ATOM 4350 O O . ILE A 1 528 ? 21.619 -10.551 -25.223 1.00 93.31 528 ILE A O 1
ATOM 4354 N N . LEU A 1 529 ? 21.532 -9.000 -26.837 1.00 94.94 529 LEU A N 1
ATOM 4355 C CA . LEU A 1 529 ? 20.526 -8.176 -26.171 1.00 94.94 529 LEU A CA 1
ATOM 4356 C C . LEU A 1 529 ? 19.105 -8.728 -26.275 1.00 94.94 529 LEU A C 1
ATOM 4358 O O . LEU A 1 529 ? 18.320 -8.471 -25.367 1.00 94.94 529 LEU A O 1
ATOM 4362 N N . ILE A 1 530 ? 18.753 -9.498 -27.310 1.00 95.81 530 ILE A N 1
ATOM 4363 C CA . ILE A 1 530 ? 17.417 -10.113 -27.444 1.00 95.81 530 ILE A CA 1
ATOM 4364 C C . ILE A 1 530 ? 16.989 -10.876 -26.173 1.00 95.81 530 ILE A C 1
ATOM 4366 O O . ILE A 1 530 ? 15.933 -10.543 -25.621 1.00 95.81 530 ILE A O 1
ATOM 4370 N N . PRO A 1 531 ? 17.756 -11.859 -25.652 1.00 95.19 531 PRO A N 1
ATOM 4371 C CA . PRO A 1 531 ? 17.355 -12.589 -24.452 1.00 95.19 531 PRO A CA 1
ATOM 4372 C C . PRO A 1 531 ? 17.265 -11.677 -23.223 1.00 95.19 531 PRO A C 1
ATOM 4374 O O . PRO A 1 531 ? 16.366 -11.853 -22.400 1.00 95.19 531 PRO A O 1
ATOM 4377 N N . LEU A 1 532 ? 18.130 -10.661 -23.114 1.00 93.12 532 LEU A N 1
ATOM 4378 C CA . LEU A 1 532 ? 18.061 -9.676 -22.033 1.00 93.12 532 LEU A CA 1
ATOM 4379 C C . LEU A 1 532 ? 16.797 -8.806 -22.137 1.00 93.12 532 LEU A C 1
ATOM 4381 O O . LEU A 1 532 ? 16.100 -8.601 -21.142 1.00 93.12 532 LEU A O 1
ATOM 4385 N N . GLY A 1 533 ? 16.452 -8.336 -23.335 1.00 93.94 533 GLY A N 1
ATOM 4386 C CA . GLY A 1 533 ? 15.249 -7.551 -23.593 1.00 93.94 533 GLY A CA 1
ATOM 4387 C C . GLY A 1 533 ? 13.978 -8.333 -23.257 1.00 93.94 533 GLY A C 1
ATOM 4388 O O . GLY A 1 533 ? 13.108 -7.838 -22.533 1.00 93.94 533 GLY A O 1
ATOM 4389 N N . LEU A 1 534 ? 13.910 -9.596 -23.691 1.00 93.88 534 LEU A N 1
ATOM 4390 C CA . LEU A 1 534 ? 12.820 -10.515 -23.354 1.00 93.88 534 LEU A CA 1
ATOM 4391 C C . LEU A 1 534 ? 12.735 -10.776 -21.845 1.00 93.88 534 LEU A C 1
ATOM 4393 O O . LEU A 1 534 ? 11.638 -10.765 -21.283 1.00 93.88 534 LEU A O 1
ATOM 4397 N N . LEU A 1 535 ? 13.875 -10.932 -21.164 1.00 92.56 535 LEU A N 1
ATOM 4398 C CA . LEU A 1 535 ? 13.932 -11.098 -19.711 1.00 92.56 535 LEU A CA 1
ATOM 4399 C C . LEU A 1 535 ? 13.329 -9.891 -18.974 1.00 92.56 535 LEU A C 1
ATOM 4401 O O . LEU A 1 535 ? 12.581 -10.065 -18.010 1.00 92.56 535 LEU A O 1
ATOM 4405 N N . TYR A 1 536 ? 13.603 -8.667 -19.435 1.00 91.88 536 TYR A N 1
ATOM 4406 C CA . TYR A 1 536 ? 13.035 -7.444 -18.859 1.00 91.88 536 TYR A CA 1
ATOM 4407 C C . TYR A 1 536 ? 11.526 -7.351 -19.082 1.00 91.88 536 TYR A C 1
ATOM 4409 O O . TYR A 1 536 ? 10.784 -7.050 -18.144 1.00 91.88 536 TYR A O 1
ATOM 4417 N N . VAL A 1 537 ? 11.062 -7.640 -20.300 1.00 92.25 537 VAL A N 1
ATOM 4418 C CA . VAL A 1 537 ? 9.633 -7.692 -20.646 1.00 92.25 537 VAL A CA 1
ATOM 4419 C C . VAL A 1 537 ? 8.907 -8.701 -19.755 1.00 92.25 537 VAL A C 1
ATOM 4421 O O . VAL A 1 537 ? 7.913 -8.355 -19.112 1.00 92.25 537 VAL A O 1
ATOM 4424 N N . TYR A 1 538 ? 9.444 -9.916 -19.640 1.00 90.69 538 TYR A N 1
ATOM 4425 C CA . TYR A 1 538 ? 8.864 -10.977 -18.823 1.00 90.69 538 TYR A CA 1
ATOM 4426 C C . TYR A 1 538 ? 8.862 -10.629 -17.328 1.00 90.69 538 TYR A C 1
ATOM 4428 O O . TYR A 1 538 ? 7.841 -10.782 -16.653 1.00 90.69 538 TYR A O 1
ATOM 4436 N N . SER A 1 539 ? 9.957 -10.053 -16.823 1.00 89.62 539 SER A N 1
ATOM 4437 C CA . SER A 1 539 ? 10.074 -9.564 -15.443 1.00 89.62 539 SER A CA 1
ATOM 4438 C C . SER A 1 539 ? 8.923 -8.620 -15.063 1.00 89.62 539 SER A C 1
ATOM 4440 O O . SER A 1 539 ? 8.343 -8.746 -13.980 1.00 89.62 539 SER A O 1
ATOM 4442 N N . ARG A 1 540 ? 8.494 -7.722 -15.967 1.00 88.25 540 ARG A N 1
ATOM 4443 C CA . ARG A 1 540 ? 7.381 -6.788 -15.696 1.00 88.25 540 ARG A CA 1
ATOM 4444 C C . ARG A 1 540 ? 6.042 -7.479 -15.471 1.00 88.25 540 ARG A C 1
ATOM 4446 O O . ARG A 1 540 ? 5.253 -6.996 -14.653 1.00 88.25 540 ARG A O 1
ATOM 4453 N N . ILE A 1 541 ? 5.810 -8.582 -16.176 1.00 86.25 541 ILE A N 1
ATOM 4454 C CA . ILE A 1 541 ? 4.589 -9.384 -16.081 1.00 86.25 541 ILE A CA 1
ATOM 4455 C C . ILE A 1 541 ? 4.617 -10.207 -14.789 1.00 86.25 541 ILE A C 1
ATOM 4457 O O . ILE A 1 541 ? 3.656 -10.164 -14.020 1.00 86.25 541 ILE A O 1
ATOM 4461 N N . VAL A 1 542 ? 5.734 -10.887 -14.502 1.00 84.44 542 VAL A N 1
ATOM 4462 C CA . VAL A 1 542 ? 5.874 -11.762 -13.321 1.00 84.44 542 VAL A CA 1
ATOM 4463 C C . VAL A 1 542 ? 5.840 -10.981 -12.011 1.00 84.44 542 VAL A C 1
ATOM 4465 O O . VAL A 1 542 ? 5.219 -11.422 -11.047 1.00 84.44 542 VAL A O 1
ATOM 4468 N N . ILE A 1 543 ? 6.455 -9.796 -11.955 1.00 82.44 543 ILE A N 1
ATOM 4469 C CA . ILE A 1 543 ? 6.381 -8.935 -10.764 1.00 82.44 543 ILE A CA 1
ATOM 4470 C C . ILE A 1 543 ? 4.948 -8.396 -10.565 1.00 82.44 543 ILE A C 1
ATOM 4472 O O . ILE A 1 543 ? 4.570 -8.036 -9.450 1.00 82.44 543 ILE A O 1
ATOM 4476 N N . GLY A 1 544 ? 4.126 -8.363 -11.621 1.00 76.19 544 GLY A N 1
ATOM 4477 C CA . GLY A 1 544 ? 2.709 -7.979 -11.558 1.00 76.19 544 GLY A CA 1
ATOM 4478 C C . GLY A 1 544 ? 2.462 -6.476 -11.433 1.00 76.19 544 GLY A C 1
ATOM 4479 O O . GLY A 1 544 ? 1.347 -6.040 -11.175 1.00 76.19 544 GLY A O 1
ATOM 4480 N N . VAL A 1 545 ? 3.497 -5.665 -11.617 1.00 76.00 545 VAL A N 1
ATOM 4481 C CA . VAL A 1 545 ? 3.463 -4.196 -11.509 1.00 76.00 545 VAL A CA 1
ATOM 4482 C C . VAL A 1 545 ? 2.820 -3.519 -12.718 1.00 76.00 545 VAL A C 1
ATOM 4484 O O . VAL A 1 545 ? 2.316 -2.405 -12.590 1.00 76.00 545 VAL A O 1
ATOM 4487 N N . HIS A 1 546 ? 2.816 -4.189 -13.870 1.00 86.12 546 HIS A N 1
ATOM 4488 C CA . HIS A 1 546 ? 2.206 -3.717 -15.109 1.00 86.12 546 HIS A CA 1
ATOM 4489 C C . HIS A 1 546 ? 1.238 -4.749 -15.674 1.00 86.12 546 HIS A C 1
ATOM 4491 O O . HIS A 1 546 ? 1.396 -5.953 -15.462 1.00 86.12 546 HIS A O 1
ATOM 4497 N N . SER A 1 547 ? 0.231 -4.263 -16.394 1.00 87.69 547 SER A N 1
ATOM 4498 C CA . SER A 1 547 ? -0.618 -5.117 -17.222 1.00 87.69 547 SER A CA 1
ATOM 4499 C C . SER A 1 547 ? 0.154 -5.608 -18.456 1.00 87.69 547 SER A C 1
ATOM 4501 O O . SER A 1 547 ? 1.172 -5.029 -18.838 1.00 87.69 547 SER A O 1
ATOM 4503 N N . VAL A 1 548 ? -0.338 -6.663 -19.115 1.00 91.06 548 VAL A N 1
ATOM 4504 C CA . VAL A 1 548 ? 0.243 -7.125 -20.390 1.00 91.06 548 VAL A CA 1
ATOM 4505 C C . VAL A 1 548 ? 0.168 -6.014 -21.444 1.00 91.06 548 VAL A C 1
ATOM 4507 O O . VAL A 1 548 ? 1.128 -5.803 -22.175 1.00 91.06 548 VAL A O 1
ATOM 4510 N N . THR A 1 549 ? -0.916 -5.233 -21.460 1.00 91.88 549 THR A N 1
ATOM 4511 C CA . THR A 1 549 ? -1.087 -4.091 -22.370 1.00 91.88 549 THR A CA 1
ATOM 4512 C C . THR A 1 549 ? -0.069 -2.977 -22.121 1.00 91.88 549 THR A C 1
ATOM 4514 O O . THR A 1 549 ? 0.466 -2.431 -23.081 1.00 91.88 549 THR A O 1
ATOM 4517 N N . ASP A 1 550 ? 0.275 -2.673 -20.862 1.00 92.88 550 ASP A N 1
ATOM 4518 C CA . ASP A 1 550 ? 1.334 -1.699 -20.536 1.00 92.88 550 ASP A CA 1
ATOM 4519 C C . ASP A 1 550 ? 2.698 -2.136 -21.087 1.00 92.88 550 ASP A C 1
ATOM 4521 O O . ASP A 1 550 ? 3.495 -1.306 -21.530 1.00 92.88 550 ASP A O 1
ATOM 4525 N N . VAL A 1 551 ? 2.977 -3.440 -21.007 1.00 93.81 551 VAL A N 1
ATOM 4526 C CA . VAL A 1 551 ? 4.246 -4.052 -21.409 1.00 93.81 551 VAL A CA 1
ATOM 4527 C C . VAL A 1 551 ? 4.359 -4.118 -22.929 1.00 93.81 551 VAL A C 1
ATOM 4529 O O . VAL A 1 551 ? 5.358 -3.655 -23.474 1.00 93.81 551 VAL A O 1
ATOM 4532 N N . VAL A 1 552 ? 3.329 -4.627 -23.609 1.00 95.50 552 VAL A N 1
ATOM 4533 C CA . VAL A 1 552 ? 3.280 -4.719 -25.076 1.00 95.50 552 VAL A CA 1
ATOM 4534 C C . VAL A 1 552 ? 3.272 -3.329 -25.706 1.00 95.50 552 VAL A C 1
ATOM 4536 O O . VAL A 1 552 ? 4.060 -3.068 -26.609 1.00 95.50 552 VAL A O 1
ATOM 4539 N N . GLY A 1 553 ? 2.453 -2.404 -25.194 1.00 95.75 553 GLY A N 1
ATOM 4540 C CA . GLY A 1 553 ? 2.441 -1.026 -25.681 1.00 95.75 553 GLY A CA 1
ATOM 4541 C C . GLY A 1 553 ? 3.791 -0.342 -25.490 1.00 95.75 553 GLY A C 1
ATOM 4542 O O . GLY A 1 553 ? 4.298 0.278 -26.418 1.00 95.75 553 GLY A O 1
ATOM 4543 N N . GLY A 1 554 ? 4.422 -0.529 -24.323 1.00 96.06 554 GLY A N 1
ATOM 4544 C CA . GLY A 1 554 ? 5.785 -0.059 -24.088 1.00 96.06 554 GLY A CA 1
ATOM 4545 C C . GLY A 1 554 ? 6.779 -0.624 -25.099 1.00 96.06 554 GLY A C 1
ATOM 4546 O O . GLY A 1 554 ? 7.506 0.149 -25.710 1.00 96.06 554 GLY A O 1
ATOM 4547 N N . ALA A 1 555 ? 6.778 -1.939 -25.321 1.00 97.25 555 ALA A N 1
ATOM 4548 C CA . ALA A 1 555 ? 7.655 -2.597 -26.288 1.00 97.25 555 ALA A CA 1
ATOM 4549 C C . ALA A 1 555 ? 7.503 -2.034 -27.713 1.00 97.25 555 ALA A C 1
ATOM 4551 O O . ALA A 1 555 ? 8.505 -1.702 -28.342 1.00 97.25 555 ALA A O 1
ATOM 4552 N N . ILE A 1 556 ? 6.264 -1.873 -28.192 1.00 97.88 556 ILE A N 1
ATOM 4553 C CA . ILE A 1 556 ? 5.970 -1.329 -29.528 1.00 97.88 556 ILE A CA 1
ATOM 4554 C C . ILE A 1 556 ? 6.467 0.115 -29.647 1.00 97.88 556 ILE A C 1
ATOM 4556 O O . ILE A 1 556 ? 7.190 0.441 -30.584 1.00 97.88 556 ILE A O 1
ATOM 4560 N N . ILE A 1 557 ? 6.127 0.972 -28.678 1.00 97.81 557 ILE A N 1
ATOM 4561 C CA . ILE A 1 557 ? 6.576 2.372 -28.662 1.00 97.81 557 ILE A CA 1
ATOM 4562 C C . ILE A 1 557 ? 8.108 2.438 -28.635 1.00 97.81 557 ILE A C 1
ATOM 4564 O O . ILE A 1 557 ? 8.707 3.233 -29.351 1.00 97.81 557 ILE A O 1
ATOM 4568 N N . GLY A 1 558 ? 8.745 1.571 -27.848 1.00 97.56 558 GLY A N 1
ATOM 4569 C CA . GLY A 1 558 ? 10.198 1.491 -27.738 1.00 97.56 558 GLY A CA 1
ATOM 4570 C C . GLY A 1 558 ? 10.866 1.130 -29.056 1.00 97.56 558 GLY A C 1
ATOM 4571 O O . GLY A 1 558 ? 11.831 1.784 -29.440 1.00 97.56 558 GLY A O 1
ATOM 4572 N N . ALA A 1 559 ? 10.322 0.143 -29.771 1.00 97.94 559 ALA A N 1
ATOM 4573 C CA . ALA A 1 559 ? 10.793 -0.230 -31.100 1.00 97.94 559 ALA A CA 1
ATOM 4574 C C . ALA A 1 559 ? 10.644 0.926 -32.103 1.00 97.94 559 ALA A C 1
ATOM 4576 O O . ALA A 1 559 ? 11.585 1.218 -32.831 1.00 97.94 559 ALA A O 1
ATOM 4577 N N . ILE A 1 560 ? 9.507 1.633 -32.099 1.00 98.19 560 ILE A N 1
ATOM 4578 C CA . ILE A 1 560 ? 9.275 2.791 -32.981 1.00 98.19 560 ILE A CA 1
ATOM 4579 C C . ILE A 1 560 ? 10.300 3.900 -32.709 1.00 98.19 560 ILE A C 1
ATOM 4581 O O . ILE A 1 560 ? 10.929 4.394 -33.644 1.00 98.19 560 ILE A O 1
ATOM 4585 N N . ILE A 1 561 ? 10.501 4.266 -31.438 1.00 98.00 561 ILE A N 1
ATOM 4586 C CA . ILE A 1 561 ? 11.483 5.289 -31.047 1.00 98.00 561 ILE A CA 1
ATOM 4587 C C . ILE A 1 561 ? 12.894 4.846 -31.445 1.00 98.00 561 ILE A C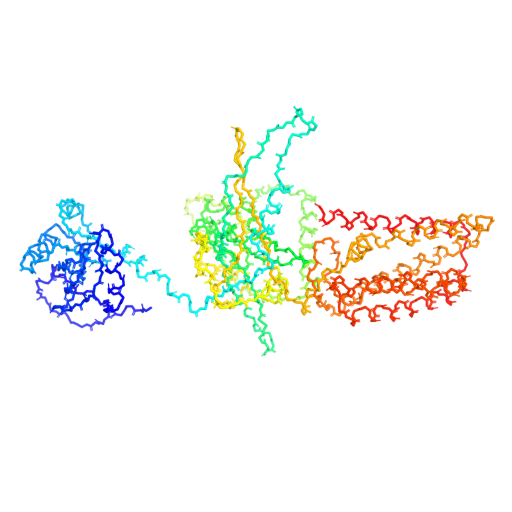 1
ATOM 4589 O O . ILE A 1 561 ? 13.657 5.642 -31.979 1.00 98.00 561 ILE A O 1
ATOM 4593 N N . ALA A 1 562 ? 13.242 3.581 -31.218 1.00 97.50 562 ALA A N 1
ATOM 4594 C CA . ALA A 1 562 ? 14.553 3.044 -31.553 1.00 97.50 562 ALA A CA 1
ATOM 4595 C C . ALA A 1 562 ? 14.836 3.053 -33.056 1.00 97.50 562 ALA A C 1
ATOM 4597 O O . ALA A 1 562 ? 15.920 3.462 -33.456 1.00 97.50 562 ALA A O 1
ATOM 4598 N N . ILE A 1 563 ? 13.865 2.654 -33.881 1.00 97.06 563 ILE A N 1
ATOM 4599 C CA . ILE A 1 563 ? 13.974 2.700 -35.344 1.00 97.06 563 ILE A CA 1
ATOM 4600 C C . ILE A 1 563 ? 14.146 4.149 -35.808 1.00 97.06 563 ILE A C 1
ATOM 4602 O O . ILE A 1 563 ? 15.038 4.434 -36.602 1.00 97.06 563 ILE A O 1
ATOM 4606 N N . PHE A 1 564 ? 13.348 5.078 -35.272 1.00 96.56 564 PHE A N 1
ATOM 4607 C CA . PHE A 1 564 ? 13.494 6.504 -35.562 1.00 96.56 564 PHE A CA 1
ATOM 4608 C C . PHE A 1 564 ? 14.896 7.015 -35.195 1.00 96.56 564 PHE A C 1
ATOM 4610 O O . PHE A 1 564 ? 15.573 7.615 -36.026 1.00 96.56 564 PHE A O 1
ATOM 4617 N N . CYS A 1 565 ? 15.373 6.732 -33.982 1.00 96.94 565 CYS A N 1
ATOM 4618 C CA . CYS A 1 565 ? 16.703 7.151 -33.549 1.00 96.94 565 CYS A CA 1
ATOM 4619 C C . CYS A 1 565 ? 17.821 6.480 -34.366 1.00 96.94 565 CYS A C 1
ATOM 4621 O O . CYS A 1 565 ? 18.804 7.137 -34.683 1.00 96.94 565 CYS A O 1
ATOM 4623 N N . GLY A 1 566 ? 17.683 5.209 -34.745 1.00 96.38 566 GLY A N 1
ATOM 4624 C CA . GLY A 1 566 ? 18.662 4.511 -35.583 1.00 96.38 566 GLY A CA 1
ATOM 4625 C C . GLY A 1 566 ? 18.799 5.151 -36.967 1.00 96.38 566 GLY A C 1
ATOM 4626 O O . GLY A 1 566 ? 19.903 5.461 -37.406 1.00 96.38 566 GLY A O 1
ATOM 4627 N N . PHE A 1 567 ? 17.677 5.432 -37.635 1.00 95.94 567 PHE A N 1
ATOM 4628 C CA . PHE A 1 567 ? 17.696 6.055 -38.961 1.00 95.94 567 PHE A CA 1
ATOM 4629 C C . PHE A 1 567 ? 18.106 7.528 -38.943 1.00 95.94 567 PHE A C 1
ATOM 4631 O O . PHE A 1 567 ? 18.904 7.940 -39.778 1.00 95.94 567 PHE A O 1
ATOM 4638 N N . PHE A 1 568 ? 17.546 8.329 -38.036 1.00 95.69 568 PHE A N 1
ATOM 4639 C CA . PHE A 1 568 ? 17.706 9.784 -38.094 1.00 95.69 568 PHE A CA 1
ATOM 4640 C C . PHE A 1 568 ? 18.824 10.315 -37.205 1.00 95.69 568 PHE A C 1
ATOM 4642 O O . PHE A 1 568 ? 19.424 11.320 -37.561 1.00 95.69 568 PHE A O 1
ATOM 4649 N N . ILE A 1 569 ? 19.101 9.677 -36.065 1.00 94.75 569 ILE A N 1
ATOM 4650 C CA . ILE A 1 569 ? 20.136 10.147 -35.134 1.00 94.75 569 ILE A CA 1
ATOM 4651 C C . ILE A 1 569 ? 21.447 9.437 -35.444 1.00 94.75 569 ILE A C 1
ATOM 4653 O O . ILE A 1 569 ? 22.395 10.096 -35.844 1.00 94.75 569 ILE A O 1
ATOM 4657 N N . TYR A 1 570 ? 21.482 8.106 -35.348 1.00 95.75 570 TYR A N 1
ATOM 4658 C CA . TYR A 1 570 ? 22.721 7.350 -35.548 1.00 95.75 570 TYR A CA 1
ATOM 4659 C C . TYR A 1 570 ? 23.246 7.466 -36.988 1.00 95.75 570 TYR A C 1
ATOM 4661 O O . TYR A 1 570 ? 24.384 7.850 -37.203 1.00 95.75 570 TYR A O 1
ATOM 4669 N N . ASN A 1 571 ? 22.410 7.238 -38.005 1.00 93.19 571 ASN A N 1
ATOM 4670 C CA . ASN A 1 571 ? 22.876 7.351 -39.396 1.00 93.19 571 ASN A CA 1
ATOM 4671 C C . ASN A 1 571 ? 22.876 8.791 -39.948 1.00 93.19 571 ASN A C 1
ATOM 4673 O O . ASN A 1 571 ? 23.432 9.032 -41.019 1.00 93.19 571 ASN A O 1
ATOM 4677 N N . GLY A 1 572 ? 22.195 9.728 -39.281 1.00 88.75 572 GLY A N 1
ATOM 4678 C CA . GLY A 1 572 ? 21.882 11.047 -39.843 1.00 88.75 572 GLY A CA 1
ATOM 4679 C C . GLY A 1 572 ? 22.553 12.236 -39.157 1.00 88.75 572 GLY A C 1
ATOM 4680 O O . GLY A 1 572 ? 22.624 13.307 -39.758 1.00 88.75 572 GLY A O 1
ATOM 4681 N N . VAL A 1 573 ? 23.039 12.082 -37.922 1.00 92.88 573 VAL A N 1
ATOM 4682 C CA . VAL A 1 573 ? 23.575 13.187 -37.116 1.00 92.88 573 VAL A CA 1
ATOM 4683 C C . VAL A 1 573 ? 24.953 12.825 -36.586 1.00 92.88 573 VAL A C 1
ATOM 4685 O O . VAL A 1 573 ? 25.074 12.039 -35.657 1.00 92.88 573 VAL A O 1
ATOM 4688 N N . TYR A 1 574 ? 25.984 13.477 -37.118 1.00 94.00 574 TYR A N 1
ATOM 4689 C CA . TYR A 1 574 ? 27.348 13.392 -36.599 1.00 94.00 574 TYR A CA 1
ATOM 4690 C C . TYR A 1 574 ? 27.699 14.693 -35.892 1.00 94.00 574 TYR A C 1
ATOM 4692 O O . TYR A 1 574 ? 27.617 15.773 -36.484 1.00 94.00 574 TYR A O 1
ATOM 4700 N N . LEU A 1 575 ? 28.065 14.596 -34.617 1.00 94.69 575 LEU A N 1
ATOM 4701 C CA . LEU A 1 575 ? 28.503 15.744 -33.831 1.00 94.69 575 LEU A CA 1
ATOM 4702 C C . LEU A 1 575 ? 30.037 15.764 -33.753 1.00 94.69 575 LEU A C 1
ATOM 4704 O O . LEU A 1 575 ? 30.686 14.744 -33.988 1.00 94.69 575 LEU A O 1
ATOM 4708 N N . PRO A 1 576 ? 30.648 16.912 -33.412 1.00 97.06 576 PRO A N 1
ATOM 4709 C CA . PRO A 1 576 ? 32.061 16.952 -33.058 1.00 97.06 576 PRO A CA 1
ATOM 4710 C C . PRO A 1 576 ? 32.386 15.917 -31.976 1.00 97.06 576 PRO A C 1
ATOM 4712 O O . PRO A 1 576 ? 31.619 15.754 -31.019 1.00 97.06 576 PRO A O 1
ATOM 4715 N N . PHE A 1 577 ? 33.529 15.244 -32.116 1.00 95.88 577 PHE A N 1
ATOM 4716 C CA . PHE A 1 577 ? 33.945 14.149 -31.236 1.00 95.88 577 PHE A CA 1
ATOM 4717 C C . PHE A 1 577 ? 33.907 14.537 -29.753 1.00 95.88 577 PHE A C 1
ATOM 4719 O O . PHE A 1 577 ? 33.503 13.740 -28.912 1.00 95.88 577 PHE A O 1
ATOM 4726 N N . GLU A 1 578 ? 34.276 15.773 -29.419 1.00 96.69 578 GLU A N 1
ATOM 4727 C CA . GLU A 1 578 ? 34.275 16.284 -28.050 1.00 96.69 578 GLU A CA 1
ATOM 4728 C C . GLU A 1 578 ? 32.868 16.258 -27.441 1.00 96.69 578 GLU A C 1
ATOM 4730 O O . GLU A 1 578 ? 32.691 15.885 -26.280 1.00 96.69 578 GLU A O 1
ATOM 4735 N N . ILE A 1 579 ? 31.852 16.612 -28.232 1.00 96.94 579 ILE A N 1
ATOM 4736 C CA . ILE A 1 579 ? 30.452 16.601 -27.800 1.00 96.94 579 ILE A CA 1
ATOM 4737 C C . ILE A 1 579 ? 29.971 15.158 -27.643 1.00 96.94 579 ILE A C 1
ATOM 4739 O O . ILE A 1 579 ? 29.368 14.818 -26.623 1.00 96.94 579 ILE A O 1
ATOM 4743 N N . GLU A 1 580 ? 30.270 14.290 -28.609 1.00 97.00 580 GLU A N 1
ATOM 4744 C CA . GLU A 1 580 ? 29.896 12.873 -28.544 1.00 97.00 580 GLU A CA 1
ATOM 4745 C C . GLU A 1 580 ? 30.555 12.159 -27.360 1.00 97.00 580 GLU A C 1
ATOM 4747 O O . GLU A 1 580 ? 29.907 11.367 -26.673 1.00 97.00 580 GLU A O 1
ATOM 4752 N N . ALA A 1 581 ? 31.812 12.483 -27.054 1.00 95.69 581 ALA A N 1
ATOM 4753 C CA . ALA A 1 581 ? 32.527 11.958 -25.899 1.00 95.69 581 ALA A CA 1
ATOM 4754 C C . ALA A 1 581 ? 31.855 12.383 -24.583 1.00 95.69 581 ALA A C 1
ATOM 4756 O O . ALA A 1 581 ? 31.622 11.542 -23.711 1.00 95.69 581 ALA A O 1
ATOM 4757 N N . ILE A 1 582 ? 31.467 13.657 -24.448 1.00 97.12 582 ILE A N 1
ATOM 4758 C CA . ILE A 1 582 ? 30.740 14.151 -23.266 1.00 97.12 582 ILE A CA 1
ATOM 4759 C C . ILE A 1 582 ? 29.395 13.431 -23.115 1.00 97.12 582 ILE A C 1
ATOM 4761 O O . ILE A 1 582 ? 29.078 12.931 -22.033 1.00 97.12 582 ILE A O 1
ATOM 4765 N N . LEU A 1 583 ? 28.606 13.338 -24.188 1.00 96.44 583 LEU A N 1
ATOM 4766 C CA . LEU A 1 583 ? 27.308 12.655 -24.169 1.00 96.44 583 LEU A CA 1
ATOM 4767 C C . LEU A 1 583 ? 27.453 11.161 -23.845 1.00 96.44 583 LEU A C 1
ATOM 4769 O O . LEU A 1 583 ? 26.649 10.606 -23.095 1.00 96.44 583 LEU A O 1
ATOM 4773 N N . SER A 1 584 ? 28.516 10.525 -24.335 1.00 95.94 584 SER A N 1
ATOM 4774 C CA . SER A 1 584 ? 28.848 9.135 -24.014 1.00 95.94 584 SER A CA 1
ATOM 4775 C C . SER A 1 584 ? 29.173 8.949 -22.536 1.00 95.94 584 SER A C 1
ATOM 4777 O O . SER A 1 584 ? 28.684 8.014 -21.910 1.00 95.94 584 SER A O 1
ATOM 4779 N N . ILE A 1 585 ? 29.933 9.861 -21.928 1.00 95.25 585 ILE A N 1
ATOM 4780 C CA . ILE A 1 585 ? 30.187 9.838 -20.480 1.00 95.25 585 ILE A CA 1
ATOM 4781 C C . ILE A 1 585 ? 28.868 9.997 -19.706 1.00 95.25 585 ILE A C 1
ATOM 4783 O O . ILE A 1 585 ? 28.606 9.261 -18.749 1.00 95.25 585 ILE A O 1
ATOM 4787 N N . LEU A 1 586 ? 27.993 10.907 -20.144 1.00 95.06 586 LEU A N 1
ATOM 4788 C CA . LEU A 1 586 ? 26.676 11.103 -19.533 1.00 95.06 586 LEU A CA 1
ATOM 4789 C C . LEU A 1 586 ? 25.772 9.868 -19.657 1.00 95.06 586 LEU A C 1
ATOM 4791 O O . LEU A 1 586 ? 24.974 9.616 -18.749 1.00 95.06 586 LEU A O 1
ATOM 4795 N N . PHE A 1 587 ? 25.910 9.061 -20.711 1.00 94.25 587 PHE A N 1
ATOM 4796 C CA . PHE A 1 587 ? 25.221 7.774 -20.827 1.00 94.25 587 PHE A CA 1
ATOM 4797 C C . PHE A 1 587 ? 25.595 6.798 -19.707 1.00 94.25 587 PHE A C 1
ATOM 4799 O O . PHE A 1 587 ? 24.710 6.135 -19.171 1.00 94.25 587 PHE A O 1
ATOM 4806 N N . PHE A 1 588 ? 26.860 6.740 -19.287 1.00 94.06 588 PHE A N 1
ATOM 4807 C CA . PHE A 1 588 ? 27.265 5.862 -18.182 1.00 94.06 588 PHE A CA 1
ATOM 4808 C C . PHE A 1 588 ? 26.866 6.415 -16.807 1.00 94.06 588 PHE A C 1
ATOM 4810 O O . PHE A 1 588 ? 26.524 5.650 -15.905 1.00 94.06 588 PHE A O 1
ATOM 4817 N N . ILE A 1 589 ? 26.869 7.741 -16.638 1.00 93.25 589 ILE A N 1
ATOM 4818 C CA . ILE A 1 589 ? 26.616 8.388 -15.342 1.00 93.25 589 ILE A CA 1
ATOM 4819 C C . ILE A 1 589 ? 25.115 8.557 -15.059 1.00 93.25 589 ILE A C 1
ATOM 4821 O O . ILE A 1 589 ? 24.650 8.280 -13.949 1.00 93.25 589 ILE A O 1
ATOM 4825 N N . SER A 1 590 ? 24.330 9.013 -16.038 1.00 88.88 590 SER A N 1
ATOM 4826 C CA . SER A 1 590 ? 22.928 9.397 -15.816 1.00 88.88 590 SER A CA 1
ATOM 4827 C C . SER A 1 590 ? 22.028 8.264 -15.295 1.00 88.88 590 SER A C 1
ATOM 4829 O O . SER A 1 590 ? 21.270 8.526 -14.355 1.00 88.88 590 SER A O 1
ATOM 4831 N N . PRO A 1 591 ? 22.124 6.998 -15.761 1.00 86.62 591 PRO A N 1
ATOM 4832 C CA . PRO A 1 591 ? 21.289 5.921 -15.235 1.00 86.62 591 PRO A CA 1
ATOM 4833 C C . PRO A 1 591 ? 21.625 5.597 -13.777 1.00 86.62 591 PRO A C 1
ATOM 4835 O O . PRO A 1 591 ? 20.736 5.234 -13.009 1.00 86.62 591 PRO A O 1
ATOM 4838 N N . ILE A 1 592 ? 22.890 5.770 -13.376 1.00 88.12 592 ILE A N 1
ATOM 4839 C CA . ILE A 1 592 ? 23.348 5.562 -11.998 1.00 88.12 592 ILE A CA 1
ATOM 4840 C C . ILE A 1 592 ? 22.751 6.635 -11.082 1.00 88.12 592 ILE A C 1
ATOM 4842 O O . ILE A 1 592 ? 22.195 6.302 -10.036 1.00 88.12 592 ILE A O 1
ATOM 4846 N N . ILE A 1 593 ? 22.789 7.907 -11.495 1.00 88.12 593 ILE A N 1
ATOM 4847 C CA . ILE A 1 593 ? 22.178 9.015 -10.742 1.00 88.12 593 ILE A CA 1
ATOM 4848 C C . ILE A 1 593 ? 20.672 8.783 -10.563 1.00 88.12 593 ILE A C 1
ATOM 4850 O O . ILE A 1 593 ? 20.164 8.864 -9.443 1.00 88.12 593 ILE A O 1
ATOM 4854 N N . VAL A 1 594 ? 19.960 8.446 -11.646 1.00 82.12 594 VAL A N 1
ATOM 4855 C CA . VAL A 1 594 ? 18.515 8.163 -11.599 1.00 82.12 594 VAL A CA 1
ATOM 4856 C C . VAL A 1 594 ? 18.219 6.983 -10.671 1.00 82.12 594 VAL A C 1
ATOM 4858 O O . VAL A 1 594 ? 17.302 7.055 -9.853 1.00 82.12 594 VAL A O 1
ATOM 4861 N N . MET A 1 595 ? 19.020 5.919 -10.738 1.00 83.69 595 MET A N 1
ATOM 4862 C CA . MET A 1 595 ? 18.886 4.750 -9.871 1.00 83.69 595 MET A CA 1
ATOM 4863 C C . MET A 1 595 ? 19.071 5.103 -8.388 1.00 83.69 595 MET A C 1
ATOM 4865 O O . MET A 1 595 ? 18.242 4.713 -7.565 1.00 83.69 595 MET A O 1
ATOM 4869 N N . PHE A 1 596 ? 20.103 5.873 -8.026 1.00 84.25 596 PHE A N 1
ATOM 4870 C CA . PHE A 1 596 ? 20.300 6.323 -6.642 1.00 84.25 596 PHE A CA 1
ATOM 4871 C C . PHE A 1 596 ? 19.167 7.230 -6.155 1.00 84.25 596 PHE A C 1
ATOM 4873 O O . PHE A 1 596 ? 18.726 7.093 -5.013 1.00 84.25 596 PHE A O 1
ATOM 4880 N N . TYR A 1 597 ? 18.647 8.102 -7.021 1.00 82.50 597 TYR A N 1
ATOM 4881 C CA . TYR A 1 597 ? 17.490 8.939 -6.708 1.00 82.50 597 TYR A CA 1
ATOM 4882 C C . TYR A 1 597 ? 16.210 8.122 -6.472 1.00 82.50 597 TYR A C 1
ATOM 4884 O O . TYR A 1 597 ? 15.437 8.420 -5.562 1.00 82.50 597 TYR A O 1
ATOM 4892 N N . GLU A 1 598 ? 15.962 7.068 -7.255 1.00 73.94 598 GLU A N 1
ATOM 4893 C CA . GLU A 1 598 ? 14.831 6.172 -6.992 1.00 73.94 598 GLU A CA 1
ATOM 4894 C C . GLU A 1 598 ? 15.006 5.403 -5.679 1.00 73.94 598 GLU A C 1
ATOM 4896 O O . GLU A 1 598 ? 14.043 5.245 -4.925 1.00 73.94 598 GLU A O 1
ATOM 4901 N N . LEU A 1 599 ? 16.219 4.923 -5.391 1.00 76.69 599 LEU A N 1
ATOM 4902 C CA . LEU A 1 599 ? 16.515 4.179 -4.166 1.00 76.69 599 LEU A CA 1
ATOM 4903 C C . LEU A 1 599 ? 16.353 5.048 -2.915 1.00 76.69 599 LEU A C 1
ATOM 4905 O O . LEU A 1 599 ? 15.751 4.576 -1.954 1.00 76.69 599 LEU A O 1
ATOM 4909 N N . SER A 1 600 ? 16.789 6.311 -2.942 1.00 75.31 600 SER A N 1
ATOM 4910 C CA . SER A 1 600 ? 16.628 7.241 -1.811 1.00 75.31 600 SER A CA 1
ATOM 4911 C C . SER A 1 600 ? 15.172 7.608 -1.513 1.00 75.31 600 SER A C 1
ATOM 4913 O O . SER A 1 600 ? 14.867 8.105 -0.437 1.00 75.31 600 SER A O 1
ATOM 4915 N N . LYS A 1 601 ? 14.251 7.358 -2.452 1.00 66.12 601 LYS A N 1
ATOM 4916 C CA . LYS A 1 601 ? 12.804 7.474 -2.223 1.00 66.12 601 LYS A CA 1
ATOM 4917 C C . LYS A 1 601 ? 12.142 6.160 -1.794 1.00 66.12 601 LYS A C 1
ATOM 4919 O O . LYS A 1 601 ? 10.953 6.166 -1.466 1.00 66.12 601 LYS A O 1
ATOM 4924 N N . ARG A 1 602 ? 12.844 5.022 -1.887 1.00 62.91 602 ARG A N 1
ATOM 4925 C CA . ARG A 1 602 ? 12.343 3.691 -1.484 1.00 62.91 602 ARG A CA 1
ATOM 4926 C C . ARG A 1 602 ? 12.655 3.366 -0.022 1.00 62.91 602 ARG A C 1
ATOM 4928 O O . ARG A 1 602 ? 11.888 2.602 0.566 1.00 62.91 602 ARG A O 1
ATOM 4935 N N . TYR A 1 603 ? 13.761 3.887 0.501 1.00 52.19 603 TYR A N 1
ATOM 4936 C CA . TYR A 1 603 ? 14.279 3.691 1.858 1.00 52.19 603 TYR A CA 1
ATOM 4937 C C . TYR A 1 603 ? 14.311 5.025 2.589 1.00 52.19 603 TYR A C 1
ATOM 4939 O O . TYR A 1 603 ? 14.097 5.000 3.821 1.00 52.19 603 TYR A O 1
#

Radius of gyration: 34.96 Å; chains: 1; bounding box: 96×79×91 Å

Secondary structure (DSSP, 8-state):
----PPP-----SS-SSPPEEP---HHHHHHHHHHHGGGGTEEEEEEEEEETTEEEEEEEETT--EEEEEEEEEE-SSB-HHHHHHHHHHHHHTT-SEEEEE-SS-B-HHHHHHHTTTTEEEE-HHHHHHHHTS----SSEEEE-BS--HHHHHHHHHHT----BTTTBSPPPEEEEEEEEEEEEEEEEEEEEETTEEEEEEEEEETTT-PEEEEETTEEEEETTTHHHHTS-HHHHHHHHHHHHTTTEEEGGGS-HHHHHHHHHTTSEEEEE---SS---HHHHHHHHHHHHHHHHHHHTT---PPPP--------------------EEEEE--------GGG-GGGTB-EES---TTSEEPP--S-HHHHHHHHHHHHTSEEEEEEEEEEEEEEEEEE-SS-EEEEEEE-B-B-TTTSPPPPTTHHHHHHHHHSTTHHHHHHHHHHHHHHTT-HHHHHHHHHHHHHHHHHHHHHHHHHHHHH-PPPSS---SS-S----SS-HHHHHHHHHHHHHTTT-HHHHHHHHHHHHHHHHHHHHTTSS-HHHHHHHHHHHHHHHHHIIIIIITT----HHHHHHHHHHHHHHHHHHHHHHHHTT-